Protein AF-R5EDI6-F1 (afdb_monomer)

Solvent-accessible surface area (backbone atoms only — not comparable to full-atom values): 23723 Å² total; per-residue (Å²): 133,88,54,77,81,56,50,30,64,66,58,51,52,53,49,53,52,50,52,50,54,50,47,52,51,50,50,51,52,54,48,52,51,53,51,50,54,51,50,52,58,46,51,54,54,49,52,58,47,49,54,53,47,50,42,53,47,51,23,50,54,27,45,52,54,34,52,54,42,55,49,42,33,70,74,40,65,92,53,22,67,62,38,49,60,60,37,53,64,31,49,53,48,26,50,51,30,44,67,69,51,68,49,90,63,61,44,69,46,41,47,51,29,42,51,30,50,48,54,40,52,50,42,41,65,73,45,36,52,55,26,52,77,70,67,35,60,66,61,32,48,49,43,44,76,38,62,40,44,51,27,49,50,50,31,51,52,36,47,50,53,52,49,52,50,53,53,50,51,48,53,50,53,57,54,54,72,69,43,62,65,62,56,52,52,53,51,53,50,52,52,51,52,51,51,54,50,51,51,52,65,51,54,56,55,52,57,51,54,51,50,53,49,50,54,50,49,52,51,51,38,45,74,72,68,52,62,88,72,81,73,80,79,91,49,73,33,84,60,33,65,58,46,52,51,52,37,51,54,46,51,52,52,51,50,52,52,50,49,52,54,52,52,51,55,50,50,49,54,51,51,54,53,49,50,54,51,51,52,52,50,52,56,50,51,53,51,51,52,54,51,50,53,53,52,50,54,53,49,54,51,49,53,54,52,50,53,52,50,52,51,50,51,52,52,50,51,52,52,49,52,49,51,52,51,54,49,50,55,48,51,54,51,50,53,56,49,44,58,51,48,50,55,48,36,55,48,41,51,51,51,33,53,51,35,49,52,49,30,55,49,35,50,52,50,44,57,51,40,52,51,50,31,53,50,19,51,52,43,27,52,52,19,48,54,45,26,55,53,17,61,70,54,44,88,82,14,53,70,53,24,55,52,17,49,50,45,25,52,49,18,50,51,47,30,55,53,32,54,52,48,44,53,52,36,52,48,51,34,51,54,29,46,56,50,30,55,54,28,54,51,49,36,55,52,36,53,52,52,46,53,55,40,52,55,51,53,64,70,77,104

Secondary structure (DSSP, 8-state):
---GGGS-HHHHHHHHHHHHHHHHHHHHHHHHHHHHHHHHHHHHHHHHHHHHHHHHHHHHHHHHHHHHHHHHHHH-STTHHHHHHHHHHHHHHHHHHHHT---SSSHHHHHHHHHHHHHHHHHIIIIIHHHHHTT-HHHHHHHIIIIIHHHHHHHHHHHHHHHHHHHHHHHHHHHHHT-HHHHHHHHHHHHHHHHHHHHHHHHHHHHHHHHHHHHHHHHHHHHTT---S-------STTHHHHHHHHHHHHHHHHHHHHHHHHHHHHHHHHHHHHHHHHHHHHHHHHHHHHHHHHHHHHHHHHHHHHHHHHHHHHHHHHHHHHHHHHHHHHHHHHHHHHHHHHHHHHHHHHHHHHHHHHHHHHHHHHHHHHHHHHHHHHHHHHHHHHHHHHHTGGGGHHHHHHHHHHHHHHHHHHHHHHHHHHHHHHHHHHHHHHHHHHHHHHHHHHHHHHHHHHHHHHH-

Structure (mmCIF, N/CA/C/O backbone):
data_AF-R5EDI6-F1
#
_entry.id   AF-R5EDI6-F1
#
loop_
_atom_site.group_PDB
_atom_site.id
_atom_site.type_symbol
_atom_site.label_atom_id
_atom_site.label_alt_id
_atom_site.label_comp_id
_atom_site.label_asym_id
_atom_site.label_entity_id
_atom_site.label_seq_id
_atom_site.pdbx_PDB_ins_code
_atom_site.Cartn_x
_atom_site.Cartn_y
_atom_site.Cartn_z
_atom_site.occupancy
_atom_site.B_iso_or_equiv
_atom_site.auth_seq_id
_atom_site.auth_comp_id
_atom_site.auth_asym_id
_atom_site.auth_atom_id
_atom_site.pdbx_PDB_mode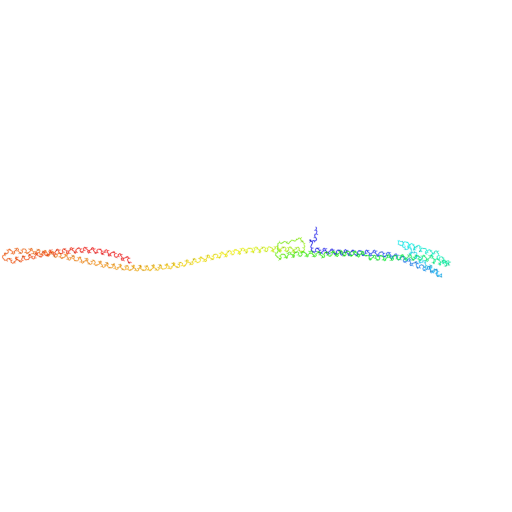l_num
ATOM 1 N N . MET A 1 1 ? 3.337 -1.722 -40.747 1.00 37.06 1 MET A N 1
ATOM 2 C CA . MET A 1 1 ? 4.097 -0.459 -40.615 1.00 37.06 1 MET A CA 1
ATOM 3 C C . MET A 1 1 ? 5.049 -0.613 -39.428 1.00 37.06 1 MET A C 1
ATOM 5 O O . MET A 1 1 ? 4.617 -0.500 -38.289 1.00 37.06 1 MET A O 1
ATOM 9 N N . PHE A 1 2 ? 6.304 -1.009 -39.669 1.00 44.91 2 PHE A N 1
ATOM 10 C CA . PHE A 1 2 ? 7.311 -1.177 -38.612 1.00 44.91 2 PHE A CA 1
ATOM 11 C C . PHE A 1 2 ? 7.696 0.205 -38.071 1.00 44.91 2 PHE A C 1
ATOM 13 O O . PHE A 1 2 ? 8.535 0.894 -38.644 1.00 44.91 2 PHE A O 1
ATOM 20 N N . SER A 1 3 ? 7.040 0.653 -36.999 1.00 60.56 3 SER A N 1
ATOM 21 C CA . SER A 1 3 ? 7.446 1.884 -36.324 1.00 60.56 3 SER A CA 1
ATOM 22 C C . SER A 1 3 ? 8.786 1.633 -35.641 1.00 60.56 3 SER A C 1
ATOM 24 O O . SER A 1 3 ? 8.876 0.765 -34.772 1.00 60.56 3 SER A O 1
ATOM 26 N N . PHE A 1 4 ? 9.813 2.412 -35.997 1.00 67.69 4 PHE A N 1
ATOM 27 C CA . PHE A 1 4 ? 11.143 2.383 -35.370 1.00 67.69 4 PHE A CA 1
ATOM 28 C C . PHE A 1 4 ? 11.055 2.431 -33.835 1.00 67.69 4 PHE A C 1
ATOM 30 O O . PHE A 1 4 ? 11.900 1.894 -33.132 1.00 67.69 4 PHE A O 1
ATOM 37 N N . ASN A 1 5 ? 9.981 3.011 -33.295 1.00 67.31 5 ASN A N 1
ATOM 38 C CA . ASN A 1 5 ? 9.715 3.089 -31.866 1.00 67.31 5 ASN A CA 1
ATOM 39 C C . ASN A 1 5 ? 9.465 1.745 -31.163 1.00 67.31 5 ASN A C 1
ATOM 41 O O . ASN A 1 5 ? 9.743 1.684 -29.969 1.00 67.31 5 ASN A O 1
ATOM 45 N N . ASN A 1 6 ? 9.005 0.704 -31.865 1.00 72.06 6 ASN A N 1
ATOM 46 C CA . ASN A 1 6 ? 8.720 -0.618 -31.285 1.00 72.06 6 ASN A CA 1
ATOM 47 C C . ASN A 1 6 ? 9.902 -1.591 -31.362 1.00 72.06 6 ASN A C 1
ATOM 49 O O . ASN A 1 6 ? 9.795 -2.715 -30.882 1.00 72.06 6 ASN A O 1
ATOM 53 N N . LEU A 1 7 ? 11.018 -1.181 -31.970 1.00 80.00 7 LEU A N 1
ATOM 54 C CA . LEU A 1 7 ? 12.253 -1.951 -31.912 1.00 80.00 7 LEU A CA 1
ATOM 55 C C . LEU A 1 7 ? 12.896 -1.788 -30.536 1.00 80.00 7 LEU A C 1
ATOM 57 O O . LEU A 1 7 ? 12.954 -0.675 -29.991 1.00 80.00 7 LEU A O 1
ATOM 61 N N . THR A 1 8 ? 13.427 -2.896 -30.030 1.00 84.56 8 THR A N 1
ATOM 62 C CA . THR A 1 8 ? 14.267 -2.921 -28.836 1.00 84.56 8 THR A CA 1
ATOM 63 C C . THR A 1 8 ? 15.467 -1.991 -29.030 1.00 84.56 8 THR A C 1
ATOM 65 O O . THR A 1 8 ? 15.937 -1.760 -30.153 1.00 84.56 8 THR A O 1
ATOM 68 N N . PHE A 1 9 ? 15.954 -1.405 -27.944 1.00 85.69 9 PHE A N 1
ATOM 69 C CA . PHE A 1 9 ? 17.130 -0.547 -27.956 1.00 85.69 9 PHE A CA 1
ATOM 70 C C . PHE A 1 9 ? 18.340 -1.285 -28.533 1.00 85.69 9 PHE A C 1
ATOM 72 O O . PHE A 1 9 ? 19.055 -0.739 -29.377 1.00 85.69 9 PHE A O 1
ATOM 79 N N . ARG A 1 10 ? 18.499 -2.567 -28.181 1.00 86.50 10 ARG A N 1
ATOM 80 C CA . ARG A 1 10 ? 19.519 -3.438 -28.764 1.00 86.50 10 ARG A CA 1
ATOM 81 C C . ARG A 1 10 ? 19.391 -3.537 -30.284 1.00 86.50 10 ARG A C 1
ATOM 83 O O . ARG A 1 10 ? 20.390 -3.372 -30.981 1.00 86.50 10 ARG A O 1
ATOM 90 N N . SER A 1 11 ? 18.188 -3.761 -30.817 1.00 87.44 11 SER A N 1
ATOM 91 C CA . SER A 1 11 ? 17.970 -3.825 -32.269 1.00 87.44 11 SER A CA 1
ATOM 92 C C . SER A 1 11 ? 18.242 -2.490 -32.964 1.00 87.44 11 SER A C 1
ATOM 94 O O . SER A 1 11 ? 18.769 -2.492 -34.074 1.00 87.44 11 SER A O 1
ATOM 96 N N . LYS A 1 12 ? 17.943 -1.354 -32.320 1.00 88.94 12 LYS A N 1
ATOM 97 C CA . LYS A 1 12 ? 18.256 -0.019 -32.859 1.00 88.94 12 LYS A CA 1
ATOM 98 C C . LYS A 1 12 ? 19.761 0.218 -32.953 1.00 88.94 12 LYS A C 1
ATOM 100 O O . LYS A 1 12 ? 20.221 0.642 -34.007 1.00 88.94 12 LYS A O 1
ATOM 105 N N . ILE A 1 13 ? 20.511 -0.100 -31.894 1.00 90.00 13 ILE A N 1
ATOM 106 C CA . ILE A 1 13 ? 21.977 0.021 -31.870 1.00 90.00 13 ILE A CA 1
ATOM 107 C C . ILE A 1 13 ? 22.616 -0.893 -32.915 1.00 90.00 13 ILE A C 1
ATOM 109 O O . ILE A 1 13 ? 23.415 -0.439 -33.731 1.00 90.00 13 ILE A O 1
ATOM 113 N N . ILE A 1 14 ? 22.258 -2.180 -32.921 1.00 90.69 14 ILE A N 1
ATOM 114 C CA . ILE A 1 14 ? 22.832 -3.135 -33.878 1.00 90.69 14 ILE A CA 1
ATOM 115 C C . ILE A 1 14 ? 22.504 -2.698 -35.308 1.00 90.69 14 ILE A C 1
ATOM 117 O O . ILE A 1 14 ? 23.390 -2.702 -36.160 1.00 90.69 14 ILE A O 1
ATOM 121 N N . GLY A 1 15 ? 21.268 -2.261 -35.565 1.00 90.31 15 GLY A N 1
ATOM 122 C CA . GLY A 1 15 ? 20.853 -1.736 -36.863 1.00 90.31 15 GLY A CA 1
ATOM 123 C C . GLY A 1 15 ? 21.652 -0.503 -37.293 1.00 90.31 15 GLY A C 1
ATOM 124 O O . GLY A 1 15 ? 22.159 -0.480 -38.411 1.00 90.31 15 GLY A O 1
ATOM 125 N N . SER A 1 16 ? 21.827 0.493 -36.416 1.00 91.12 16 SER A N 1
ATOM 126 C CA . SER A 1 16 ? 22.572 1.716 -36.748 1.00 91.12 16 SER A CA 1
ATOM 127 C C . SER A 1 16 ? 24.050 1.447 -37.015 1.00 91.12 16 SER A C 1
ATOM 129 O O . SER A 1 16 ? 24.587 1.942 -38.004 1.00 91.12 16 SER A O 1
ATOM 131 N N . PHE A 1 17 ? 24.705 0.629 -36.183 1.00 92.81 17 PHE A N 1
ATOM 132 C CA . PHE A 1 17 ? 26.106 0.262 -36.405 1.00 92.81 17 PHE A CA 1
ATOM 133 C C . PHE A 1 17 ? 26.280 -0.591 -37.662 1.00 92.81 17 PHE A C 1
ATOM 135 O O . PHE A 1 17 ? 27.222 -0.363 -38.412 1.00 92.81 17 PHE A O 1
ATOM 142 N N . SER A 1 18 ? 25.356 -1.514 -37.945 1.00 93.31 18 SER A N 1
ATOM 143 C CA . SER A 1 18 ? 25.403 -2.317 -39.177 1.00 93.31 18 SER A CA 1
ATOM 144 C C . SER A 1 18 ? 25.274 -1.444 -40.427 1.00 93.31 18 SER A C 1
ATOM 146 O O . SER A 1 18 ? 25.996 -1.661 -41.396 1.00 93.31 18 SER A O 1
ATOM 148 N N . ILE A 1 19 ? 24.398 -0.431 -40.399 1.00 93.19 19 ILE A N 1
ATOM 149 C CA . ILE A 1 19 ? 24.254 0.537 -41.495 1.00 93.19 19 ILE A CA 1
ATOM 150 C C . ILE A 1 19 ? 25.539 1.350 -41.674 1.00 93.19 19 ILE A C 1
ATOM 152 O O . ILE A 1 19 ? 25.993 1.502 -42.803 1.00 93.19 19 ILE A O 1
ATOM 156 N N . LEU A 1 20 ? 26.145 1.842 -40.587 1.00 93.69 20 LEU A N 1
ATOM 157 C CA . LEU A 1 20 ? 27.402 2.592 -40.666 1.00 93.69 20 LEU A CA 1
ATOM 158 C C . LEU A 1 20 ? 28.536 1.732 -41.228 1.00 93.69 20 LEU A C 1
ATOM 160 O O . LEU A 1 20 ? 29.171 2.144 -42.187 1.00 93.69 20 LEU A O 1
ATOM 164 N N . ILE A 1 21 ? 28.717 0.508 -40.724 1.00 94.19 21 ILE A N 1
ATOM 165 C CA . ILE A 1 21 ? 29.731 -0.430 -41.231 1.00 94.19 21 ILE A CA 1
ATOM 166 C C . ILE A 1 21 ? 29.520 -0.715 -42.724 1.00 94.19 21 ILE A C 1
ATOM 168 O O . ILE A 1 21 ? 30.484 -0.749 -43.489 1.00 94.19 21 ILE A O 1
ATOM 172 N N . LEU A 1 22 ? 28.267 -0.898 -43.154 1.00 94.19 22 LEU A N 1
ATOM 173 C CA . LEU A 1 22 ? 27.941 -1.100 -44.564 1.00 94.19 22 LEU A CA 1
ATOM 174 C C . LEU A 1 22 ? 28.292 0.136 -45.405 1.00 94.19 22 LEU A C 1
ATOM 176 O O . LEU A 1 22 ? 28.874 -0.014 -46.476 1.00 94.19 22 LEU A O 1
ATOM 180 N N . LEU A 1 23 ? 27.981 1.345 -44.925 1.00 93.06 23 LEU A N 1
ATOM 181 C CA . LEU A 1 23 ? 28.341 2.595 -45.600 1.00 93.06 23 LEU A CA 1
ATOM 182 C C . LEU A 1 23 ? 29.860 2.760 -45.706 1.00 93.06 23 LEU A C 1
ATOM 184 O O . LEU A 1 23 ? 30.347 3.065 -46.794 1.00 93.06 23 LEU A O 1
ATOM 188 N N . THR A 1 24 ? 30.610 2.469 -44.639 1.00 93.69 24 THR A N 1
ATOM 189 C CA . THR A 1 24 ? 32.077 2.486 -44.663 1.00 93.69 24 THR A CA 1
ATOM 190 C C . THR A 1 24 ? 32.618 1.478 -45.683 1.00 93.69 24 THR A C 1
ATOM 192 O O . THR A 1 24 ? 33.501 1.803 -46.475 1.00 93.69 24 THR A O 1
ATOM 195 N N . ALA A 1 25 ? 32.072 0.256 -45.722 1.00 93.44 25 ALA A N 1
ATOM 196 C CA . ALA A 1 25 ? 32.482 -0.768 -46.682 1.00 93.44 25 ALA A CA 1
ATOM 197 C C . ALA A 1 25 ? 32.202 -0.342 -48.134 1.00 93.44 25 ALA A C 1
ATOM 199 O O . ALA A 1 25 ? 33.059 -0.515 -49.003 1.00 93.44 25 ALA A O 1
ATOM 200 N N . VAL A 1 26 ? 31.037 0.265 -48.393 1.00 91.06 26 VAL A N 1
ATOM 201 C CA . VAL A 1 26 ? 30.679 0.825 -49.705 1.00 91.06 26 VAL A CA 1
ATOM 202 C C . VAL A 1 26 ? 31.624 1.962 -50.088 1.00 91.06 26 VAL A C 1
ATOM 204 O O . VAL A 1 26 ? 32.112 1.971 -51.216 1.00 91.06 26 VAL A O 1
ATOM 207 N N . LEU A 1 27 ? 31.941 2.872 -49.161 1.00 91.56 27 LEU A N 1
ATOM 208 C CA . LEU A 1 27 ? 32.881 3.971 -49.381 1.00 91.56 27 LEU A CA 1
ATOM 209 C C . LEU A 1 27 ? 34.275 3.454 -49.743 1.00 91.56 27 LEU A C 1
ATOM 211 O O . LEU A 1 27 ? 34.883 3.932 -50.706 1.00 91.56 27 LEU A O 1
ATOM 215 N N . VAL A 1 28 ? 34.781 2.463 -49.004 1.00 91.25 28 VAL A N 1
ATOM 216 C CA . VAL A 1 28 ? 36.084 1.843 -49.279 1.00 91.25 28 VAL A CA 1
ATOM 217 C C . VAL A 1 28 ? 36.065 1.175 -50.652 1.00 91.25 28 VAL A C 1
ATOM 219 O O . VAL A 1 28 ? 36.940 1.456 -51.472 1.00 91.25 28 VAL A O 1
ATOM 222 N N . ALA A 1 29 ? 35.046 0.365 -50.950 1.00 89.94 29 ALA A N 1
ATOM 223 C CA . ALA A 1 29 ? 34.917 -0.313 -52.237 1.00 89.94 29 ALA A CA 1
ATOM 224 C C . ALA A 1 29 ? 34.834 0.678 -53.411 1.00 89.94 29 ALA A C 1
ATOM 226 O O . ALA A 1 29 ? 35.557 0.525 -54.398 1.00 89.94 29 ALA A O 1
ATOM 227 N N . SER A 1 30 ? 34.019 1.734 -53.298 1.00 87.62 30 SER A N 1
ATOM 228 C CA . SER A 1 30 ? 33.886 2.754 -54.344 1.00 87.62 30 SER A CA 1
ATOM 229 C C . SER A 1 30 ? 35.173 3.553 -54.544 1.00 87.62 30 SER A C 1
ATOM 231 O O . SER A 1 30 ? 35.532 3.869 -55.679 1.00 87.62 30 SER A O 1
ATOM 233 N N . SER A 1 31 ? 35.885 3.855 -53.454 1.00 86.75 31 SER A N 1
ATOM 234 C CA . SER A 1 31 ? 37.152 4.593 -53.495 1.00 86.75 31 SER A CA 1
ATOM 235 C C . SER A 1 31 ? 38.241 3.768 -54.171 1.00 86.75 31 SER A C 1
ATOM 237 O O . SER A 1 31 ? 38.894 4.254 -55.096 1.00 86.75 31 SER A O 1
ATOM 239 N N . VAL A 1 32 ? 38.392 2.501 -53.767 1.00 89.19 32 VAL A N 1
ATOM 240 C CA . VAL A 1 32 ? 39.348 1.565 -54.374 1.00 89.19 32 VAL A CA 1
ATOM 241 C C . VAL A 1 32 ? 39.047 1.390 -55.860 1.00 89.19 32 VAL A C 1
ATOM 243 O O . VAL A 1 32 ? 39.961 1.529 -56.668 1.00 89.19 32 VAL A O 1
ATOM 246 N N . TYR A 1 33 ? 37.780 1.176 -56.231 1.00 87.88 33 TYR A N 1
ATOM 247 C CA . TYR A 1 33 ? 37.363 1.021 -57.627 1.00 87.88 33 TYR A CA 1
ATOM 248 C C . TYR A 1 33 ? 37.666 2.260 -58.484 1.00 87.88 33 TYR A C 1
ATOM 250 O O . TYR A 1 33 ? 38.204 2.153 -59.587 1.00 87.88 33 TYR A O 1
ATOM 258 N N . LYS A 1 34 ? 37.351 3.465 -57.990 1.00 84.88 34 LYS A N 1
ATOM 259 C CA . LYS A 1 34 ? 37.629 4.711 -58.722 1.00 84.88 34 LYS A CA 1
ATOM 260 C C . LYS A 1 34 ? 39.127 4.954 -58.889 1.00 84.88 34 LYS A C 1
ATOM 262 O O . LYS A 1 34 ? 39.552 5.354 -59.974 1.00 84.88 34 LYS A O 1
ATOM 267 N N . ILE A 1 35 ? 39.922 4.707 -57.847 1.00 85.44 35 ILE A N 1
ATOM 268 C CA . ILE A 1 35 ? 41.381 4.867 -57.894 1.00 85.44 35 ILE A CA 1
ATOM 269 C C . ILE A 1 35 ? 42.005 3.845 -58.851 1.00 85.44 35 ILE A C 1
ATOM 271 O O . ILE A 1 35 ? 42.834 4.230 -59.676 1.00 85.44 35 ILE A O 1
ATOM 275 N N . SER A 1 36 ? 41.602 2.571 -58.784 1.00 85.50 36 SER A N 1
ATOM 276 C CA . SER A 1 36 ? 42.146 1.519 -59.650 1.00 85.50 36 SER A CA 1
ATOM 277 C C . SER A 1 36 ? 41.808 1.762 -61.120 1.00 85.50 36 SER A C 1
ATOM 279 O O . SER A 1 36 ? 42.718 1.791 -61.942 1.00 85.50 36 SER A O 1
ATOM 281 N N . SER A 1 37 ? 40.541 2.042 -61.437 1.00 83.56 37 SER A N 1
ATOM 282 C CA . SER A 1 37 ? 40.084 2.304 -62.808 1.00 83.56 37 SER A CA 1
ATOM 283 C C . SER A 1 37 ? 40.754 3.539 -63.425 1.00 83.56 37 SER A C 1
ATOM 285 O O . SER A 1 37 ? 41.171 3.510 -64.587 1.00 83.56 37 SER A O 1
ATOM 287 N N . THR A 1 38 ? 40.922 4.614 -62.641 1.00 81.00 38 THR A N 1
ATOM 288 C CA . THR A 1 38 ? 41.630 5.824 -63.097 1.00 81.00 38 THR A CA 1
ATOM 289 C C . THR A 1 38 ? 43.106 5.523 -63.345 1.00 81.00 38 THR A C 1
ATOM 291 O O . THR A 1 38 ? 43.641 5.887 -64.390 1.00 81.00 38 THR A O 1
ATOM 294 N N . ARG A 1 39 ? 43.765 4.818 -62.415 1.00 81.81 39 ARG A N 1
ATOM 295 C CA . ARG A 1 39 ? 45.176 4.437 -62.546 1.00 81.81 39 ARG A CA 1
ATOM 296 C C . ARG A 1 39 ? 45.411 3.562 -63.776 1.00 81.81 39 ARG A C 1
ATOM 298 O O . ARG A 1 39 ? 46.342 3.839 -64.522 1.00 81.81 39 ARG A O 1
ATOM 305 N N . GLU A 1 40 ? 44.586 2.542 -63.991 1.00 83.88 40 GLU A N 1
ATOM 306 C CA . GLU A 1 40 ? 44.699 1.625 -65.131 1.00 83.88 40 GLU A CA 1
ATOM 307 C C . GLU A 1 40 ? 44.551 2.366 -66.465 1.00 83.88 40 GLU A C 1
ATOM 309 O O . GLU A 1 40 ? 45.432 2.282 -67.321 1.00 83.88 40 GLU A O 1
ATOM 314 N N . SER A 1 41 ? 43.502 3.185 -66.595 1.00 79.25 41 SER A N 1
ATOM 315 C CA . SER A 1 41 ? 43.248 3.972 -67.808 1.00 79.25 41 SER A CA 1
ATOM 316 C C . SER A 1 41 ? 44.396 4.936 -68.120 1.00 79.25 41 SER A C 1
ATOM 318 O O . SER A 1 41 ? 44.789 5.083 -69.278 1.00 79.25 41 SER A O 1
ATOM 320 N N . THR A 1 42 ? 44.972 5.588 -67.101 1.00 80.56 42 THR A N 1
ATOM 321 C CA . THR A 1 42 ? 46.087 6.512 -67.330 1.00 80.56 42 THR A CA 1
ATOM 322 C C . THR A 1 42 ? 47.405 5.801 -67.619 1.00 80.56 42 THR A C 1
ATOM 324 O O . THR A 1 42 ? 48.155 6.266 -68.476 1.00 80.56 42 THR A O 1
ATOM 327 N N . VAL A 1 43 ? 47.705 4.684 -66.949 1.00 82.38 43 VAL A N 1
ATOM 328 C CA . VAL A 1 43 ? 48.917 3.899 -67.241 1.00 82.38 43 VAL A CA 1
ATOM 329 C C . VAL A 1 43 ? 48.893 3.416 -68.690 1.00 82.38 43 VAL A C 1
ATOM 331 O O . VAL A 1 43 ? 49.869 3.645 -69.400 1.00 82.38 43 VAL A O 1
ATOM 334 N N . ALA A 1 44 ? 47.764 2.874 -69.157 1.00 82.12 44 ALA A N 1
ATOM 335 C CA . ALA A 1 44 ? 47.606 2.445 -70.546 1.00 82.12 44 ALA A CA 1
ATOM 336 C C . ALA A 1 44 ? 47.821 3.600 -71.544 1.00 82.12 44 ALA A C 1
ATOM 338 O O . ALA A 1 44 ? 48.510 3.441 -72.552 1.00 82.12 44 ALA A O 1
ATOM 339 N N . GLN A 1 45 ? 47.291 4.792 -71.246 1.00 79.81 45 GLN A N 1
ATOM 340 C CA . GLN A 1 45 ? 47.473 5.979 -72.088 1.00 79.81 45 GLN A CA 1
ATOM 341 C C . GLN A 1 45 ? 48.932 6.469 -72.122 1.00 79.81 45 GLN A C 1
ATOM 343 O O . GLN A 1 45 ? 49.417 6.902 -73.171 1.00 79.81 45 GLN A O 1
ATOM 348 N N . ILE A 1 46 ? 49.635 6.414 -70.985 1.00 80.88 46 ILE A N 1
ATOM 349 C CA . ILE A 1 46 ? 51.054 6.780 -70.890 1.00 80.88 46 ILE A CA 1
ATOM 350 C C . ILE A 1 46 ? 51.924 5.774 -71.643 1.00 80.88 46 ILE A C 1
ATOM 352 O O . ILE A 1 46 ? 52.827 6.185 -72.367 1.00 80.88 46 ILE A O 1
ATOM 356 N N . GLU A 1 47 ? 51.647 4.481 -71.509 1.00 83.12 47 GLU A N 1
ATOM 357 C CA . GLU A 1 47 ? 52.396 3.418 -72.177 1.00 83.12 47 GLU A CA 1
ATOM 358 C C . GLU A 1 47 ? 52.277 3.512 -73.704 1.00 83.12 47 GLU A C 1
ATOM 360 O O . GLU A 1 47 ? 53.289 3.589 -74.401 1.00 83.12 47 GLU A O 1
ATOM 365 N N . ASP A 1 48 ? 51.054 3.634 -74.224 1.00 81.75 48 ASP A N 1
ATOM 366 C CA . ASP A 1 48 ? 50.772 3.808 -75.655 1.00 81.75 48 ASP A CA 1
ATOM 367 C C . ASP A 1 48 ? 51.479 5.046 -76.248 1.00 81.75 48 ASP A C 1
ATOM 369 O O . ASP A 1 48 ? 52.043 5.031 -77.345 1.00 81.75 48 ASP A O 1
ATOM 373 N N . MET A 1 49 ? 51.523 6.138 -75.492 1.00 81.69 49 MET A N 1
ATOM 374 C CA . MET A 1 49 ? 52.226 7.354 -75.890 1.00 81.69 49 MET A CA 1
ATOM 375 C C . MET A 1 49 ? 53.751 7.244 -75.769 1.00 81.69 49 MET A C 1
ATOM 377 O O . MET A 1 49 ? 54.444 7.785 -76.627 1.00 81.69 49 MET A O 1
ATOM 381 N N . ASN A 1 50 ? 54.282 6.534 -74.768 1.00 83.88 50 ASN A N 1
ATOM 382 C CA . ASN A 1 50 ? 55.717 6.260 -74.655 1.00 83.88 50 ASN A CA 1
ATOM 383 C C . ASN A 1 50 ? 56.210 5.435 -75.849 1.00 83.88 50 ASN A C 1
ATOM 385 O O . ASN A 1 50 ? 57.269 5.738 -76.393 1.00 83.88 50 ASN A O 1
ATOM 389 N N . VAL A 1 51 ? 55.425 4.453 -76.307 1.00 87.19 51 VAL A N 1
ATOM 390 C CA . VAL A 1 51 ? 55.738 3.670 -77.515 1.00 87.19 51 VAL A CA 1
ATOM 391 C C . VAL A 1 51 ? 55.781 4.564 -78.756 1.00 87.19 51 VAL A C 1
ATOM 393 O O . VAL A 1 51 ? 56.700 4.450 -79.567 1.00 87.19 51 VAL A O 1
ATOM 396 N N . ARG A 1 52 ? 54.820 5.482 -78.919 1.00 86.12 52 ARG A N 1
ATOM 397 C CA . ARG A 1 52 ? 54.840 6.442 -80.037 1.00 86.12 52 ARG A CA 1
ATOM 398 C C . ARG A 1 52 ? 56.037 7.389 -79.975 1.00 86.12 52 ARG A C 1
ATOM 400 O O . ARG A 1 52 ? 56.683 7.599 -81.001 1.00 86.12 52 ARG A O 1
ATOM 407 N N . TYR A 1 53 ? 56.342 7.916 -78.792 1.00 88.19 53 TYR A N 1
ATOM 408 C CA . TYR A 1 53 ? 57.471 8.816 -78.576 1.00 88.19 53 TYR A CA 1
ATOM 409 C C . TYR A 1 53 ? 58.808 8.111 -78.839 1.00 88.19 53 TYR A C 1
ATOM 411 O O . TYR A 1 53 ? 59.707 8.690 -79.442 1.00 88.19 53 TYR A O 1
ATOM 419 N N . ASP A 1 54 ? 58.932 6.843 -78.441 1.00 88.75 54 ASP A N 1
ATOM 420 C CA . ASP A 1 54 ? 60.107 6.019 -78.728 1.00 88.75 54 ASP A CA 1
ATOM 421 C C . ASP A 1 54 ? 60.312 5.830 -80.239 1.00 88.75 54 ASP A C 1
ATOM 423 O O . ASP A 1 54 ? 61.431 5.975 -80.726 1.00 88.75 54 ASP A O 1
ATOM 427 N N . ARG A 1 55 ? 59.241 5.605 -81.014 1.00 89.75 55 ARG A N 1
ATOM 428 C CA . ARG A 1 55 ? 59.332 5.499 -82.484 1.00 89.75 55 ARG A CA 1
ATOM 429 C C . ARG A 1 55 ? 59.803 6.797 -83.132 1.00 89.75 55 ARG A C 1
ATOM 431 O O . ARG A 1 55 ? 60.720 6.771 -83.949 1.00 89.75 55 ARG A O 1
ATOM 438 N N . THR A 1 56 ? 59.215 7.933 -82.760 1.00 89.62 56 THR A N 1
ATOM 439 C CA . THR A 1 56 ? 59.619 9.237 -83.309 1.00 89.62 56 THR A CA 1
ATOM 440 C C . THR A 1 56 ? 61.029 9.626 -82.885 1.00 89.62 56 THR A C 1
ATOM 442 O O . THR A 1 56 ? 61.775 10.171 -83.696 1.00 89.62 56 THR A O 1
ATOM 445 N N . ARG A 1 57 ? 61.432 9.299 -81.653 1.00 89.69 57 ARG A N 1
ATOM 446 C CA . ARG A 1 57 ? 62.806 9.481 -81.173 1.00 89.69 57 ARG A CA 1
ATOM 447 C C . ARG A 1 57 ? 63.804 8.607 -81.934 1.00 89.69 57 ARG A C 1
ATOM 449 O O . ARG A 1 57 ? 64.804 9.130 -82.406 1.00 89.69 57 ARG A O 1
ATOM 456 N N . LYS A 1 58 ? 63.530 7.311 -82.110 1.00 90.81 58 LYS A N 1
ATOM 457 C CA . LYS A 1 58 ? 64.396 6.397 -82.879 1.00 90.81 58 LYS A CA 1
ATOM 458 C C . LYS A 1 58 ? 64.553 6.832 -84.330 1.00 90.81 58 LYS A C 1
ATOM 460 O O . LYS A 1 58 ? 65.652 6.743 -84.877 1.00 90.81 58 LYS A O 1
ATOM 465 N N . ALA A 1 59 ? 63.475 7.307 -84.950 1.00 90.44 59 ALA A N 1
ATOM 466 C CA . ALA A 1 59 ? 63.528 7.850 -86.300 1.00 90.44 59 ALA A CA 1
ATOM 467 C C . ALA A 1 59 ? 64.400 9.113 -86.351 1.00 90.44 59 ALA A C 1
ATOM 469 O O . ALA A 1 59 ? 65.282 9.196 -87.202 1.00 90.44 59 ALA A O 1
ATOM 470 N N . LEU A 1 60 ? 64.237 10.031 -85.393 1.00 91.25 60 LEU A N 1
ATOM 471 C CA . LEU A 1 60 ? 65.074 11.226 -85.275 1.00 91.25 60 LEU A CA 1
ATOM 472 C C . LEU A 1 60 ? 66.558 10.869 -85.127 1.00 91.25 60 LEU A C 1
ATOM 474 O O . LEU A 1 60 ? 67.377 11.343 -85.910 1.00 91.25 60 LEU A O 1
ATOM 478 N N . ASP A 1 61 ? 66.890 9.982 -84.187 1.00 92.00 61 ASP A N 1
ATOM 479 C CA . ASP A 1 61 ? 68.262 9.519 -83.949 1.00 92.00 61 ASP A CA 1
ATOM 480 C C . ASP A 1 61 ? 68.853 8.841 -85.202 1.00 92.00 61 ASP A C 1
ATOM 482 O O . ASP A 1 61 ? 70.023 9.040 -85.534 1.00 92.00 61 ASP A O 1
ATOM 486 N N . SER A 1 62 ? 68.048 8.071 -85.943 1.00 92.75 62 SER A N 1
ATOM 487 C CA . SER A 1 62 ? 68.489 7.401 -87.175 1.00 92.75 62 SER A CA 1
ATOM 488 C C . SER A 1 62 ? 68.814 8.398 -88.288 1.00 92.75 62 SER A C 1
ATOM 490 O O . SER A 1 62 ? 69.861 8.271 -88.922 1.00 92.75 62 SER A O 1
ATOM 492 N N . PHE A 1 63 ? 67.972 9.418 -88.493 1.00 93.06 63 PHE A N 1
ATOM 493 C CA . PHE A 1 63 ? 68.249 10.470 -89.474 1.00 93.06 63 PHE A CA 1
ATOM 494 C C . PHE A 1 63 ? 69.420 11.357 -89.057 1.00 93.06 63 PHE A C 1
ATOM 496 O O . PHE A 1 63 ? 70.209 11.715 -89.922 1.00 93.06 63 PHE A O 1
ATOM 503 N N . TYR A 1 64 ? 69.591 11.672 -87.767 1.00 92.69 64 TYR A N 1
ATOM 504 C CA . TYR A 1 64 ? 70.772 12.402 -87.285 1.00 92.69 64 TYR A CA 1
ATOM 505 C C . TYR A 1 64 ? 72.064 11.643 -87.588 1.00 92.69 64 TYR A C 1
ATOM 507 O O . TYR A 1 64 ? 73.000 12.216 -88.145 1.00 92.69 64 TYR A O 1
ATOM 515 N N . ASN A 1 65 ? 72.106 10.351 -87.252 1.00 93.00 65 ASN A N 1
ATOM 516 C CA . ASN A 1 65 ? 73.279 9.513 -87.488 1.00 93.00 65 ASN A CA 1
ATOM 517 C C . ASN A 1 65 ? 73.570 9.355 -88.984 1.00 93.00 65 ASN A C 1
ATOM 519 O O . ASN A 1 65 ? 74.722 9.488 -89.398 1.00 93.00 65 ASN A O 1
ATOM 523 N N . LEU A 1 66 ? 72.533 9.117 -89.797 1.00 93.12 66 LEU A N 1
ATOM 524 C CA . LEU A 1 66 ? 72.669 9.033 -91.248 1.00 93.12 66 LEU A CA 1
ATOM 525 C C . LEU A 1 66 ? 73.189 10.353 -91.818 1.00 93.12 66 LEU A C 1
ATOM 527 O O . LEU A 1 66 ? 74.194 10.362 -92.517 1.00 93.12 66 LEU A O 1
ATOM 531 N N . HIS A 1 67 ? 72.556 11.470 -91.471 1.00 93.69 67 HIS A N 1
ATOM 532 C CA . HIS A 1 67 ? 72.922 12.785 -91.979 1.00 93.69 67 HIS A CA 1
ATOM 533 C C . HIS A 1 67 ? 74.352 13.180 -91.608 1.00 93.69 67 HIS A C 1
ATOM 535 O O . HIS A 1 67 ? 75.094 13.704 -92.440 1.00 93.69 67 HIS A O 1
ATOM 541 N N . PHE A 1 68 ? 74.775 12.873 -90.381 1.00 92.31 68 PHE A N 1
ATOM 542 C CA . PHE A 1 68 ? 76.146 13.098 -89.941 1.00 92.31 68 PHE A CA 1
ATOM 543 C C . PHE A 1 68 ? 77.160 12.287 -90.757 1.00 92.31 68 PHE A C 1
ATOM 545 O O . PHE A 1 68 ? 78.181 12.837 -91.168 1.00 92.31 68 PHE A O 1
ATOM 552 N N . GLN A 1 69 ? 76.882 11.009 -91.036 1.00 90.50 69 GLN A N 1
ATOM 553 C CA . GLN A 1 69 ? 77.773 10.182 -91.859 1.00 90.50 69 GLN A CA 1
ATOM 554 C C . GLN A 1 69 ? 77.774 10.619 -93.323 1.00 90.50 69 GLN A C 1
ATOM 556 O O . GLN A 1 69 ? 78.838 10.741 -93.919 1.00 90.50 69 GLN A O 1
ATOM 561 N N . VAL A 1 70 ? 76.611 10.960 -93.880 1.00 89.44 70 VAL A N 1
ATOM 562 C CA . VAL A 1 70 ? 76.498 11.503 -95.240 1.00 89.44 70 VAL A CA 1
ATOM 563 C C . VAL A 1 70 ? 77.307 12.789 -95.390 1.00 89.44 70 VAL A C 1
ATOM 565 O O . VAL A 1 70 ? 78.004 12.976 -96.385 1.00 89.44 70 VAL A O 1
ATOM 568 N N . ARG A 1 71 ? 77.299 13.652 -94.370 1.00 89.44 71 ARG A N 1
ATOM 569 C CA . ARG A 1 71 ? 78.137 14.850 -94.358 1.00 89.44 71 ARG A CA 1
ATOM 570 C C . ARG A 1 71 ? 79.626 14.511 -94.441 1.00 89.44 71 ARG A C 1
ATOM 572 O O . ARG A 1 71 ? 80.336 15.184 -95.184 1.00 89.44 71 ARG A O 1
ATOM 579 N N . LYS A 1 72 ? 80.086 13.463 -93.744 1.00 87.62 72 LYS A N 1
ATOM 580 C CA . LYS A 1 72 ? 81.483 13.007 -93.823 1.00 87.62 72 LYS A CA 1
ATOM 581 C C . LYS A 1 72 ? 81.870 12.519 -95.212 1.00 87.62 72 LYS A C 1
ATOM 583 O O . LYS A 1 72 ? 82.957 12.869 -95.652 1.00 87.62 72 LYS A O 1
ATOM 588 N N . ILE A 1 73 ? 80.975 11.813 -95.917 1.00 86.31 73 ILE A N 1
ATOM 589 C CA . ILE A 1 73 ? 81.199 11.377 -97.312 1.00 86.31 73 ILE A CA 1
ATOM 590 C C . ILE A 1 73 ? 81.591 12.573 -98.197 1.00 86.31 73 ILE A C 1
ATOM 592 O O . ILE A 1 73 ? 82.450 12.453 -99.065 1.00 86.31 73 ILE A O 1
ATOM 596 N N . VAL A 1 74 ? 80.974 13.738 -97.968 1.00 85.12 74 VAL A N 1
ATOM 597 C CA . VAL A 1 74 ? 81.213 14.957 -98.758 1.00 85.12 74 VAL A CA 1
ATOM 598 C C . VAL A 1 74 ? 82.417 15.765 -98.252 1.00 85.12 74 VAL A C 1
ATOM 600 O O . VAL A 1 74 ? 83.067 16.445 -99.047 1.00 85.12 74 VAL A O 1
ATOM 603 N N . THR A 1 75 ? 82.716 15.744 -96.947 1.00 84.62 75 THR A N 1
ATOM 604 C CA . THR A 1 75 ? 83.797 16.558 -96.354 1.00 84.62 75 THR A CA 1
ATOM 605 C C . THR A 1 75 ? 85.160 15.872 -96.314 1.00 84.62 75 THR A C 1
ATOM 607 O O . THR A 1 75 ? 86.166 16.573 -96.348 1.00 84.62 75 THR A O 1
ATOM 610 N N . ASP A 1 76 ? 85.202 14.542 -96.233 1.00 84.12 76 ASP A N 1
ATOM 611 C CA . ASP A 1 76 ? 86.425 13.733 -96.237 1.00 84.12 76 ASP A CA 1
ATOM 612 C C . ASP A 1 76 ? 86.398 12.787 -97.446 1.00 84.12 76 ASP A C 1
ATOM 614 O O . ASP A 1 76 ? 85.950 11.640 -97.382 1.00 84.12 76 ASP A O 1
ATOM 618 N N . ALA A 1 77 ? 86.832 13.327 -98.587 1.00 70.19 77 ALA A N 1
ATOM 619 C CA . ALA A 1 77 ? 86.788 12.632 -99.868 1.00 70.19 77 ALA A CA 1
ATOM 620 C C . ALA A 1 77 ? 87.729 11.413 -99.919 1.00 70.19 77 ALA A C 1
ATOM 622 O O . ALA A 1 77 ? 87.432 10.465 -100.648 1.00 70.19 77 ALA A O 1
ATOM 623 N N . GLU A 1 78 ? 88.818 11.406 -99.138 1.00 75.75 78 GLU A N 1
ATOM 624 C CA . GLU A 1 78 ? 89.811 10.319 -99.122 1.00 75.75 78 GLU A CA 1
ATOM 625 C C . GLU A 1 78 ? 89.233 9.024 -98.534 1.00 75.75 78 GLU A C 1
ATOM 627 O O . GLU A 1 78 ? 89.522 7.939 -99.034 1.00 75.75 78 GLU A O 1
ATOM 632 N N . ASN A 1 79 ? 88.347 9.135 -97.539 1.00 83.38 79 ASN A N 1
ATOM 633 C CA . ASN A 1 79 ? 87.696 7.993 -96.883 1.00 83.38 79 ASN A CA 1
ATOM 634 C C . ASN A 1 79 ? 86.231 7.793 -97.307 1.00 83.38 79 ASN A C 1
ATOM 636 O O . ASN A 1 79 ? 85.485 7.041 -96.671 1.00 83.38 79 ASN A O 1
ATOM 640 N N . SER A 1 80 ? 85.805 8.455 -98.386 1.00 79.75 80 SER A N 1
ATOM 641 C CA . SER A 1 80 ? 84.405 8.509 -98.818 1.00 79.75 80 SER A CA 1
ATOM 642 C C . SER A 1 80 ? 83.765 7.131 -99.026 1.00 79.75 80 SER A C 1
ATOM 644 O O . SER A 1 80 ? 82.632 6.939 -98.592 1.00 79.75 80 SER A O 1
ATOM 646 N N . GLU A 1 81 ? 84.473 6.140 -99.584 1.00 83.75 81 GLU A N 1
ATOM 647 C CA . GLU A 1 81 ? 83.904 4.791 -99.765 1.00 83.75 81 GLU A CA 1
ATOM 648 C C . GLU A 1 81 ? 83.739 3.998 -98.461 1.00 83.75 81 GLU A C 1
ATOM 650 O O . GLU A 1 81 ? 82.783 3.233 -98.324 1.00 83.75 81 GLU A O 1
ATOM 655 N N . SER A 1 82 ? 84.598 4.223 -97.460 1.00 85.44 82 SER A N 1
ATOM 656 C CA . SER A 1 82 ? 84.389 3.649 -96.123 1.00 85.44 82 SER A CA 1
ATOM 657 C C . SER A 1 82 ? 83.110 4.210 -95.499 1.00 85.44 82 SER A C 1
ATOM 659 O O . SER A 1 82 ? 82.291 3.465 -94.961 1.00 85.44 82 SER A O 1
ATOM 661 N N . TYR A 1 83 ? 82.891 5.522 -95.629 1.00 86.81 83 TYR A N 1
ATOM 662 C CA . TYR A 1 83 ? 81.683 6.174 -95.127 1.00 86.81 83 TYR A CA 1
ATOM 663 C C . TYR A 1 83 ? 80.426 5.799 -95.916 1.00 86.81 83 TYR A C 1
ATOM 665 O O . TYR A 1 83 ? 79.357 5.697 -95.317 1.00 86.81 83 TYR A O 1
ATOM 673 N N . ILE A 1 84 ? 80.534 5.546 -97.225 1.00 86.25 84 ILE A N 1
ATOM 674 C CA . ILE A 1 84 ? 79.426 5.015 -98.030 1.00 86.25 84 ILE A CA 1
ATOM 675 C C . ILE A 1 84 ? 79.034 3.625 -97.518 1.00 86.25 84 ILE A C 1
ATOM 677 O O . ILE A 1 84 ? 77.857 3.418 -97.224 1.00 86.25 84 ILE A O 1
ATOM 681 N N . SER A 1 85 ? 79.993 2.716 -97.311 1.00 86.88 85 SER A N 1
ATOM 682 C CA . SER A 1 85 ? 79.706 1.376 -96.777 1.00 86.88 85 SER A CA 1
ATOM 683 C C . SER A 1 85 ? 79.082 1.422 -95.374 1.00 86.88 85 SER A C 1
ATOM 685 O O . SER A 1 85 ? 78.084 0.750 -95.114 1.00 86.88 85 SER A O 1
ATOM 687 N N . GLU A 1 86 ? 79.587 2.276 -94.478 1.00 86.06 86 GLU A N 1
ATOM 688 C CA . GLU A 1 86 ? 78.972 2.494 -93.158 1.00 86.06 86 GLU A CA 1
ATOM 689 C C . GLU A 1 86 ? 77.567 3.113 -93.250 1.00 86.06 86 GLU A C 1
ATOM 691 O O . GLU A 1 86 ? 76.711 2.857 -92.394 1.00 86.06 86 GLU A O 1
ATOM 696 N N . SER A 1 87 ? 77.312 3.929 -94.279 1.00 88.12 87 SER A N 1
ATOM 697 C CA . SER A 1 87 ? 76.020 4.580 -94.478 1.00 88.12 87 SER A CA 1
ATOM 698 C C . SER A 1 87 ? 74.925 3.605 -94.903 1.00 88.12 87 SER A C 1
ATOM 700 O O . SER A 1 87 ? 73.787 3.821 -94.507 1.00 88.12 87 SER A O 1
ATOM 702 N N . GLU A 1 88 ? 75.231 2.504 -95.599 1.00 87.19 88 GLU A N 1
ATOM 703 C CA . GLU A 1 88 ? 74.227 1.523 -96.054 1.00 87.19 88 GLU A CA 1
ATOM 704 C C . GLU A 1 88 ? 73.387 0.982 -94.884 1.00 87.19 88 GLU A C 1
ATOM 706 O O . GLU A 1 88 ? 72.155 1.037 -94.902 1.00 87.19 88 GLU A O 1
ATOM 711 N N . ALA A 1 89 ? 74.046 0.585 -93.791 1.00 88.81 89 ALA A N 1
ATOM 712 C CA . ALA A 1 89 ? 73.364 0.117 -92.584 1.00 88.81 89 ALA A CA 1
ATOM 713 C C . ALA A 1 89 ? 72.542 1.221 -91.889 1.00 88.81 89 ALA A C 1
ATOM 715 O O . ALA A 1 89 ? 71.557 0.935 -91.200 1.00 88.81 89 ALA A O 1
ATOM 716 N N . LEU A 1 90 ? 72.942 2.489 -92.029 1.00 91.69 90 LEU A N 1
ATOM 717 C CA . LEU A 1 90 ? 72.212 3.635 -91.483 1.00 91.69 90 LEU A CA 1
ATOM 718 C C . LEU A 1 90 ? 71.032 4.042 -92.363 1.00 91.69 90 LEU A C 1
ATOM 720 O O . LEU A 1 90 ? 70.006 4.447 -91.823 1.00 91.69 90 LEU A O 1
ATOM 724 N N . ILE A 1 91 ? 71.148 3.889 -93.682 1.00 91.38 91 ILE A N 1
ATOM 725 C CA . ILE A 1 91 ? 70.063 4.091 -94.642 1.00 91.38 91 ILE A CA 1
ATOM 726 C C . ILE A 1 91 ? 68.940 3.108 -94.339 1.00 91.38 91 ILE A C 1
ATOM 728 O O . ILE A 1 91 ? 67.799 3.533 -94.172 1.00 91.38 91 ILE A O 1
ATOM 732 N N . ASP A 1 92 ? 69.257 1.823 -94.173 1.00 91.06 92 ASP A N 1
ATOM 733 C CA . ASP A 1 92 ? 68.259 0.805 -93.837 1.00 91.06 92 ASP A CA 1
ATOM 734 C C . ASP A 1 92 ? 67.594 1.075 -92.483 1.00 91.06 92 ASP A C 1
ATOM 736 O O . ASP A 1 92 ? 66.371 0.971 -92.352 1.00 91.06 92 ASP A O 1
ATOM 740 N N . LYS A 1 93 ? 68.374 1.491 -91.475 1.00 91.88 93 LYS A N 1
ATOM 741 C CA . LYS A 1 93 ? 67.833 1.889 -90.165 1.00 91.88 93 LYS A CA 1
ATOM 742 C C . LYS A 1 93 ? 66.921 3.111 -90.266 1.00 91.88 93 LYS A C 1
ATOM 744 O O . LYS A 1 93 ? 65.836 3.087 -89.691 1.00 91.88 93 LYS A O 1
ATOM 749 N N . ALA A 1 94 ? 67.327 4.152 -90.992 1.00 91.00 94 ALA A N 1
ATOM 750 C CA . ALA A 1 94 ? 66.542 5.373 -91.164 1.00 91.00 94 ALA A CA 1
ATOM 751 C C . ALA A 1 94 ? 65.265 5.117 -91.972 1.00 91.00 94 ALA A C 1
ATOM 753 O O . ALA A 1 94 ? 64.196 5.591 -91.591 1.00 91.00 94 ALA A O 1
ATOM 754 N N . LYS A 1 95 ? 65.352 4.304 -93.031 1.00 91.88 95 LYS A N 1
ATOM 755 C CA . LYS A 1 95 ? 64.207 3.874 -93.837 1.00 91.88 95 LYS A CA 1
ATOM 756 C C . LYS A 1 95 ? 63.202 3.101 -92.993 1.00 91.88 95 LYS A C 1
ATOM 758 O O . LYS A 1 95 ? 62.041 3.489 -92.920 1.00 91.88 95 LYS A O 1
ATOM 763 N N . LYS A 1 96 ? 63.664 2.069 -92.281 1.00 92.50 96 LYS A N 1
ATOM 764 C CA . LYS A 1 96 ? 62.812 1.271 -91.395 1.00 92.50 96 LYS A CA 1
ATOM 765 C C . LYS A 1 96 ? 62.172 2.131 -90.307 1.00 92.50 96 LYS A C 1
ATOM 767 O O . LYS A 1 96 ? 60.973 2.032 -90.074 1.00 92.50 96 LYS A O 1
ATOM 772 N N . ALA A 1 97 ? 62.948 3.011 -89.675 1.00 91.62 97 ALA A N 1
ATOM 773 C CA . ALA A 1 97 ? 62.426 3.894 -88.642 1.00 91.62 97 ALA A CA 1
ATOM 774 C C . ALA A 1 97 ? 61.397 4.899 -89.190 1.00 91.62 97 ALA A C 1
ATOM 776 O O . ALA A 1 97 ? 60.447 5.216 -88.481 1.00 91.62 97 ALA A O 1
ATOM 777 N N . ALA A 1 98 ? 61.549 5.373 -90.434 1.00 89.50 98 ALA A N 1
ATOM 778 C CA . ALA A 1 98 ? 60.560 6.211 -91.113 1.00 89.50 98 ALA A CA 1
ATOM 779 C C . ALA A 1 98 ? 59.275 5.438 -91.450 1.00 89.50 98 ALA A C 1
ATOM 781 O O . ALA A 1 98 ? 58.177 5.966 -91.260 1.00 89.50 98 ALA A O 1
ATOM 782 N N . ASP A 1 99 ? 59.398 4.191 -91.907 1.00 88.81 99 ASP A N 1
ATOM 783 C CA . ASP A 1 99 ? 58.261 3.324 -92.230 1.00 88.81 99 ASP A CA 1
ATOM 784 C C . ASP A 1 99 ? 57.448 2.963 -90.974 1.00 88.81 99 ASP A C 1
ATOM 786 O O . ASP A 1 99 ? 56.214 3.026 -91.001 1.00 88.81 99 ASP A O 1
ATOM 790 N N . ASP A 1 100 ? 58.134 2.709 -89.852 1.00 89.94 100 ASP A N 1
ATOM 791 C CA . ASP A 1 100 ? 57.551 2.400 -88.538 1.00 89.94 100 ASP A CA 1
ATOM 792 C C . ASP A 1 100 ? 56.780 3.585 -87.908 1.00 89.94 100 ASP A C 1
ATOM 794 O O . ASP A 1 100 ? 56.024 3.406 -86.939 1.00 89.94 100 ASP A O 1
ATOM 798 N N . LEU A 1 101 ? 56.925 4.808 -88.442 1.00 89.38 101 LEU A N 1
ATOM 799 C CA . LEU A 1 101 ? 56.142 5.961 -87.989 1.00 89.38 101 LEU A CA 1
ATOM 800 C C . LEU A 1 101 ? 54.661 5.766 -88.324 1.00 89.38 101 LEU A C 1
ATOM 802 O O . LEU A 1 101 ? 54.272 5.528 -89.466 1.00 89.38 101 LEU A O 1
ATOM 806 N N . GLN A 1 102 ? 53.794 5.935 -87.332 1.00 84.81 102 GLN A N 1
ATOM 807 C CA . GLN A 1 102 ? 52.350 5.898 -87.548 1.00 84.81 102 GLN A CA 1
ATOM 808 C C . GLN A 1 102 ? 51.828 7.277 -87.950 1.00 84.81 102 GLN A C 1
ATOM 810 O O . GLN A 1 102 ? 52.125 8.266 -87.289 1.00 84.81 102 GLN A O 1
ATOM 815 N N . SER A 1 103 ? 50.987 7.331 -88.984 1.00 82.12 103 SER A N 1
ATOM 816 C CA . SER A 1 103 ? 50.369 8.579 -89.463 1.00 82.12 103 SER A CA 1
ATOM 817 C C . SER A 1 103 ? 48.984 8.851 -88.861 1.00 82.12 103 SER A C 1
ATOM 819 O O . SER A 1 103 ? 48.369 9.859 -89.190 1.00 82.12 103 SER A O 1
ATOM 821 N N . THR A 1 104 ? 48.477 7.979 -87.979 1.00 82.88 104 THR A N 1
ATOM 822 C CA . THR A 1 104 ? 47.135 8.108 -87.376 1.00 82.88 104 THR A CA 1
ATOM 823 C C . THR A 1 104 ? 46.989 9.367 -86.516 1.00 82.88 104 THR A C 1
ATOM 825 O O . THR A 1 104 ? 45.912 9.951 -86.452 1.00 82.88 104 THR A O 1
ATOM 828 N N . ARG A 1 105 ? 48.071 9.808 -85.862 1.00 81.38 105 ARG A N 1
ATOM 829 C CA . ARG A 1 105 ? 48.118 11.034 -85.052 1.00 81.38 105 ARG A CA 1
ATOM 830 C C . ARG A 1 105 ? 49.177 11.963 -85.639 1.00 81.38 105 ARG A C 1
ATOM 832 O O . ARG A 1 105 ? 50.256 11.494 -85.985 1.00 81.38 105 ARG A O 1
ATOM 839 N N . TYR A 1 106 ? 48.864 13.255 -85.748 1.00 88.62 106 TYR A N 1
ATOM 840 C CA . TYR A 1 106 ? 49.686 14.251 -86.462 1.00 88.62 106 TYR A CA 1
ATOM 841 C C . TYR A 1 106 ? 49.931 13.882 -87.942 1.00 88.62 106 TYR A C 1
ATOM 843 O O . TYR A 1 106 ? 51.077 13.804 -88.384 1.00 88.62 106 TYR A O 1
ATOM 851 N N . PRO A 1 107 ? 48.871 13.604 -88.732 1.00 88.88 107 PRO A N 1
ATOM 852 C CA . PRO A 1 107 ? 49.013 13.080 -90.094 1.00 88.88 107 PRO A CA 1
ATOM 853 C C . PRO A 1 107 ? 49.795 14.021 -91.019 1.00 88.88 107 PRO A C 1
ATOM 855 O O . PRO A 1 107 ? 50.519 13.554 -91.896 1.00 88.88 107 PRO A O 1
ATOM 858 N N . LYS A 1 108 ? 49.682 15.338 -90.809 1.00 90.19 108 LYS A N 1
ATOM 859 C CA . LYS A 1 108 ? 50.372 16.357 -91.605 1.00 90.19 108 LYS A CA 1
ATOM 860 C C . LYS A 1 108 ? 51.880 16.322 -91.365 1.00 90.19 108 LYS A C 1
ATOM 862 O O . LYS A 1 108 ? 52.657 16.226 -92.313 1.00 90.19 108 LYS A O 1
ATOM 867 N N . GLU A 1 109 ? 52.292 16.372 -90.105 1.00 90.94 109 GLU A N 1
ATOM 868 C CA . GLU A 1 109 ? 53.692 16.356 -89.690 1.00 90.94 109 GLU A CA 1
ATOM 869 C C . GLU A 1 109 ? 54.332 14.998 -90.011 1.00 90.94 109 GLU A C 1
ATOM 871 O O . GLU A 1 109 ? 55.396 14.949 -90.624 1.00 90.94 109 GLU A O 1
ATOM 876 N N . MET A 1 110 ? 53.648 13.888 -89.702 1.00 90.75 110 MET A N 1
ATOM 877 C CA . MET A 1 110 ? 54.122 12.531 -90.009 1.00 90.75 110 MET A CA 1
ATOM 878 C C . MET A 1 110 ? 54.225 12.268 -91.512 1.00 90.75 110 MET A C 1
ATOM 880 O O . MET A 1 110 ? 55.189 11.651 -91.959 1.00 90.75 110 MET A O 1
ATOM 884 N N . GLY A 1 111 ? 53.258 12.737 -92.305 1.00 91.00 111 GLY A N 1
ATOM 885 C CA . GLY A 1 111 ? 53.310 12.640 -93.765 1.00 91.00 111 GLY A CA 1
ATOM 886 C C . GLY A 1 111 ? 54.474 13.442 -94.347 1.00 91.00 111 GLY A C 1
ATOM 887 O O . GLY A 1 111 ? 55.210 12.937 -95.192 1.00 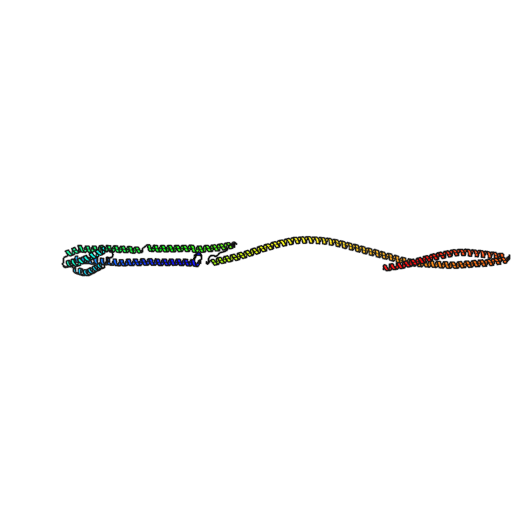91.00 111 GLY A O 1
ATOM 888 N N . THR A 1 112 ? 54.701 14.652 -93.828 1.00 91.69 112 THR A N 1
ATOM 889 C CA . THR A 1 112 ? 55.838 15.499 -94.223 1.00 91.69 112 THR A CA 1
ATOM 890 C C . THR A 1 112 ? 57.168 14.816 -93.902 1.00 91.69 112 THR A C 1
ATOM 892 O O . THR A 1 112 ? 58.039 14.758 -94.767 1.00 91.69 112 THR A O 1
ATOM 895 N N . ILE A 1 113 ? 57.304 14.232 -92.704 1.00 92.38 113 ILE A N 1
ATOM 896 C CA . ILE A 1 113 ? 58.489 13.462 -92.300 1.00 92.38 113 ILE A CA 1
ATOM 897 C C . ILE A 1 113 ? 58.730 12.298 -93.260 1.00 92.38 113 ILE A C 1
ATOM 899 O O . ILE A 1 113 ? 59.831 12.178 -93.782 1.00 92.38 113 ILE A O 1
ATOM 903 N N . LYS A 1 114 ? 57.716 11.462 -93.520 1.00 92.06 114 LYS A N 1
ATOM 904 C CA . LYS A 1 114 ? 57.855 10.285 -94.392 1.00 92.06 114 LYS A CA 1
ATOM 905 C C . LYS A 1 114 ? 58.250 10.656 -95.821 1.00 92.06 114 LYS A C 1
ATOM 907 O O . LYS A 1 114 ? 59.128 10.014 -96.390 1.00 92.06 114 LYS A O 1
ATOM 912 N N . ASN A 1 115 ? 57.641 11.699 -96.382 1.00 92.56 115 ASN A N 1
ATOM 913 C CA . ASN A 1 115 ? 57.952 12.149 -97.739 1.00 92.56 115 ASN A CA 1
ATOM 914 C C . ASN A 1 115 ? 59.387 12.686 -97.835 1.00 92.56 115 ASN A C 1
ATOM 916 O O . ASN A 1 115 ? 60.143 12.239 -98.690 1.00 92.56 115 ASN A O 1
ATOM 920 N N . ASN A 1 116 ? 59.794 13.559 -96.906 1.00 93.88 116 ASN A N 1
ATOM 921 C CA . ASN A 1 116 ? 61.152 14.112 -96.884 1.00 93.88 116 ASN A CA 1
ATOM 922 C C . ASN A 1 116 ? 62.203 13.038 -96.561 1.00 93.88 116 ASN A C 1
ATOM 924 O O . ASN A 1 116 ? 63.299 13.078 -97.103 1.00 93.88 116 ASN A O 1
ATOM 928 N N . ALA A 1 117 ? 61.875 12.061 -95.712 1.00 92.69 117 ALA A N 1
ATOM 929 C CA . ALA A 1 117 ? 62.717 10.901 -95.424 1.00 92.69 117 ALA A CA 1
ATOM 930 C C . ALA A 1 117 ? 62.986 10.074 -96.684 1.00 92.69 117 ALA A C 1
ATOM 932 O O . ALA A 1 117 ? 64.132 9.718 -96.963 1.00 92.69 117 ALA A O 1
ATOM 933 N N . LYS A 1 118 ? 61.932 9.803 -97.460 1.00 93.31 118 LYS A N 1
ATOM 934 C CA . LYS A 1 118 ? 62.041 9.100 -98.734 1.00 93.31 118 LYS A CA 1
ATOM 935 C C . LYS A 1 118 ? 62.875 9.899 -99.735 1.00 93.31 118 LYS A C 1
ATOM 937 O O . LYS A 1 118 ? 63.835 9.360 -100.269 1.00 93.31 118 LYS A O 1
ATOM 942 N N . GLU A 1 119 ? 62.579 11.184 -99.920 1.00 92.75 119 GLU A N 1
ATOM 943 C CA . GLU A 1 119 ? 63.344 12.057 -100.820 1.00 92.75 119 GLU A CA 1
ATOM 944 C C . GLU A 1 119 ? 64.815 12.196 -100.400 1.00 92.75 119 GLU A C 1
ATOM 946 O O . GLU A 1 119 ? 65.699 12.212 -101.256 1.00 92.75 119 GLU A O 1
ATOM 951 N N . TYR A 1 120 ? 65.103 12.255 -99.096 1.00 93.94 120 TYR A N 1
ATOM 952 C CA . TYR A 1 120 ? 66.465 12.292 -98.561 1.00 93.94 120 TYR A CA 1
ATOM 953 C C . TYR A 1 120 ? 67.250 11.025 -98.931 1.00 93.94 120 TYR A C 1
ATOM 955 O O . TYR A 1 120 ? 68.370 11.116 -99.433 1.00 93.94 120 TYR A O 1
ATOM 963 N N . ILE A 1 121 ? 66.650 9.846 -98.735 1.00 92.62 121 ILE A N 1
ATOM 964 C CA . ILE A 1 121 ? 67.270 8.551 -99.057 1.00 92.62 121 ILE A CA 1
ATOM 965 C C . ILE A 1 121 ? 67.395 8.353 -100.575 1.00 92.62 121 ILE A C 1
ATOM 967 O O . ILE A 1 121 ? 68.434 7.893 -101.049 1.00 92.62 121 ILE A O 1
ATOM 971 N N . ASP A 1 122 ? 66.374 8.727 -101.346 1.00 92.81 122 ASP A N 1
ATOM 972 C CA . ASP A 1 122 ? 66.394 8.627 -102.807 1.00 92.81 122 ASP A CA 1
ATOM 973 C C . ASP A 1 122 ? 67.471 9.551 -103.401 1.00 92.81 122 ASP A C 1
ATOM 975 O O . ASP A 1 122 ? 68.210 9.137 -104.294 1.00 92.81 122 ASP A O 1
ATOM 979 N N . THR A 1 123 ? 67.627 10.769 -102.867 1.00 91.88 123 THR A N 1
ATOM 980 C CA . THR A 1 123 ? 68.698 11.698 -103.270 1.00 91.88 123 THR A CA 1
ATOM 981 C C . THR A 1 123 ? 70.075 11.144 -102.902 1.00 91.88 123 THR A C 1
ATOM 983 O O . THR A 1 123 ? 70.996 11.198 -103.718 1.00 91.88 123 THR A O 1
ATOM 986 N N . LEU A 1 124 ? 70.223 10.557 -101.709 1.00 90.88 124 LEU A N 1
ATOM 987 C CA . LEU A 1 124 ? 71.468 9.928 -101.269 1.00 90.88 124 LEU A CA 1
ATOM 988 C C . LEU A 1 124 ? 71.902 8.792 -102.209 1.00 90.88 124 LEU A C 1
ATOM 990 O O . LEU A 1 124 ? 73.018 8.812 -102.727 1.00 90.88 124 LEU A O 1
ATOM 994 N N . ASN A 1 125 ? 71.008 7.838 -102.474 1.00 91.31 125 ASN A N 1
ATOM 995 C CA . ASN A 1 125 ? 71.318 6.643 -103.261 1.00 91.31 125 ASN A CA 1
ATOM 996 C C . ASN A 1 125 ? 71.447 6.918 -104.761 1.00 91.31 125 ASN A C 1
ATOM 998 O O . ASN A 1 125 ? 72.347 6.387 -105.409 1.00 91.31 125 ASN A O 1
ATOM 1002 N N . ASN A 1 126 ? 70.555 7.736 -105.325 1.00 90.38 126 ASN A N 1
ATOM 1003 C CA . ASN A 1 126 ? 70.457 7.890 -106.778 1.00 90.38 126 ASN A CA 1
ATOM 1004 C C . ASN A 1 126 ? 71.261 9.078 -107.313 1.00 90.38 126 ASN A C 1
ATOM 1006 O O . ASN A 1 126 ? 71.570 9.114 -108.505 1.00 90.38 126 ASN A O 1
ATOM 1010 N N . MET A 1 127 ? 71.598 10.056 -106.464 1.00 89.81 127 MET A N 1
ATOM 1011 C CA . MET A 1 127 ? 72.291 11.274 -106.891 1.00 89.81 127 MET A CA 1
ATOM 1012 C C . MET A 1 127 ? 73.624 11.473 -106.169 1.00 89.81 127 MET A C 1
ATOM 1014 O O . MET A 1 127 ? 74.643 11.608 -106.845 1.00 89.81 127 MET A O 1
ATOM 1018 N N . LEU A 1 128 ? 73.649 11.453 -104.829 1.00 88.50 128 LEU A N 1
ATOM 1019 C CA . LEU A 1 128 ? 74.850 11.780 -104.051 1.00 88.50 128 LEU A CA 1
ATOM 1020 C C . LEU A 1 128 ? 75.946 10.711 -104.178 1.00 88.50 128 LEU A C 1
ATOM 1022 O O . LEU A 1 128 ? 77.059 11.039 -104.582 1.00 88.50 128 LEU A O 1
ATOM 1026 N N . ILE A 1 129 ? 75.644 9.440 -103.882 1.00 88.81 129 ILE A N 1
ATOM 1027 C CA . ILE A 1 129 ? 76.622 8.341 -103.972 1.00 88.81 129 ILE A CA 1
ATOM 1028 C C . ILE A 1 129 ? 77.188 8.220 -105.404 1.00 88.81 129 ILE A C 1
ATOM 1030 O O . ILE A 1 129 ? 78.412 8.189 -105.558 1.00 88.81 129 ILE A O 1
ATOM 1034 N N . PRO A 1 130 ? 76.366 8.238 -106.477 1.00 89.56 130 PRO A N 1
ATOM 1035 C CA . PRO A 1 130 ? 76.881 8.252 -107.845 1.00 89.56 130 PRO A CA 1
ATOM 1036 C C . PRO A 1 130 ? 77.712 9.495 -108.187 1.00 89.56 130 PRO A C 1
ATOM 1038 O O . PRO A 1 130 ? 78.667 9.380 -108.952 1.00 89.56 130 PRO A O 1
ATOM 1041 N N . ALA A 1 131 ? 77.381 10.676 -107.649 1.00 86.25 131 ALA A N 1
ATOM 1042 C CA . ALA A 1 131 ? 78.175 11.889 -107.858 1.00 86.25 131 ALA A CA 1
ATOM 1043 C C . ALA A 1 131 ? 79.566 11.780 -107.212 1.00 86.25 131 ALA A C 1
ATOM 1045 O O . ALA A 1 131 ? 80.557 12.088 -107.871 1.00 86.25 131 ALA A O 1
ATOM 1046 N N . ILE A 1 132 ? 79.651 11.259 -105.983 1.00 85.50 132 ILE A N 1
ATOM 1047 C CA . ILE A 1 132 ? 80.921 11.009 -105.282 1.00 85.50 132 ILE A CA 1
ATOM 1048 C C . ILE A 1 132 ? 81.767 9.971 -106.031 1.00 85.50 132 ILE A C 1
ATOM 1050 O O . ILE A 1 132 ? 82.937 10.224 -106.305 1.00 85.50 132 ILE A O 1
ATOM 1054 N N . ARG A 1 133 ? 81.168 8.856 -106.475 1.00 85.94 133 ARG A N 1
ATOM 1055 C CA . ARG A 1 133 ? 81.865 7.816 -107.264 1.00 85.94 133 ARG A CA 1
ATOM 1056 C C . ARG A 1 133 ? 82.377 8.306 -108.621 1.00 85.94 133 ARG A C 1
ATOM 1058 O O . ARG A 1 133 ? 83.362 7.781 -109.129 1.00 85.94 133 ARG A O 1
ATOM 1065 N N . ARG A 1 134 ? 81.727 9.316 -109.212 1.00 86.56 134 ARG A N 1
ATOM 1066 C CA . ARG A 1 134 ? 82.182 10.005 -110.436 1.00 86.56 134 ARG A CA 1
ATOM 1067 C C . ARG A 1 134 ? 83.133 11.180 -110.161 1.00 86.56 134 ARG A C 1
ATOM 1069 O O . ARG A 1 134 ? 83.505 11.874 -111.103 1.00 86.56 134 ARG A O 1
ATOM 1076 N N . ASN A 1 135 ? 83.523 11.396 -108.903 1.00 82.94 135 ASN A N 1
ATOM 1077 C CA . ASN A 1 135 ? 84.369 12.495 -108.429 1.00 82.94 135 ASN A CA 1
ATOM 1078 C C . ASN A 1 135 ? 83.800 13.911 -108.691 1.00 82.94 135 ASN A C 1
ATOM 1080 O O . ASN A 1 135 ? 84.544 14.888 -108.778 1.00 82.94 135 ASN A O 1
ATOM 1084 N N . ASP A 1 136 ? 82.474 14.048 -108.802 1.00 87.81 136 ASP A N 1
ATOM 1085 C CA . ASP A 1 136 ? 81.792 15.340 -108.950 1.00 87.81 136 ASP A CA 1
ATOM 1086 C C . ASP A 1 136 ? 81.464 15.945 -107.575 1.00 87.81 136 ASP A C 1
ATOM 1088 O O . ASP A 1 136 ? 80.333 15.915 -107.077 1.00 87.81 136 ASP A O 1
ATOM 1092 N N . LEU A 1 137 ? 82.501 16.488 -106.933 1.00 81.94 137 LEU A N 1
ATOM 1093 C CA . LEU A 1 137 ? 82.410 17.046 -105.581 1.00 81.94 137 LEU A CA 1
ATOM 1094 C C . LEU A 1 137 ? 81.573 18.334 -105.509 1.00 81.94 137 LEU A C 1
ATOM 1096 O O . LEU A 1 137 ? 81.037 18.657 -104.448 1.00 81.94 137 LEU A O 1
ATOM 1100 N N . ASN A 1 138 ? 81.434 19.074 -106.615 1.00 84.50 138 ASN A N 1
ATOM 1101 C CA . ASN A 1 138 ? 80.617 20.290 -106.649 1.00 84.50 138 ASN A CA 1
ATOM 1102 C C . ASN A 1 138 ? 79.128 19.946 -106.638 1.00 84.50 138 ASN A C 1
ATOM 1104 O O . ASN A 1 138 ? 78.373 20.536 -105.861 1.00 84.50 138 ASN A O 1
ATOM 1108 N N . LEU A 1 139 ? 78.712 18.962 -107.443 1.00 86.31 139 LEU A N 1
ATOM 1109 C CA . LEU A 1 139 ? 77.344 18.460 -107.409 1.00 86.31 139 LEU A CA 1
ATOM 1110 C C . LEU A 1 139 ? 77.022 17.838 -106.047 1.00 86.31 139 LEU A C 1
ATOM 1112 O O . LEU A 1 139 ? 75.980 18.150 -105.473 1.00 86.31 139 LEU A O 1
ATOM 1116 N N . ALA A 1 140 ? 77.929 17.032 -105.485 1.00 85.25 140 ALA A N 1
ATOM 1117 C CA . ALA A 1 140 ? 77.725 16.424 -104.173 1.00 85.25 140 ALA A CA 1
ATOM 1118 C C . ALA A 1 140 ? 77.589 17.468 -103.048 1.00 85.25 140 ALA A C 1
ATOM 1120 O O . ALA A 1 140 ? 76.691 17.367 -102.211 1.00 85.25 140 ALA A O 1
ATOM 1121 N N . ARG A 1 141 ? 78.421 18.520 -103.057 1.00 85.62 141 ARG A N 1
ATOM 1122 C CA . ARG A 1 141 ? 78.332 19.621 -102.085 1.00 85.62 141 ARG A CA 1
ATOM 1123 C C . ARG A 1 141 ? 77.034 20.417 -102.224 1.00 85.62 141 ARG A C 1
ATOM 1125 O O . ARG A 1 141 ? 76.432 20.747 -101.206 1.00 85.62 141 ARG A O 1
ATOM 1132 N N . ASN A 1 142 ? 76.591 20.695 -103.450 1.00 88.38 142 ASN A N 1
ATOM 1133 C CA . ASN A 1 142 ? 75.332 21.403 -103.701 1.00 88.38 142 ASN A CA 1
ATOM 1134 C C . ASN A 1 142 ? 74.105 20.578 -103.291 1.00 88.38 142 ASN A C 1
ATOM 1136 O O . ASN A 1 142 ? 73.165 21.133 -102.730 1.00 88.38 142 ASN A O 1
ATOM 1140 N N . LEU A 1 143 ? 74.110 19.263 -103.531 1.00 89.06 143 LEU A N 1
ATOM 1141 C CA . LEU A 1 143 ? 73.042 18.371 -103.069 1.00 89.06 143 LEU A CA 1
ATOM 1142 C C . LEU A 1 143 ? 73.001 18.295 -101.540 1.00 89.06 143 LEU A C 1
ATOM 1144 O O . LEU A 1 143 ? 71.920 18.377 -100.960 1.00 89.06 143 LEU A O 1
ATOM 1148 N N . MET A 1 144 ? 74.170 18.206 -100.896 1.00 88.19 144 MET A N 1
ATOM 1149 C CA . MET A 1 144 ? 74.276 18.164 -99.439 1.00 88.19 144 MET A CA 1
ATOM 1150 C C . MET A 1 144 ? 73.774 19.461 -98.788 1.00 88.19 144 MET A C 1
ATOM 1152 O O . MET A 1 144 ? 72.830 19.412 -98.009 1.00 88.19 144 MET A O 1
ATOM 1156 N N . LEU A 1 145 ? 74.346 20.616 -99.154 1.00 85.75 145 LEU A N 1
ATOM 1157 C CA . LEU A 1 145 ? 73.992 21.928 -98.582 1.00 85.75 145 LEU A CA 1
ATOM 1158 C C . LEU A 1 145 ? 72.631 22.469 -99.059 1.00 85.75 145 LEU A C 1
ATOM 1160 O O . LEU A 1 145 ? 72.143 23.467 -98.531 1.00 85.75 145 LEU A O 1
ATOM 1164 N N . GLY A 1 146 ? 72.047 21.854 -100.089 1.00 90.06 146 GLY A N 1
ATOM 1165 C CA . GLY A 1 146 ? 70.758 22.222 -100.665 1.00 90.06 146 GLY A CA 1
ATOM 1166 C C . GLY A 1 146 ? 69.642 21.288 -100.209 1.00 90.06 146 GLY A C 1
ATOM 1167 O O . GLY A 1 146 ? 69.150 21.379 -99.084 1.00 90.06 146 GLY A O 1
ATOM 1168 N N . SER A 1 147 ? 69.214 20.397 -101.107 1.00 88.38 147 SER A N 1
ATOM 1169 C CA . SER A 1 147 ? 68.025 19.560 -100.906 1.00 88.38 147 SER A CA 1
ATOM 1170 C C . SER A 1 147 ? 68.159 18.589 -99.733 1.00 88.38 147 SER A C 1
ATOM 1172 O O . SER A 1 147 ? 67.187 18.377 -99.011 1.00 88.38 147 SER A O 1
ATOM 1174 N N . MET A 1 148 ? 69.343 18.017 -99.493 1.00 91.44 148 MET A N 1
ATOM 1175 C CA . MET A 1 148 ? 69.528 17.050 -98.408 1.00 91.44 148 MET A CA 1
ATOM 1176 C C . MET A 1 148 ? 69.492 17.718 -97.028 1.00 91.44 148 MET A C 1
ATOM 1178 O O . MET A 1 148 ? 68.759 17.242 -96.160 1.00 91.44 148 MET A O 1
ATOM 1182 N N . ASP A 1 149 ? 70.205 18.829 -96.819 1.00 92.00 149 ASP A N 1
ATOM 1183 C CA . ASP A 1 149 ? 70.113 19.630 -95.589 1.00 92.00 149 ASP A CA 1
ATOM 1184 C C . ASP A 1 149 ? 68.677 20.116 -95.351 1.00 92.00 149 ASP A C 1
ATOM 1186 O O . ASP A 1 149 ? 68.156 20.000 -94.240 1.00 92.00 149 ASP A O 1
ATOM 1190 N N . GLN A 1 150 ? 67.993 20.599 -96.391 1.00 92.62 150 GLN A N 1
ATOM 1191 C CA . GLN A 1 150 ? 66.624 21.097 -96.265 1.00 92.62 150 GLN A CA 1
ATOM 1192 C C . GLN A 1 150 ? 65.627 19.985 -95.896 1.00 92.62 150 GLN A C 1
ATOM 1194 O O . GLN A 1 150 ? 64.796 20.172 -94.998 1.00 92.62 150 GLN A O 1
ATOM 1199 N N . ASN A 1 151 ? 65.741 18.808 -96.519 1.00 92.44 151 ASN A N 1
ATOM 1200 C CA . ASN A 1 151 ? 64.924 17.641 -96.184 1.00 92.44 151 ASN A CA 1
ATOM 1201 C C . ASN A 1 151 ? 65.216 17.160 -94.758 1.00 92.44 151 ASN A C 1
ATOM 1203 O O . ASN A 1 151 ? 64.288 16.898 -93.991 1.00 92.44 151 ASN A O 1
ATOM 1207 N N . PHE A 1 152 ? 66.488 17.120 -94.354 1.00 93.62 152 PHE A N 1
ATOM 1208 C CA . PHE A 1 152 ? 66.886 16.750 -92.997 1.00 93.62 152 PHE A CA 1
ATOM 1209 C C . PHE A 1 152 ? 66.351 17.722 -91.935 1.00 93.62 152 PHE A C 1
ATOM 1211 O O . PHE A 1 152 ? 65.772 17.292 -90.935 1.00 93.62 152 PHE A O 1
ATOM 1218 N N . LEU A 1 153 ? 66.476 19.033 -92.158 1.00 93.31 153 LEU A N 1
ATOM 1219 C CA . LEU A 1 153 ? 65.926 20.051 -91.259 1.00 93.31 153 LEU A CA 1
ATOM 1220 C C . LEU A 1 153 ? 64.400 19.950 -91.163 1.00 93.31 153 LEU A C 1
ATOM 1222 O O . LEU A 1 153 ? 63.842 20.084 -90.071 1.00 93.31 153 LEU A O 1
ATOM 1226 N N . THR A 1 154 ? 63.725 19.657 -92.277 1.00 93.31 154 THR A N 1
ATOM 1227 C CA . THR A 1 154 ? 62.271 19.460 -92.312 1.00 93.31 154 THR A CA 1
ATOM 1228 C C . THR A 1 154 ? 61.853 18.223 -91.515 1.00 93.31 154 THR A C 1
ATOM 1230 O O . THR A 1 154 ? 60.894 18.297 -90.740 1.00 93.31 154 THR A O 1
ATOM 1233 N N . ILE A 1 155 ? 62.593 17.115 -91.632 1.00 92.75 155 ILE A N 1
ATOM 1234 C CA . ILE A 1 155 ? 62.400 15.907 -90.815 1.00 92.75 155 ILE A CA 1
ATOM 1235 C C . ILE A 1 155 ? 62.569 16.246 -89.328 1.00 92.75 155 ILE A C 1
ATOM 1237 O O . ILE A 1 155 ? 61.654 16.008 -88.539 1.00 92.75 155 ILE A O 1
ATOM 1241 N N . CYS A 1 156 ? 63.691 16.864 -88.949 1.00 92.69 156 CYS A N 1
ATOM 1242 C CA . CYS A 1 156 ? 64.004 17.199 -87.559 1.00 92.69 156 CYS A CA 1
ATOM 1243 C C . CYS A 1 156 ? 62.984 18.160 -86.935 1.00 92.69 156 CYS A C 1
ATOM 1245 O O . CYS A 1 156 ? 62.519 17.927 -85.819 1.00 92.69 156 CYS A O 1
ATOM 1247 N N . SER A 1 157 ? 62.599 19.218 -87.652 1.00 93.50 157 SER A N 1
ATOM 1248 C CA . SER A 1 157 ? 61.637 20.213 -87.168 1.00 93.50 157 SER A CA 1
ATOM 1249 C C . SER A 1 157 ? 60.256 19.594 -86.927 1.00 93.50 157 SER A C 1
ATOM 1251 O O . SER A 1 157 ? 59.689 19.746 -85.843 1.00 93.50 157 SER A O 1
ATOM 1253 N N . ASN A 1 158 ? 59.740 18.812 -87.883 1.00 92.69 158 ASN A N 1
ATOM 1254 C CA . ASN A 1 158 ? 58.448 18.142 -87.720 1.00 92.69 158 ASN A CA 1
ATOM 1255 C C . ASN A 1 158 ? 58.498 17.067 -86.623 1.00 92.69 158 ASN A C 1
ATOM 1257 O O . ASN A 1 158 ? 57.557 16.955 -85.836 1.00 92.69 158 ASN A O 1
ATOM 1261 N N . MET A 1 159 ? 59.600 16.319 -86.499 1.00 90.44 159 MET A N 1
ATOM 1262 C CA . MET A 1 159 ? 59.782 15.363 -85.401 1.00 90.44 159 MET A CA 1
ATOM 1263 C C . MET A 1 159 ? 59.823 16.059 -84.037 1.00 90.44 159 MET A C 1
ATOM 1265 O O . MET A 1 159 ? 59.213 15.567 -83.088 1.00 90.44 159 MET A O 1
ATOM 1269 N N . ALA A 1 160 ? 60.471 17.223 -83.929 1.00 90.31 160 ALA A N 1
ATOM 1270 C CA . ALA A 1 160 ? 60.487 18.022 -82.706 1.00 90.31 160 ALA A CA 1
ATOM 1271 C C . ALA A 1 160 ? 59.082 18.525 -82.329 1.00 90.31 160 ALA A C 1
ATOM 1273 O O . ALA A 1 160 ? 58.695 18.433 -81.163 1.00 90.31 160 ALA A O 1
ATOM 1274 N N . VAL A 1 161 ? 58.288 18.984 -83.305 1.00 91.88 161 VAL A N 1
ATOM 1275 C CA . VAL A 1 161 ? 56.887 19.399 -83.096 1.00 91.88 161 VAL A CA 1
ATOM 1276 C C . VAL A 1 161 ? 56.034 18.230 -82.604 1.00 91.88 161 VAL A C 1
ATOM 1278 O O . VAL A 1 161 ? 55.314 18.356 -81.611 1.00 91.88 161 VAL A O 1
ATOM 1281 N N . VAL A 1 162 ? 56.137 17.072 -83.257 1.00 91.00 162 VAL A N 1
ATOM 1282 C CA . VAL A 1 162 ? 55.382 15.873 -82.877 1.00 91.00 162 VAL A CA 1
ATOM 1283 C C . VAL A 1 162 ? 55.797 15.377 -81.490 1.00 91.00 162 VAL A C 1
ATOM 1285 O O . VAL A 1 162 ? 54.933 15.085 -80.665 1.00 91.00 162 VAL A O 1
ATOM 1288 N N . ASN A 1 163 ? 57.094 15.347 -81.182 1.00 90.06 163 ASN A N 1
ATOM 1289 C CA . ASN A 1 163 ? 57.599 14.989 -79.855 1.00 90.06 163 ASN A CA 1
ATOM 1290 C C . ASN A 1 163 ? 57.121 15.969 -78.774 1.00 90.06 163 ASN A C 1
ATOM 1292 O O . ASN A 1 163 ? 56.675 15.536 -77.711 1.00 90.06 163 ASN A O 1
ATOM 1296 N N . GLY A 1 164 ? 57.151 17.276 -79.047 1.00 88.25 164 GLY A N 1
ATOM 1297 C CA . GLY A 1 164 ? 56.656 18.303 -78.129 1.00 88.25 164 GLY A CA 1
ATOM 1298 C C . GLY A 1 164 ? 55.156 18.173 -77.854 1.00 88.25 164 GLY A C 1
ATOM 1299 O O . GLY A 1 164 ? 54.725 18.256 -76.700 1.00 88.25 164 GLY A O 1
ATOM 1300 N N . ASN A 1 165 ? 54.354 17.898 -78.887 1.00 89.44 165 ASN A N 1
ATOM 1301 C CA . ASN A 1 165 ? 52.923 17.654 -78.726 1.00 89.44 165 ASN A CA 1
ATOM 1302 C C . ASN A 1 165 ? 52.642 16.368 -77.934 1.00 89.44 165 ASN A C 1
ATOM 1304 O 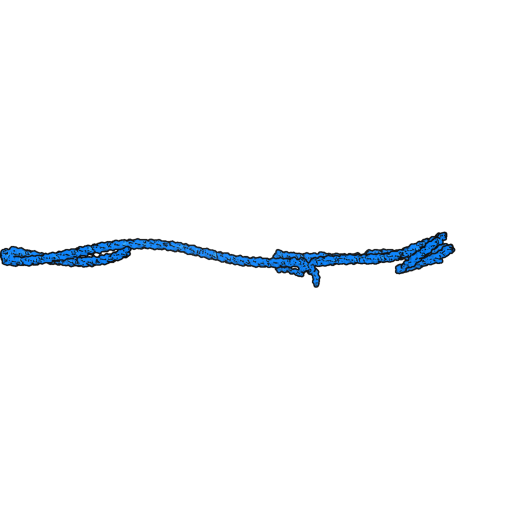O . ASN A 1 165 ? 51.841 16.411 -77.002 1.00 89.44 165 ASN A O 1
ATOM 1308 N N . GLN A 1 166 ? 53.353 15.271 -78.210 1.00 88.69 166 GLN A N 1
ATOM 1309 C CA . GLN A 1 166 ? 53.249 14.032 -77.428 1.00 88.69 166 GLN A CA 1
ATOM 1310 C C . GLN A 1 166 ? 53.618 14.246 -75.950 1.00 88.69 166 GLN A C 1
ATOM 1312 O O . GLN A 1 166 ? 52.895 13.808 -75.059 1.00 88.69 166 GLN A O 1
ATOM 1317 N N . MET A 1 167 ? 54.691 14.986 -75.652 1.00 85.06 167 MET A N 1
ATOM 1318 C CA . MET A 1 167 ? 55.055 15.319 -74.267 1.00 85.06 167 MET A CA 1
ATOM 1319 C C . MET A 1 167 ? 54.000 16.196 -73.576 1.00 85.06 167 MET A C 1
ATOM 1321 O O . MET A 1 167 ? 53.736 16.028 -72.382 1.00 85.06 167 MET A O 1
ATOM 1325 N N . ARG A 1 168 ? 53.370 17.125 -74.304 1.00 86.25 168 ARG A N 1
ATOM 1326 C CA . ARG A 1 168 ? 52.278 17.950 -73.770 1.00 86.25 168 ARG A CA 1
ATOM 1327 C C . ARG A 1 168 ? 51.040 17.112 -73.465 1.00 86.25 168 ARG A C 1
ATOM 1329 O O . ARG A 1 168 ? 50.476 17.263 -72.384 1.00 86.25 168 ARG A O 1
ATOM 1336 N N . GLU A 1 169 ? 50.668 16.208 -74.368 1.00 85.25 169 GLU A N 1
ATOM 1337 C CA . GLU A 1 169 ? 49.592 15.237 -74.147 1.00 85.25 169 GLU A CA 1
ATOM 1338 C C . GLU A 1 169 ? 49.882 14.366 -72.920 1.00 85.25 169 GLU A C 1
ATOM 1340 O O . GLU A 1 169 ? 49.001 14.175 -72.077 1.00 85.25 169 GLU A O 1
ATOM 1345 N N . SER A 1 170 ? 51.141 13.959 -72.737 1.00 82.50 170 SER A N 1
ATOM 1346 C CA . SER A 1 170 ? 51.576 13.212 -71.555 1.00 82.50 170 SER A CA 1
ATOM 1347 C C . SER A 1 170 ? 51.372 13.976 -70.267 1.00 82.50 170 SER A C 1
ATOM 1349 O O . SER A 1 170 ? 50.758 13.485 -69.318 1.00 82.50 170 SER A O 1
ATOM 1351 N N . LYS A 1 171 ? 51.806 15.235 -70.253 1.00 81.81 171 LYS A N 1
ATOM 1352 C CA . LYS A 1 171 ? 51.624 16.110 -69.101 1.00 81.81 171 LYS A CA 1
ATOM 1353 C C . LYS A 1 171 ? 50.143 16.333 -68.789 1.00 81.81 171 LYS A C 1
ATOM 1355 O O . LYS A 1 171 ? 49.774 16.364 -67.617 1.00 81.81 171 LYS A O 1
ATOM 1360 N N . THR A 1 172 ? 49.283 16.451 -69.805 1.00 81.75 172 THR A N 1
ATOM 1361 C CA . THR A 1 172 ? 47.830 16.565 -69.597 1.00 81.75 172 THR A CA 1
ATOM 1362 C C . THR A 1 172 ? 47.202 15.274 -69.075 1.00 81.75 172 THR A C 1
ATOM 1364 O O . THR A 1 172 ? 46.381 15.346 -68.162 1.00 81.75 172 THR A O 1
ATOM 1367 N N . ALA A 1 173 ? 47.631 14.105 -69.560 1.00 79.06 173 ALA A N 1
ATOM 1368 C CA . ALA A 1 173 ? 47.176 12.810 -69.057 1.00 79.06 173 ALA A CA 1
ATOM 1369 C C . ALA A 1 173 ? 47.587 12.611 -67.587 1.00 79.06 173 ALA A C 1
ATOM 1371 O O . ALA A 1 173 ? 46.751 12.274 -66.752 1.00 79.06 173 ALA A O 1
ATOM 1372 N N . ILE A 1 174 ? 48.828 12.943 -67.221 1.00 78.25 174 ILE A N 1
ATOM 1373 C CA . ILE A 1 174 ? 49.299 12.903 -65.826 1.00 78.25 174 ILE A CA 1
ATOM 1374 C C . ILE A 1 174 ? 48.516 13.888 -64.946 1.00 78.25 174 ILE A C 1
ATOM 1376 O O . ILE A 1 174 ? 48.125 13.553 -63.830 1.00 78.25 174 ILE A O 1
ATOM 1380 N N . ASN A 1 175 ? 48.232 15.096 -65.438 1.00 77.00 175 ASN A N 1
ATOM 1381 C CA . ASN A 1 175 ? 47.413 16.057 -64.697 1.00 77.00 175 ASN A CA 1
ATOM 1382 C C . ASN A 1 175 ? 45.960 15.589 -64.534 1.00 77.00 175 ASN A C 1
ATOM 1384 O O . ASN A 1 175 ? 45.333 15.928 -63.533 1.00 77.00 175 ASN A O 1
ATOM 1388 N N . SER A 1 176 ? 45.438 14.770 -65.450 1.00 70.62 176 SER A N 1
ATOM 1389 C CA . SER A 1 176 ? 44.120 14.149 -65.292 1.00 70.62 176 SER A CA 1
ATOM 1390 C C . SER A 1 176 ? 44.075 13.094 -64.173 1.00 70.62 176 SER A C 1
ATOM 1392 O O . SER A 1 176 ? 43.013 12.878 -63.601 1.00 70.62 176 SER A O 1
ATOM 1394 N N . ILE A 1 177 ? 45.218 12.531 -63.745 1.00 69.69 177 ILE A N 1
ATOM 1395 C CA . ILE A 1 177 ? 45.306 11.694 -62.527 1.00 69.69 177 ILE A CA 1
ATOM 1396 C C . ILE A 1 177 ? 45.006 12.526 -61.276 1.00 69.69 177 ILE A C 1
ATOM 1398 O O . ILE A 1 177 ? 44.382 12.040 -60.338 1.00 69.69 177 ILE A O 1
ATOM 1402 N N . LYS A 1 178 ? 45.378 13.813 -61.277 1.00 66.94 178 LYS A N 1
ATOM 1403 C CA . LYS A 1 178 ? 45.011 14.770 -60.219 1.00 66.94 178 LYS A CA 1
ATOM 1404 C C . LYS A 1 178 ? 43.545 15.228 -60.317 1.00 66.94 178 LYS A C 1
ATOM 1406 O O . LYS A 1 178 ? 43.193 16.263 -59.753 1.00 66.94 178 LYS A O 1
ATOM 1411 N N . SER A 1 179 ? 42.695 14.513 -61.061 1.00 67.94 179 SER A N 1
ATOM 1412 C CA . SER A 1 179 ? 41.287 14.866 -61.245 1.00 67.94 179 SER A CA 1
ATOM 1413 C C . SER A 1 179 ? 40.578 15.066 -59.905 1.00 67.94 179 SER A C 1
ATOM 1415 O O . SER A 1 179 ? 40.623 14.224 -59.007 1.00 67.94 179 SER A O 1
ATOM 1417 N N . HIS A 1 180 ? 39.856 16.183 -59.807 1.00 73.75 180 HIS A N 1
ATOM 1418 C CA . HIS A 1 180 ? 39.059 16.535 -58.636 1.00 73.75 180 HIS A CA 1
ATOM 1419 C C . HIS A 1 180 ? 37.870 15.578 -58.437 1.00 73.75 180 HIS A C 1
ATOM 1421 O O . HIS A 1 180 ? 37.349 15.477 -57.331 1.00 73.75 180 HIS A O 1
ATOM 1427 N N . GLY A 1 181 ? 37.454 14.837 -59.474 1.00 78.00 181 GLY A N 1
ATOM 1428 C CA . GLY A 1 181 ? 36.274 13.967 -59.418 1.00 78.00 181 GLY A CA 1
ATOM 1429 C C . GLY A 1 181 ? 36.380 12.840 -58.385 1.00 78.00 181 GLY A C 1
ATOM 1430 O O . GLY A 1 181 ? 35.402 12.544 -57.694 1.00 78.00 181 GLY A O 1
ATOM 1431 N N . THR A 1 182 ? 37.567 12.247 -58.223 1.00 78.44 182 THR A N 1
ATOM 1432 C CA . THR A 1 182 ? 37.803 11.202 -57.212 1.00 78.44 182 THR A CA 1
ATOM 1433 C C . THR A 1 182 ? 37.686 11.778 -55.802 1.00 78.44 182 THR A C 1
ATOM 1435 O O . THR A 1 182 ? 36.986 11.209 -54.968 1.00 78.44 182 THR A O 1
ATOM 1438 N N . TYR A 1 183 ? 38.276 12.952 -55.555 1.00 82.88 183 TYR A N 1
ATOM 1439 C CA . TYR A 1 183 ? 38.177 13.634 -54.262 1.00 82.88 183 TYR A CA 1
ATOM 1440 C C . TYR A 1 183 ? 36.747 14.080 -53.938 1.00 82.88 183 TYR A C 1
ATOM 1442 O O . TYR A 1 183 ? 36.303 13.894 -52.810 1.00 82.88 183 TYR A O 1
ATOM 1450 N N . ILE A 1 184 ? 35.998 14.596 -54.919 1.00 85.81 184 ILE A N 1
ATOM 1451 C CA . ILE A 1 184 ? 34.589 14.989 -54.742 1.00 85.81 184 ILE A CA 1
ATOM 1452 C C . ILE A 1 184 ? 33.723 13.777 -54.367 1.00 85.81 184 ILE A C 1
ATOM 1454 O O . ILE A 1 184 ? 32.880 13.868 -53.473 1.00 85.81 184 ILE A O 1
ATOM 1458 N N . THR A 1 185 ? 33.942 12.627 -55.012 1.00 84.00 185 THR A N 1
ATOM 1459 C CA . THR A 1 185 ? 33.191 11.397 -54.710 1.00 84.00 185 THR A CA 1
ATOM 1460 C C . THR A 1 185 ? 33.496 10.907 -53.293 1.00 84.00 185 THR A C 1
ATOM 1462 O O . THR A 1 185 ? 32.573 10.660 -52.526 1.00 84.00 185 THR A O 1
ATOM 1465 N N . ILE A 1 186 ? 34.776 10.845 -52.909 1.00 88.25 186 ILE A N 1
ATOM 1466 C CA . ILE A 1 186 ? 35.178 10.448 -51.550 1.00 88.25 186 ILE A CA 1
ATOM 1467 C C . ILE A 1 186 ? 34.566 11.400 -50.517 1.00 88.25 186 ILE A C 1
ATOM 1469 O O . ILE A 1 186 ? 33.906 10.951 -49.586 1.00 88.25 186 ILE A O 1
ATOM 1473 N N . PHE A 1 187 ? 34.715 12.714 -50.712 1.00 90.12 187 PHE A N 1
ATOM 1474 C CA . PHE A 1 187 ? 34.234 13.714 -49.761 1.00 90.12 187 PHE A CA 1
ATOM 1475 C C . PHE A 1 187 ? 32.709 13.694 -49.602 1.00 90.12 187 PHE A C 1
ATOM 1477 O O . PHE A 1 187 ? 32.211 13.771 -48.482 1.00 90.12 187 PHE A O 1
ATOM 1484 N N . SER A 1 188 ? 31.957 13.551 -50.699 1.00 89.38 188 SER A N 1
ATOM 1485 C CA . SER A 1 188 ? 30.490 13.459 -50.644 1.00 89.38 188 SER A CA 1
ATOM 1486 C C . SER A 1 188 ? 30.006 12.184 -49.948 1.00 89.38 188 SER A C 1
ATOM 1488 O O . SER A 1 188 ? 29.094 12.263 -49.123 1.00 89.38 188 SER A O 1
ATOM 1490 N N . CYS A 1 189 ? 30.641 11.032 -50.193 1.00 90.38 189 CYS A N 1
ATOM 1491 C CA . CYS A 1 189 ? 30.333 9.792 -49.478 1.00 90.38 189 CYS A CA 1
ATOM 1492 C C . CYS A 1 189 ? 30.658 9.902 -47.979 1.00 90.38 189 CYS A C 1
ATOM 1494 O O . CYS A 1 189 ? 29.817 9.546 -47.156 1.00 90.38 189 CYS A O 1
ATOM 1496 N N . THR A 1 190 ? 31.821 10.454 -47.614 1.00 92.19 190 THR A N 1
ATOM 1497 C CA . THR A 1 190 ? 32.194 10.671 -46.206 1.00 92.19 190 THR A CA 1
ATOM 1498 C C . THR A 1 190 ? 31.242 11.643 -45.513 1.00 92.19 190 THR A C 1
ATOM 1500 O O . THR A 1 190 ? 30.818 11.394 -44.387 1.00 92.19 190 THR A O 1
ATOM 1503 N N . ALA A 1 191 ? 30.866 12.740 -46.176 1.00 93.69 191 ALA A N 1
ATOM 1504 C CA . ALA A 1 191 ? 29.917 13.705 -45.628 1.00 93.69 191 ALA A CA 1
ATOM 1505 C C . ALA A 1 191 ? 28.539 13.070 -45.381 1.00 93.69 191 ALA A C 1
ATOM 1507 O O . ALA A 1 191 ? 27.918 13.327 -44.350 1.00 93.69 191 ALA A O 1
ATOM 1508 N N . PHE A 1 192 ? 28.077 12.209 -46.293 1.00 92.88 192 PHE A N 1
ATOM 1509 C CA . PHE A 1 192 ? 26.826 11.472 -46.128 1.00 92.88 192 PHE A CA 1
ATOM 1510 C C . PHE A 1 192 ? 26.887 10.474 -44.963 1.00 92.88 192 PHE A C 1
ATOM 1512 O O . PHE A 1 192 ? 25.986 10.455 -44.126 1.00 92.88 192 PHE A O 1
ATOM 1519 N N . GLU A 1 193 ? 27.961 9.687 -44.865 1.00 93.75 193 GLU A N 1
ATOM 1520 C CA . GLU A 1 193 ? 28.182 8.751 -43.756 1.00 93.75 193 GLU A CA 1
ATOM 1521 C C . GLU A 1 193 ? 28.204 9.476 -42.402 1.00 93.75 193 GLU A C 1
ATOM 1523 O O . GLU A 1 193 ? 27.522 9.062 -41.462 1.00 93.75 193 GLU A O 1
ATOM 1528 N N . LEU A 1 194 ? 28.908 10.611 -42.321 1.00 94.12 194 LEU A N 1
ATOM 1529 C CA . LEU A 1 194 ? 28.974 11.431 -41.114 1.00 94.12 194 LEU A CA 1
ATOM 1530 C C . LEU A 1 194 ? 27.601 11.997 -40.730 1.00 94.12 194 LEU A C 1
ATOM 1532 O O . LEU A 1 194 ? 27.235 11.992 -39.556 1.00 94.12 194 LEU A O 1
ATOM 1536 N N . LEU A 1 195 ? 26.815 12.449 -41.709 1.00 94.44 195 LEU A N 1
ATOM 1537 C CA . LEU A 1 195 ? 25.460 12.947 -41.477 1.00 94.44 195 LEU A CA 1
ATOM 1538 C C . LEU A 1 195 ? 24.563 11.848 -40.889 1.00 94.44 195 LEU A C 1
ATOM 1540 O O . LEU A 1 195 ? 23.870 12.085 -39.898 1.00 94.44 195 LEU A O 1
ATOM 1544 N N . VAL A 1 196 ? 24.611 10.634 -41.445 1.00 93.44 196 VAL A N 1
ATOM 1545 C CA . VAL A 1 196 ? 23.868 9.477 -40.919 1.00 93.44 196 VAL A CA 1
ATOM 1546 C C . VAL A 1 196 ? 24.330 9.126 -39.499 1.00 93.44 196 VAL A C 1
ATOM 1548 O O . VAL A 1 196 ? 23.494 8.886 -38.622 1.00 93.44 196 VAL A O 1
ATOM 1551 N N . ALA A 1 197 ? 25.640 9.162 -39.238 1.00 93.31 197 ALA A N 1
ATOM 1552 C CA . ALA A 1 197 ? 26.196 8.923 -37.908 1.00 93.31 197 ALA A CA 1
ATOM 1553 C C . ALA A 1 197 ? 25.701 9.952 -36.876 1.00 93.31 197 ALA A C 1
ATOM 1555 O O . ALA A 1 197 ? 25.303 9.566 -35.774 1.00 93.31 197 ALA A O 1
ATOM 1556 N N . ILE A 1 198 ? 25.656 11.242 -37.230 1.00 93.88 198 ILE A N 1
ATOM 1557 C CA . ILE A 1 198 ? 25.145 12.317 -36.360 1.00 93.88 198 ILE A CA 1
ATOM 1558 C C . ILE A 1 198 ? 23.664 12.094 -36.034 1.00 93.88 198 ILE A C 1
ATOM 1560 O O . ILE A 1 198 ? 23.270 12.201 -34.870 1.00 93.88 198 ILE A O 1
ATOM 1564 N N . ILE A 1 199 ? 22.847 11.725 -37.029 1.00 91.56 199 ILE A N 1
ATOM 1565 C CA . ILE A 1 199 ? 21.424 11.426 -36.818 1.00 91.56 199 ILE A CA 1
ATOM 1566 C C . ILE A 1 199 ? 21.262 10.287 -35.806 1.00 91.56 199 ILE A C 1
ATOM 1568 O O . ILE A 1 199 ? 20.526 10.441 -34.829 1.00 91.56 199 ILE A O 1
ATOM 1572 N N . PHE A 1 200 ? 21.961 9.162 -35.985 1.00 91.00 200 PHE A N 1
ATOM 1573 C CA . PHE A 1 200 ? 21.866 8.047 -35.038 1.00 91.00 200 PHE A CA 1
ATOM 1574 C C . PHE A 1 200 ? 22.387 8.408 -33.643 1.00 91.00 200 PHE A C 1
ATOM 1576 O O . PHE A 1 200 ? 21.757 8.032 -32.651 1.00 91.00 200 PHE A O 1
ATOM 1583 N N . THR A 1 201 ? 23.470 9.187 -33.567 1.00 90.81 201 THR A N 1
ATOM 1584 C CA . THR A 1 201 ? 24.070 9.654 -32.307 1.00 90.81 201 THR A CA 1
ATOM 1585 C C . THR A 1 201 ? 23.106 10.518 -31.497 1.00 90.81 201 THR A C 1
ATOM 1587 O O . THR A 1 201 ? 23.082 10.415 -30.276 1.00 90.81 201 THR A O 1
ATOM 1590 N N . TYR A 1 202 ? 22.280 11.338 -32.150 1.00 89.44 202 TYR A N 1
ATOM 1591 C CA . TYR A 1 202 ? 21.323 12.199 -31.455 1.00 89.44 202 TYR A CA 1
ATOM 1592 C C . TYR A 1 202 ? 19.994 11.486 -31.147 1.00 89.44 202 TYR A C 1
ATOM 1594 O O . TYR A 1 202 ? 19.495 11.537 -30.023 1.00 89.44 202 TYR A O 1
ATOM 1602 N N . PHE A 1 203 ? 19.413 10.777 -32.120 1.00 87.44 203 PHE A N 1
ATOM 1603 C CA . PHE A 1 203 ? 18.050 10.245 -31.994 1.00 87.44 203 PHE A CA 1
ATOM 1604 C C . PHE A 1 203 ? 17.936 9.002 -31.101 1.00 87.44 203 PHE A C 1
ATOM 1606 O O . PHE A 1 203 ? 16.923 8.843 -30.413 1.00 87.44 203 PHE A O 1
ATOM 1613 N N . ILE A 1 204 ? 18.922 8.096 -31.123 1.00 88.31 204 ILE A N 1
ATOM 1614 C CA . ILE A 1 204 ? 18.843 6.838 -30.360 1.00 88.31 204 ILE A CA 1
ATOM 1615 C C . ILE A 1 204 ? 18.915 7.102 -28.843 1.00 88.31 204 ILE A C 1
ATOM 1617 O O . ILE A 1 204 ? 18.011 6.637 -28.136 1.00 88.31 204 ILE A O 1
ATOM 1621 N N . PRO A 1 205 ? 19.896 7.871 -28.321 1.00 88.88 205 PRO A N 1
ATOM 1622 C CA . PRO A 1 205 ? 19.974 8.172 -26.892 1.00 88.88 205 PRO A CA 1
ATOM 1623 C C . PRO A 1 205 ? 18.804 9.018 -26.391 1.00 88.88 205 PRO A C 1
ATOM 1625 O O . PRO A 1 205 ? 18.272 8.727 -25.323 1.00 88.88 205 PRO A O 1
ATOM 1628 N N . GLU A 1 206 ? 18.343 10.009 -27.162 1.00 88.44 206 GLU A N 1
ATOM 1629 C CA . GLU A 1 206 ? 17.237 10.884 -26.748 1.00 88.44 206 GLU A CA 1
ATOM 1630 C C . GLU A 1 206 ? 15.925 10.100 -26.565 1.00 88.44 206 GLU A C 1
ATOM 1632 O O . GLU A 1 206 ? 15.180 10.321 -25.607 1.00 88.44 206 GLU A O 1
ATOM 1637 N N . ASN A 1 207 ? 15.658 9.113 -27.431 1.00 85.06 207 ASN A N 1
ATOM 1638 C CA . ASN A 1 207 ? 14.481 8.246 -27.307 1.00 85.06 207 ASN A CA 1
ATOM 1639 C C . ASN A 1 207 ? 14.523 7.414 -26.015 1.00 85.06 207 ASN A C 1
ATOM 1641 O O . ASN A 1 207 ? 13.506 7.301 -25.327 1.00 85.06 207 ASN A O 1
ATOM 1645 N N . LEU A 1 208 ? 15.697 6.876 -25.667 1.00 87.75 208 LEU A N 1
ATOM 1646 C CA . LEU A 1 208 ? 15.896 6.124 -24.429 1.00 87.75 208 LEU A CA 1
ATOM 1647 C C . LEU A 1 208 ? 15.784 7.039 -23.202 1.00 87.75 208 LEU A C 1
ATOM 1649 O O . LEU A 1 208 ? 15.031 6.744 -22.275 1.00 87.75 208 LEU A O 1
ATOM 1653 N N . ALA A 1 209 ? 16.475 8.180 -23.217 1.00 90.56 209 ALA A N 1
ATOM 1654 C CA . ALA A 1 209 ? 16.480 9.142 -22.122 1.00 90.56 209 ALA A CA 1
ATOM 1655 C C . ALA A 1 209 ? 15.073 9.670 -21.825 1.00 90.56 209 ALA A C 1
ATOM 1657 O O . ALA A 1 209 ? 14.698 9.799 -20.659 1.00 90.56 209 ALA A O 1
ATOM 1658 N N . LYS A 1 210 ? 14.266 9.944 -22.859 1.00 89.06 210 LYS A N 1
ATOM 1659 C CA . LYS A 1 210 ? 12.864 10.342 -22.698 1.00 89.06 210 LYS A CA 1
ATOM 1660 C C . LYS A 1 210 ? 12.046 9.261 -21.988 1.00 89.06 210 LYS A C 1
ATOM 1662 O O . LYS A 1 210 ? 11.319 9.583 -21.052 1.00 89.06 210 LYS A O 1
ATOM 1667 N N . ARG A 1 211 ? 12.200 7.990 -22.374 1.00 87.38 211 ARG A N 1
ATOM 1668 C CA . ARG A 1 211 ? 11.473 6.865 -21.758 1.00 87.38 211 ARG A CA 1
ATOM 1669 C C . ARG A 1 211 ? 11.865 6.638 -20.305 1.00 87.38 211 ARG A C 1
ATOM 1671 O O . ARG A 1 211 ? 10.988 6.514 -19.456 1.00 87.38 211 ARG A O 1
ATOM 1678 N N . VAL A 1 212 ? 13.159 6.687 -19.996 1.00 91.69 212 VAL A N 1
ATOM 1679 C CA . VAL A 1 212 ? 13.637 6.630 -18.606 1.00 91.69 212 VAL A CA 1
ATOM 1680 C C . VAL A 1 212 ? 13.044 7.781 -17.789 1.00 91.69 212 VAL A C 1
ATOM 1682 O O . VAL A 1 212 ? 12.610 7.567 -16.659 1.00 91.69 212 VAL A O 1
ATOM 1685 N N . ARG A 1 213 ? 12.948 8.990 -18.357 1.00 93.19 213 ARG A N 1
ATOM 1686 C CA . ARG A 1 213 ? 12.340 10.155 -17.690 1.00 93.19 213 ARG A CA 1
ATOM 1687 C C . ARG A 1 213 ? 10.846 9.978 -17.433 1.00 93.19 213 ARG A C 1
ATOM 1689 O O . ARG A 1 213 ? 10.376 10.381 -16.376 1.00 93.19 213 ARG A O 1
ATOM 1696 N N . GLU A 1 214 ? 10.115 9.384 -18.373 1.00 90.62 214 GLU A N 1
ATOM 1697 C CA . GLU A 1 214 ? 8.685 9.084 -18.232 1.00 90.62 214 GLU A CA 1
ATOM 1698 C C . GLU A 1 214 ? 8.434 8.070 -17.107 1.00 90.62 214 GLU A C 1
ATOM 1700 O O . GLU A 1 214 ? 7.658 8.370 -16.200 1.00 90.62 214 GLU A O 1
ATOM 1705 N N . ILE A 1 215 ? 9.145 6.933 -17.106 1.00 92.31 215 ILE A N 1
ATOM 1706 C CA . ILE A 1 215 ? 9.043 5.910 -16.046 1.00 92.31 215 ILE A CA 1
ATOM 1707 C C . ILE A 1 215 ? 9.450 6.505 -14.692 1.00 92.31 215 ILE A C 1
ATOM 1709 O O . ILE A 1 215 ? 8.740 6.358 -13.701 1.00 92.31 215 ILE A O 1
ATOM 1713 N N . THR A 1 216 ? 10.551 7.259 -14.649 1.00 94.12 216 THR A N 1
ATOM 1714 C CA . THR A 1 216 ? 10.998 7.950 -13.427 1.00 94.12 216 THR A CA 1
ATOM 1715 C C . THR A 1 216 ? 9.960 8.966 -12.942 1.00 94.12 216 THR A C 1
ATOM 1717 O O . THR A 1 216 ? 9.730 9.105 -11.743 1.00 94.12 216 THR A O 1
ATOM 1720 N N . GLY A 1 217 ? 9.310 9.688 -13.858 1.00 93.44 217 GLY A N 1
ATOM 1721 C CA . GLY A 1 217 ? 8.240 10.630 -13.541 1.00 93.44 217 GLY A CA 1
ATOM 1722 C C . GLY A 1 217 ? 7.009 9.938 -12.959 1.00 93.44 217 GLY A C 1
ATOM 1723 O O . GLY A 1 217 ? 6.442 10.423 -11.983 1.00 93.44 217 GLY A O 1
ATOM 1724 N N . GLN A 1 218 ? 6.623 8.786 -13.511 1.00 93.81 218 GLN A N 1
ATOM 1725 C CA . GLN A 1 218 ? 5.551 7.948 -12.967 1.00 93.81 218 GLN A CA 1
ATOM 1726 C C . GLN A 1 218 ? 5.911 7.420 -11.574 1.00 93.81 218 GLN A C 1
ATOM 1728 O O . GLN A 1 218 ? 5.118 7.571 -10.647 1.00 93.81 218 GLN A O 1
ATOM 1733 N N . ALA A 1 219 ? 7.130 6.911 -11.387 1.00 94.31 219 ALA A N 1
ATOM 1734 C CA . ALA A 1 219 ? 7.614 6.461 -10.083 1.00 94.31 219 ALA A CA 1
ATOM 1735 C C . ALA A 1 219 ? 7.608 7.595 -9.044 1.00 94.31 219 ALA A C 1
ATOM 1737 O O . ALA A 1 219 ? 7.166 7.395 -7.916 1.00 94.31 219 ALA A O 1
ATOM 1738 N N . LYS A 1 220 ? 8.009 8.817 -9.428 1.00 95.00 220 LYS A N 1
ATOM 1739 C CA . LYS A 1 220 ? 7.916 10.001 -8.556 1.00 95.00 220 LYS A CA 1
ATOM 1740 C C . LYS A 1 220 ? 6.479 10.337 -8.160 1.00 95.00 220 LYS A C 1
ATOM 1742 O O . LYS A 1 220 ? 6.258 10.716 -7.015 1.00 95.00 220 LYS A O 1
ATOM 1747 N N . LYS A 1 221 ? 5.505 10.195 -9.066 1.00 93.81 221 LYS A N 1
ATOM 1748 C CA . LYS A 1 221 ? 4.090 10.409 -8.724 1.00 93.81 221 LYS A CA 1
ATOM 1749 C C . LYS A 1 221 ? 3.599 9.385 -7.696 1.00 93.81 221 LYS A C 1
ATOM 1751 O O . LYS A 1 221 ? 2.995 9.788 -6.705 1.00 93.81 221 LYS A O 1
ATOM 1756 N N . ILE A 1 222 ? 3.947 8.107 -7.876 1.00 94.19 222 ILE A N 1
ATOM 1757 C CA . ILE A 1 222 ? 3.651 7.047 -6.895 1.00 94.19 222 ILE A CA 1
ATOM 1758 C C . ILE A 1 222 ? 4.307 7.368 -5.546 1.00 94.19 222 ILE A C 1
ATOM 1760 O O . ILE A 1 222 ? 3.639 7.321 -4.519 1.00 94.19 222 ILE A O 1
ATOM 1764 N N . ALA A 1 223 ? 5.580 7.775 -5.546 1.00 93.25 223 ALA A N 1
ATOM 1765 C CA . ALA A 1 223 ? 6.302 8.163 -4.334 1.00 93.25 223 ALA A CA 1
ATOM 1766 C C . ALA A 1 223 ? 5.692 9.391 -3.631 1.00 93.25 223 ALA A C 1
ATOM 1768 O O . ALA A 1 223 ? 5.761 9.494 -2.412 1.00 93.25 223 ALA A O 1
ATOM 1769 N N . SER A 1 224 ? 5.064 10.307 -4.379 1.00 94.56 224 SER A N 1
ATOM 1770 C CA . SER A 1 224 ? 4.298 11.430 -3.814 1.00 94.56 224 SER A CA 1
ATOM 1771 C C . SER A 1 224 ? 2.904 11.045 -3.297 1.00 94.56 224 SER A C 1
ATOM 1773 O O . SER A 1 224 ? 2.168 11.910 -2.833 1.00 94.56 224 SER A O 1
ATOM 1775 N N . GLY A 1 225 ? 2.525 9.766 -3.389 1.00 91.75 225 GLY A N 1
ATOM 1776 C CA . GLY A 1 225 ? 1.237 9.241 -2.933 1.00 91.75 225 GLY A CA 1
ATOM 1777 C C . GLY A 1 225 ? 0.106 9.318 -3.963 1.00 91.75 225 GLY A C 1
ATOM 1778 O O . GLY A 1 225 ? -0.997 8.852 -3.685 1.00 91.75 225 GLY A O 1
ATOM 1779 N N . ASP A 1 226 ? 0.343 9.853 -5.167 1.00 93.69 226 ASP A N 1
ATOM 1780 C CA . ASP A 1 226 ? -0.662 9.829 -6.232 1.00 93.69 226 ASP A CA 1
ATOM 1781 C C . ASP A 1 226 ? -0.608 8.491 -6.976 1.00 93.69 226 ASP A C 1
ATOM 1783 O O . ASP A 1 226 ? 0.311 8.227 -7.746 1.00 93.69 226 ASP A O 1
ATOM 1787 N N . MET A 1 227 ? -1.612 7.643 -6.756 1.00 92.94 227 MET A N 1
ATOM 1788 C CA . MET A 1 227 ? -1.755 6.334 -7.411 1.00 92.94 227 MET A CA 1
ATOM 1789 C C . MET A 1 227 ? -3.001 6.267 -8.304 1.00 92.94 227 MET A C 1
ATOM 1791 O O . MET A 1 227 ? -3.455 5.180 -8.665 1.00 92.94 227 MET A O 1
ATOM 1795 N N . ARG A 1 228 ? -3.605 7.417 -8.637 1.00 90.38 228 ARG A N 1
ATOM 1796 C CA . ARG A 1 228 ? -4.886 7.478 -9.369 1.00 90.38 228 ARG A CA 1
ATOM 1797 C C . ARG A 1 228 ? -4.747 7.208 -10.864 1.00 90.38 228 ARG A C 1
ATOM 1799 O O . ARG A 1 228 ? -5.743 6.921 -11.516 1.00 90.38 228 ARG A O 1
ATOM 1806 N N . PHE A 1 229 ? -3.537 7.317 -11.398 1.00 90.69 229 PHE A N 1
ATOM 1807 C CA . PHE A 1 229 ? -3.244 7.048 -12.801 1.00 90.69 229 PHE A CA 1
ATOM 1808 C C . PHE A 1 229 ? -2.855 5.584 -13.016 1.00 90.69 229 PHE A C 1
ATOM 1810 O O . PHE A 1 229 ? -2.459 4.899 -12.079 1.00 90.69 229 PHE A O 1
ATOM 1817 N N . GLU A 1 230 ? -2.933 5.128 -14.261 1.00 91.00 230 GLU A N 1
ATOM 1818 C CA . GLU A 1 230 ? -2.447 3.815 -14.685 1.00 91.00 230 GLU A CA 1
ATOM 1819 C C . GLU A 1 230 ? -1.171 3.974 -15.510 1.00 91.00 230 GLU A C 1
ATOM 1821 O O . GLU A 1 230 ? -1.047 4.896 -16.328 1.00 91.00 230 GLU A O 1
ATOM 1826 N N . ILE A 1 231 ? -0.214 3.075 -15.303 1.00 89.94 231 ILE A N 1
ATOM 1827 C CA . ILE A 1 231 ? 0.991 3.002 -16.121 1.00 89.94 231 ILE A CA 1
ATOM 1828 C C . ILE A 1 231 ? 0.672 2.112 -17.320 1.00 89.94 231 ILE A C 1
ATOM 1830 O O . ILE A 1 231 ? 0.619 0.890 -17.229 1.00 89.94 231 ILE A O 1
ATOM 1834 N N . SER A 1 232 ? 0.419 2.748 -18.464 1.00 80.25 232 SER A N 1
ATOM 1835 C CA . SER A 1 232 ? 0.136 2.046 -19.715 1.00 80.25 232 SER A CA 1
ATOM 1836 C C . SER A 1 232 ? 1.421 1.783 -20.497 1.00 80.25 232 SER A C 1
ATOM 1838 O O . SER A 1 232 ? 2.143 2.705 -20.888 1.00 80.25 232 SER A O 1
ATOM 1840 N N . ASN A 1 233 ? 1.698 0.503 -20.740 1.00 79.81 233 ASN A N 1
ATOM 1841 C CA . ASN A 1 233 ? 2.886 0.057 -21.450 1.00 79.81 233 ASN A CA 1
ATOM 1842 C C . ASN A 1 233 ? 2.562 -0.301 -22.907 1.00 79.81 233 ASN A C 1
ATOM 1844 O O . ASN A 1 233 ? 2.145 -1.412 -23.224 1.00 79.81 233 ASN A O 1
ATOM 1848 N N . TYR A 1 234 ? 2.730 0.660 -23.817 1.00 74.50 234 TYR A N 1
ATOM 1849 C CA . TYR A 1 234 ? 2.443 0.455 -25.246 1.00 74.50 234 TYR A CA 1
ATOM 1850 C C . TYR A 1 234 ? 3.641 -0.075 -26.050 1.00 74.50 234 TYR A C 1
ATOM 1852 O O . TYR A 1 234 ? 3.485 -0.411 -27.226 1.00 74.50 234 TYR A O 1
ATOM 1860 N N . ARG A 1 235 ? 4.846 -0.112 -25.465 1.00 76.81 235 ARG A N 1
ATOM 1861 C CA . ARG A 1 235 ? 6.078 -0.548 -26.143 1.00 76.81 235 ARG A CA 1
ATOM 1862 C C . ARG A 1 235 ? 6.554 -1.878 -25.583 1.00 76.81 235 ARG A C 1
ATOM 1864 O O . ARG A 1 235 ? 6.422 -2.134 -24.400 1.00 76.81 235 ARG A O 1
ATOM 1871 N N . LYS A 1 236 ? 7.148 -2.698 -26.448 1.00 79.38 236 LYS A N 1
ATOM 1872 C CA . LYS A 1 236 ? 7.767 -3.983 -26.093 1.00 79.38 236 LYS A CA 1
ATOM 1873 C C . LYS A 1 236 ? 9.290 -3.887 -26.217 1.00 79.38 236 LYS A C 1
ATOM 1875 O O . LYS A 1 236 ? 9.896 -4.600 -27.011 1.00 79.38 236 LYS A O 1
ATOM 1880 N N . ASP A 1 237 ? 9.879 -2.921 -25.518 1.00 85.56 237 ASP A N 1
ATOM 1881 C CA . ASP A 1 237 ? 11.332 -2.732 -25.441 1.00 85.56 237 ASP A CA 1
ATOM 1882 C C . ASP A 1 237 ? 11.887 -3.221 -24.090 1.00 85.56 237 ASP A C 1
ATOM 1884 O O . ASP A 1 237 ? 11.161 -3.761 -23.261 1.00 85.56 237 ASP A O 1
ATOM 1888 N N . GLU A 1 238 ? 13.189 -3.077 -23.866 1.00 86.25 238 GLU A N 1
ATOM 1889 C CA . GLU A 1 238 ? 13.874 -3.546 -22.657 1.00 86.25 238 GLU A CA 1
ATOM 1890 C C . GLU A 1 238 ? 13.411 -2.836 -21.375 1.00 86.25 238 GLU A C 1
ATOM 1892 O O . GLU A 1 238 ? 13.654 -3.340 -20.281 1.00 86.25 238 GLU A O 1
ATOM 1897 N N . LEU A 1 239 ? 12.735 -1.687 -21.491 1.00 89.50 239 LEU A N 1
ATOM 1898 C CA . LEU A 1 239 ? 12.150 -0.975 -20.355 1.00 89.50 239 LEU A CA 1
ATOM 1899 C C . LEU A 1 239 ? 10.691 -1.374 -20.102 1.00 89.50 239 LEU A C 1
ATOM 1901 O O . LEU A 1 239 ? 10.128 -0.990 -19.077 1.00 89.50 239 LEU A O 1
ATOM 1905 N N . SER A 1 240 ? 10.085 -2.169 -20.988 1.00 88.94 240 SER A N 1
ATOM 1906 C CA . SER A 1 240 ? 8.721 -2.673 -20.826 1.00 88.94 240 SER A CA 1
ATOM 1907 C C . SER A 1 240 ? 8.543 -3.451 -19.509 1.00 88.94 240 SER A C 1
ATOM 1909 O O . SER A 1 240 ? 7.666 -3.049 -18.744 1.00 88.94 240 SER A O 1
ATOM 1911 N N . PRO A 1 241 ? 9.409 -4.421 -19.138 1.00 90.44 241 PRO A N 1
ATOM 1912 C CA . PRO A 1 241 ? 9.292 -5.116 -17.851 1.00 90.44 241 PRO A CA 1
ATOM 1913 C C . PRO A 1 241 ? 9.414 -4.190 -16.633 1.00 90.44 241 PRO A C 1
ATOM 1915 O O . PRO A 1 241 ? 8.806 -4.442 -15.596 1.00 90.44 241 PRO A O 1
ATOM 1918 N N . LEU A 1 242 ? 10.186 -3.101 -16.749 1.00 91.12 242 LEU A N 1
ATOM 1919 C CA . LEU A 1 242 ? 10.323 -2.113 -15.678 1.00 91.12 242 LEU A CA 1
ATOM 1920 C C . LEU A 1 242 ? 9.020 -1.326 -15.480 1.00 91.12 242 LEU A C 1
ATOM 1922 O O . LEU A 1 242 ? 8.615 -1.094 -14.344 1.00 91.12 242 LEU A O 1
ATOM 1926 N N . ALA A 1 243 ? 8.361 -0.930 -16.572 1.00 91.94 243 ALA A N 1
ATOM 1927 C CA . ALA A 1 243 ? 7.061 -0.269 -16.510 1.00 91.94 243 ALA A CA 1
ATOM 1928 C C . ALA A 1 243 ? 5.970 -1.203 -15.954 1.00 91.94 243 ALA A C 1
ATOM 1930 O O . ALA A 1 243 ? 5.158 -0.760 -15.145 1.00 91.94 243 ALA A O 1
ATOM 1931 N N . ASP A 1 244 ? 5.989 -2.485 -16.332 1.00 92.62 244 ASP A N 1
ATOM 1932 C CA . ASP A 1 244 ? 5.033 -3.485 -15.837 1.00 92.62 244 ASP A CA 1
ATOM 1933 C C . ASP A 1 244 ? 5.201 -3.728 -14.328 1.00 92.62 244 ASP A C 1
ATOM 1935 O O . ASP A 1 244 ? 4.224 -3.694 -13.583 1.00 92.62 244 ASP A O 1
ATOM 1939 N N . CYS A 1 245 ? 6.444 -3.875 -13.857 1.00 93.81 245 CYS A N 1
ATOM 1940 C CA . CYS A 1 245 ? 6.753 -3.994 -12.429 1.00 93.81 245 CYS A CA 1
ATOM 1941 C C . CYS A 1 245 ? 6.317 -2.742 -11.645 1.00 93.81 245 CYS A C 1
ATOM 1943 O O . CYS A 1 245 ? 5.744 -2.841 -10.560 1.00 93.81 245 CYS A O 1
ATOM 1945 N N . LEU A 1 246 ? 6.520 -1.546 -12.208 1.00 94.44 246 LEU A N 1
ATOM 1946 C CA . LEU A 1 246 ? 6.074 -0.303 -11.575 1.00 94.44 246 LEU A CA 1
ATOM 1947 C C . LEU A 1 246 ? 4.539 -0.220 -11.468 1.00 94.44 246 LEU A C 1
ATOM 1949 O O . LEU A 1 246 ? 4.022 0.285 -10.471 1.00 94.44 246 LEU A O 1
ATOM 1953 N N . GLU A 1 247 ? 3.807 -0.730 -12.461 1.00 94.50 247 GLU A N 1
ATOM 1954 C CA . GLU A 1 247 ? 2.343 -0.830 -12.417 1.00 94.50 247 GLU A CA 1
ATOM 1955 C C . GLU A 1 247 ? 1.860 -1.839 -11.368 1.00 94.50 247 GLU A C 1
ATOM 1957 O O . GLU A 1 247 ? 0.868 -1.589 -10.682 1.00 94.50 247 GLU A O 1
ATOM 1962 N N . GLU A 1 248 ? 2.561 -2.961 -11.210 1.00 95.06 248 GLU A N 1
ATOM 1963 C CA . GLU A 1 248 ? 2.277 -3.950 -10.168 1.00 95.06 248 GLU A CA 1
ATOM 1964 C C . GLU A 1 248 ? 2.476 -3.356 -8.766 1.00 95.06 248 GLU A C 1
ATOM 1966 O O . GLU A 1 248 ? 1.563 -3.417 -7.940 1.00 95.06 248 GLU A O 1
ATOM 1971 N N . ILE A 1 249 ? 3.597 -2.657 -8.536 1.00 94.25 249 ILE A N 1
ATOM 1972 C CA . ILE A 1 249 ? 3.857 -1.922 -7.286 1.00 94.25 249 ILE A CA 1
ATOM 1973 C C . ILE A 1 249 ? 2.743 -0.907 -7.011 1.00 94.25 249 ILE A C 1
ATOM 1975 O O . ILE A 1 249 ? 2.222 -0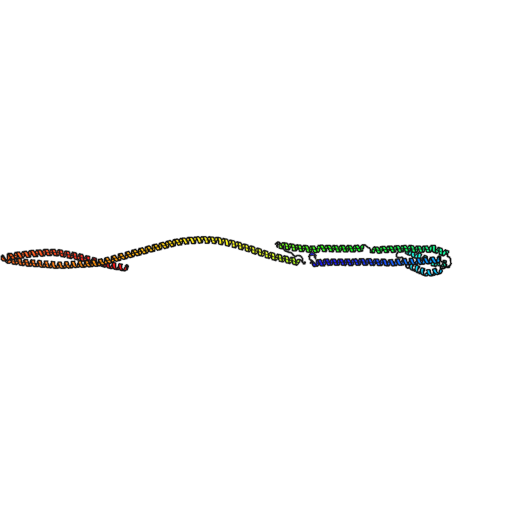.841 -5.897 1.00 94.25 249 ILE A O 1
ATOM 1979 N N . ARG A 1 250 ? 2.332 -0.132 -8.023 1.00 95.38 250 ARG A N 1
ATOM 1980 C CA . ARG A 1 250 ? 1.243 0.844 -7.884 1.00 95.38 250 ARG A CA 1
ATOM 1981 C C . ARG A 1 250 ? -0.068 0.181 -7.452 1.00 95.38 250 ARG A C 1
ATOM 1983 O O . ARG A 1 250 ? -0.783 0.737 -6.617 1.00 95.38 250 ARG A O 1
ATOM 1990 N N . LYS A 1 251 ? -0.411 -0.972 -8.036 1.00 95.38 251 LYS A N 1
ATOM 1991 C CA . LYS A 1 251 ? -1.644 -1.709 -7.722 1.00 95.38 251 LYS A CA 1
ATOM 1992 C C . LYS A 1 251 ? -1.640 -2.239 -6.292 1.00 95.38 251 LYS A C 1
ATOM 1994 O O . LYS A 1 251 ? -2.626 -2.015 -5.589 1.00 95.38 251 LYS A O 1
ATOM 1999 N N . GLU A 1 252 ? -0.555 -2.882 -5.861 1.00 95.38 252 GLU A N 1
ATOM 2000 C CA . GLU A 1 252 ? -0.448 -3.391 -4.488 1.00 95.38 252 GLU A CA 1
ATOM 2001 C C . GLU A 1 252 ? -0.458 -2.243 -3.473 1.00 95.38 252 GLU A C 1
ATOM 2003 O O . GLU A 1 252 ? -1.256 -2.267 -2.541 1.00 95.38 252 GLU A O 1
ATOM 2008 N N . TRP A 1 253 ? 0.277 -1.152 -3.710 1.00 94.75 253 TRP A N 1
ATOM 2009 C CA . TRP A 1 253 ? 0.221 0.012 -2.817 1.00 94.75 253 TRP A CA 1
ATOM 2010 C C . TRP A 1 253 ? -1.172 0.641 -2.743 1.00 94.75 253 TRP A C 1
ATOM 2012 O O . TRP A 1 253 ? -1.637 0.988 -1.659 1.00 94.75 253 TRP A O 1
ATOM 2022 N N . LYS A 1 254 ? -1.884 0.766 -3.871 1.00 94.38 254 LYS A N 1
ATOM 2023 C CA . LYS A 1 254 ? -3.260 1.288 -3.877 1.00 94.38 254 LYS A CA 1
ATOM 2024 C C . LYS A 1 254 ? -4.196 0.406 -3.043 1.00 94.38 254 LYS A C 1
ATOM 2026 O O . LYS A 1 254 ? -5.064 0.928 -2.344 1.00 94.38 254 LYS A O 1
ATOM 2031 N N . LYS A 1 255 ? -4.036 -0.914 -3.133 1.00 95.12 255 LYS A N 1
ATOM 2032 C CA . LYS A 1 255 ? -4.800 -1.899 -2.360 1.00 95.12 255 LYS A CA 1
ATOM 2033 C C . LYS A 1 255 ? -4.477 -1.808 -0.868 1.00 95.12 255 LYS A C 1
ATOM 2035 O O . LYS A 1 255 ? -5.409 -1.722 -0.072 1.00 95.12 255 LYS A O 1
ATOM 2040 N N . ASP A 1 256 ? -3.200 -1.741 -0.504 1.00 94.94 256 ASP A N 1
ATOM 2041 C CA . ASP A 1 256 ? -2.753 -1.638 0.889 1.00 94.94 256 ASP A CA 1
ATOM 2042 C C . ASP A 1 256 ? -3.225 -0.334 1.542 1.00 94.94 256 ASP A C 1
ATOM 2044 O O . ASP A 1 256 ? -3.800 -0.349 2.631 1.00 94.94 256 ASP A O 1
ATOM 2048 N N . ILE A 1 257 ? -3.089 0.801 0.849 1.00 93.56 257 ILE A N 1
ATOM 2049 C CA . ILE A 1 257 ? -3.622 2.087 1.319 1.00 93.56 257 ILE A CA 1
ATOM 2050 C C . ILE A 1 257 ? -5.149 2.034 1.443 1.00 93.56 257 ILE A C 1
ATOM 2052 O O . ILE A 1 257 ? -5.701 2.529 2.424 1.00 93.56 257 ILE A O 1
ATOM 2056 N N . GLY A 1 258 ? -5.844 1.398 0.495 1.00 94.62 258 GLY A N 1
ATOM 2057 C CA . GLY A 1 258 ? -7.286 1.170 0.591 1.00 94.62 258 GLY A CA 1
ATOM 2058 C C . GLY A 1 258 ? -7.676 0.365 1.837 1.00 94.62 258 GLY A C 1
ATOM 2059 O O . GLY A 1 258 ? -8.640 0.712 2.520 1.00 94.62 258 GLY A O 1
ATOM 2060 N N . ALA A 1 259 ? -6.902 -0.666 2.182 1.00 95.69 259 ALA A N 1
ATOM 2061 C CA . ALA A 1 259 ? -7.098 -1.437 3.405 1.00 95.69 259 ALA A CA 1
ATOM 2062 C C . ALA A 1 259 ? -6.859 -0.587 4.664 1.00 95.69 259 ALA A C 1
ATOM 2064 O O . ALA A 1 259 ? -7.678 -0.624 5.581 1.00 95.69 259 ALA A O 1
ATOM 2065 N N . ILE A 1 260 ? -5.805 0.236 4.689 1.00 95.62 260 ILE A N 1
ATOM 2066 C CA . ILE A 1 260 ? -5.516 1.155 5.804 1.00 95.62 260 ILE A CA 1
ATOM 2067 C C . ILE A 1 260 ? -6.660 2.155 6.006 1.00 95.62 260 ILE A C 1
ATOM 2069 O O . ILE A 1 260 ? -7.094 2.362 7.138 1.00 95.62 260 ILE A O 1
ATOM 2073 N N . VAL A 1 261 ? -7.196 2.735 4.928 1.00 95.19 261 VAL A N 1
ATOM 2074 C CA . VAL A 1 261 ? -8.356 3.642 5.000 1.00 95.19 261 VAL A CA 1
ATOM 2075 C C . VAL A 1 261 ? -9.571 2.928 5.596 1.00 95.19 261 VAL A C 1
ATOM 2077 O O . VAL A 1 261 ? -10.240 3.474 6.472 1.00 95.19 261 VAL A O 1
ATOM 2080 N N . ASN A 1 262 ? -9.838 1.686 5.188 1.00 95.81 262 ASN A N 1
ATOM 2081 C CA . ASN A 1 262 ? -10.943 0.898 5.740 1.00 95.81 262 ASN A CA 1
ATOM 2082 C C . ASN A 1 262 ? -10.758 0.586 7.234 1.00 95.81 262 ASN A C 1
ATOM 2084 O O . ASN A 1 262 ? -11.719 0.680 8.003 1.00 95.81 262 ASN A O 1
ATOM 2088 N N . VAL A 1 263 ? -9.536 0.249 7.656 1.00 95.88 263 VAL A N 1
ATOM 2089 C CA . VAL A 1 263 ? -9.199 0.033 9.072 1.00 95.88 263 VAL A CA 1
ATOM 2090 C C . VAL A 1 263 ? -9.367 1.326 9.866 1.00 95.88 263 VAL A C 1
ATOM 2092 O O . VAL A 1 263 ? -9.989 1.304 10.922 1.00 95.88 263 VAL A O 1
ATOM 2095 N N . SER A 1 264 ? -8.893 2.458 9.344 1.00 96.06 264 SER A N 1
ATOM 2096 C CA . SER A 1 264 ? -9.028 3.766 9.993 1.00 96.06 264 SER A CA 1
ATOM 2097 C C . SER A 1 264 ? -10.496 4.174 10.161 1.00 96.06 264 SER A C 1
ATOM 2099 O O . SER A 1 264 ? -10.897 4.567 11.254 1.00 96.06 264 SER A O 1
ATOM 2101 N N . ASN A 1 265 ? -11.329 3.974 9.135 1.00 95.19 265 ASN A N 1
ATOM 2102 C CA . ASN A 1 265 ? -12.774 4.207 9.223 1.00 95.19 265 ASN A CA 1
ATOM 2103 C C . ASN A 1 265 ? -13.455 3.288 10.249 1.00 95.19 265 ASN A C 1
ATOM 2105 O O . ASN A 1 265 ? -14.357 3.713 10.968 1.00 95.19 265 ASN A O 1
ATOM 2109 N N . SER A 1 266 ? -13.037 2.022 10.323 1.00 94.62 266 SER A N 1
ATOM 2110 C CA . SER A 1 266 ? -13.575 1.063 11.297 1.00 94.62 266 SER A CA 1
ATOM 2111 C C . SER A 1 266 ? -13.167 1.425 12.724 1.00 94.62 266 SER A C 1
ATOM 2113 O O . SER A 1 266 ? -13.994 1.367 13.629 1.00 94.62 266 SER A O 1
ATOM 2115 N N . LEU A 1 267 ? -11.920 1.861 12.916 1.00 95.19 267 LEU A N 1
ATOM 2116 C CA . LEU A 1 267 ? -11.425 2.362 14.193 1.00 95.19 267 LEU A CA 1
ATOM 2117 C C . LEU A 1 267 ? -12.193 3.612 14.638 1.00 95.19 267 LEU A C 1
ATOM 2119 O O . LEU A 1 267 ? -12.566 3.694 15.802 1.00 95.19 267 LEU A O 1
ATOM 2123 N N . GLY A 1 268 ? -12.496 4.532 13.715 1.00 95.00 268 GLY A N 1
ATOM 2124 C CA . GLY A 1 268 ? -13.351 5.691 13.989 1.00 95.00 268 GLY A CA 1
ATOM 2125 C C . GLY A 1 268 ? -14.710 5.284 14.565 1.00 95.00 268 GLY A C 1
ATOM 2126 O O . GLY A 1 268 ? -15.082 5.743 15.637 1.00 95.00 268 GLY A O 1
ATOM 2127 N N . LYS A 1 269 ? -15.392 4.316 13.937 1.00 94.50 269 LYS A N 1
ATOM 2128 C CA . LYS A 1 269 ? -16.675 3.792 14.445 1.00 94.50 269 LYS A CA 1
ATOM 2129 C C . LYS A 1 269 ? -16.570 3.149 15.830 1.00 94.50 269 LYS A C 1
ATOM 2131 O O . LYS A 1 269 ? -17.503 3.247 16.620 1.00 94.50 269 LYS A O 1
ATOM 2136 N N . ILE A 1 270 ? -15.462 2.462 16.119 1.00 95.38 270 ILE A N 1
ATOM 2137 C CA . ILE A 1 270 ? -15.219 1.870 17.444 1.00 95.38 270 ILE A CA 1
ATOM 2138 C C . ILE A 1 270 ? -15.042 2.972 18.492 1.00 95.38 270 ILE A C 1
ATOM 2140 O O . ILE A 1 270 ? -15.580 2.849 19.588 1.00 95.38 270 ILE A O 1
ATOM 2144 N N . ILE A 1 271 ? -14.318 4.043 18.159 1.00 96.06 271 ILE A N 1
ATOM 2145 C CA . ILE A 1 271 ? -14.126 5.196 19.047 1.00 96.06 271 ILE A CA 1
ATOM 2146 C C . ILE A 1 271 ? -15.463 5.893 19.325 1.00 96.06 271 ILE A C 1
ATOM 2148 O O . ILE A 1 271 ? -15.753 6.177 20.485 1.00 96.06 271 ILE A O 1
ATOM 2152 N N . ASP A 1 272 ? -16.300 6.096 18.305 1.00 94.62 272 ASP A N 1
ATOM 2153 C CA . ASP A 1 272 ? -17.639 6.674 18.480 1.00 94.62 272 ASP A CA 1
ATOM 2154 C C . ASP A 1 272 ? -18.499 5.810 19.420 1.00 94.62 272 ASP A C 1
ATOM 2156 O O . ASP A 1 272 ? -19.097 6.316 20.370 1.00 94.62 272 ASP A O 1
ATOM 2160 N N . GLY A 1 273 ? -18.500 4.486 19.213 1.00 95.25 273 GLY A N 1
ATOM 2161 C CA . GLY A 1 273 ? -19.210 3.547 20.087 1.00 95.25 273 GLY A CA 1
ATOM 2162 C C . GLY A 1 273 ? -18.666 3.525 21.520 1.00 95.25 273 GLY A C 1
ATOM 2163 O O . GLY A 1 273 ? -19.437 3.421 22.473 1.00 95.25 273 GLY A O 1
ATOM 2164 N N . LEU A 1 274 ? -17.349 3.669 21.692 1.00 95.25 274 LEU A N 1
ATOM 2165 C CA . LEU A 1 274 ? -16.725 3.773 23.010 1.00 95.25 274 LEU A CA 1
ATOM 2166 C C . LEU A 1 274 ? -17.152 5.058 23.728 1.00 95.25 274 LEU A C 1
ATOM 2168 O O . LEU A 1 274 ? -17.464 4.998 24.915 1.00 95.25 274 LEU A O 1
ATOM 2172 N N . SER A 1 275 ? -17.219 6.187 23.016 1.00 94.75 275 SER A N 1
ATOM 2173 C CA . SER A 1 275 ? -17.703 7.457 23.568 1.00 94.75 275 SER A CA 1
ATOM 2174 C C . SER A 1 275 ? -19.146 7.333 24.060 1.00 94.75 275 SER A C 1
ATOM 2176 O O . SER A 1 275 ? -19.442 7.718 25.187 1.00 94.75 275 SER A O 1
ATOM 2178 N N . GLU A 1 276 ? -20.029 6.717 23.267 1.00 95.88 276 GLU A N 1
ATOM 2179 C CA . GLU A 1 276 ? -21.425 6.488 23.664 1.00 95.88 276 GLU A CA 1
ATOM 2180 C C . GLU A 1 276 ? -21.530 5.581 24.905 1.00 95.88 276 GLU A C 1
ATOM 2182 O O . GLU A 1 276 ? -22.323 5.833 25.818 1.00 95.88 276 GLU A O 1
ATOM 2187 N N . SER A 1 277 ? -20.722 4.516 24.973 1.00 95.69 277 SER A N 1
ATOM 2188 C CA . SER A 1 277 ? -20.653 3.660 26.161 1.00 95.69 277 SER A CA 1
ATOM 2189 C C . SER A 1 277 ? -20.137 4.409 27.389 1.00 95.69 277 SER A C 1
ATOM 2191 O O . SER A 1 277 ? -20.681 4.216 28.476 1.00 95.69 277 SER A O 1
ATOM 2193 N N . SER A 1 278 ? -19.124 5.265 27.241 1.00 96.12 278 SER A N 1
ATOM 2194 C CA . SER A 1 278 ? -18.613 6.099 28.331 1.00 96.12 278 SER A CA 1
ATOM 2195 C C . SER A 1 278 ? -19.672 7.067 28.861 1.00 96.12 278 SER A C 1
ATOM 2197 O O . SER A 1 278 ? -19.831 7.160 30.078 1.00 96.12 278 SER A O 1
ATOM 2199 N N . ASP A 1 279 ? -20.455 7.703 27.987 1.00 95.12 279 ASP A N 1
ATOM 2200 C CA . ASP A 1 279 ? -21.561 8.576 28.403 1.00 95.12 279 ASP A CA 1
ATOM 2201 C C . ASP A 1 279 ? -22.634 7.796 29.178 1.00 95.12 279 ASP A C 1
ATOM 2203 O O . ASP A 1 279 ? -23.072 8.219 30.251 1.00 95.12 279 ASP A O 1
ATOM 2207 N N . LYS A 1 280 ? -23.007 6.600 28.700 1.00 95.50 280 LYS A N 1
ATOM 2208 C CA . LYS A 1 280 ? -23.937 5.703 29.413 1.00 95.50 280 LYS A CA 1
ATOM 2209 C C . LYS A 1 280 ? -23.415 5.284 30.786 1.00 95.50 280 LYS A C 1
ATOM 2211 O O . LYS A 1 280 ? -24.200 5.206 31.733 1.00 95.50 280 LYS A O 1
ATOM 2216 N N . ILE A 1 281 ? -22.114 5.015 30.907 1.00 96.31 281 ILE A N 1
ATOM 2217 C CA . ILE A 1 281 ? -21.477 4.721 32.197 1.00 96.31 281 ILE A CA 1
ATOM 2218 C C . ILE A 1 281 ? -21.593 5.931 33.127 1.00 96.31 281 ILE A C 1
ATOM 2220 O O . ILE A 1 281 ? -21.950 5.744 34.287 1.00 96.31 281 ILE A O 1
ATOM 2224 N N . GLY A 1 282 ? -21.361 7.149 32.626 1.00 95.56 282 GLY A N 1
ATOM 2225 C CA . GLY A 1 282 ? -21.523 8.386 33.395 1.00 95.56 282 GLY A CA 1
ATOM 2226 C C . GLY A 1 282 ? -22.934 8.540 33.969 1.00 95.56 282 GLY A C 1
ATOM 2227 O O . GLY A 1 282 ? -23.092 8.674 35.180 1.00 95.56 282 GLY A O 1
ATOM 2228 N N . VAL A 1 283 ? -23.959 8.409 33.121 1.00 96.06 283 VAL A N 1
ATOM 2229 C CA . VAL A 1 283 ? -25.372 8.481 33.543 1.00 96.06 283 VAL A CA 1
ATOM 2230 C C . VAL A 1 283 ? -25.721 7.380 34.550 1.00 96.06 283 VAL A C 1
ATOM 2232 O O . VAL A 1 283 ? -26.385 7.629 35.553 1.00 96.06 283 VAL A O 1
ATOM 2235 N N . THR A 1 284 ? -25.253 6.150 34.320 1.00 96.56 284 THR A N 1
ATOM 2236 C CA . THR A 1 284 ? -25.523 5.020 35.227 1.00 96.56 284 THR A CA 1
ATOM 2237 C C . THR A 1 284 ? -24.834 5.203 36.582 1.00 96.56 284 THR A C 1
ATOM 2239 O O . THR A 1 284 ? -25.379 4.817 37.616 1.00 96.56 284 THR A O 1
ATOM 2242 N N . ALA A 1 285 ? -23.630 5.780 36.600 1.00 96.19 285 ALA A N 1
ATOM 2243 C CA . ALA A 1 285 ? -22.916 6.085 37.833 1.00 96.19 285 ALA A CA 1
ATOM 2244 C C . ALA A 1 285 ? -23.659 7.142 38.664 1.00 96.19 285 ALA A C 1
ATOM 2246 O O . ALA A 1 285 ? -23.781 6.974 39.876 1.00 96.19 285 ALA A O 1
ATOM 2247 N N . GLU A 1 286 ? -24.206 8.174 38.016 1.00 96.12 286 GLU A N 1
ATOM 2248 C CA . GLU A 1 286 ? -25.033 9.196 38.665 1.00 96.12 286 GLU A CA 1
ATOM 2249 C C . GLU A 1 286 ? -26.328 8.601 39.251 1.00 96.12 286 GLU A C 1
ATOM 2251 O O . GLU A 1 286 ? -26.654 8.851 40.413 1.00 96.12 286 GLU A O 1
ATOM 2256 N N . ASP A 1 287 ? -27.025 7.733 38.508 1.00 96.19 287 ASP A N 1
ATOM 2257 C CA . ASP A 1 287 ? -28.216 7.033 39.016 1.00 96.19 287 ASP A CA 1
ATOM 2258 C C . ASP A 1 287 ? -27.888 6.142 40.226 1.00 96.19 287 ASP A C 1
ATOM 2260 O O . ASP A 1 287 ? -28.563 6.192 41.256 1.00 96.19 287 ASP A O 1
ATOM 2264 N N . ASN A 1 288 ? -26.795 5.374 40.154 1.00 95.06 288 ASN A N 1
ATOM 2265 C CA . ASN A 1 288 ? -26.338 4.550 41.273 1.00 95.06 288 ASN A CA 1
ATOM 2266 C C . ASN A 1 288 ? -25.981 5.389 42.505 1.00 95.06 288 ASN A C 1
ATOM 2268 O O . ASN A 1 288 ? -26.286 4.976 43.625 1.00 95.06 288 ASN A O 1
ATOM 2272 N N . GLN A 1 289 ? -25.364 6.559 42.319 1.00 97.06 289 GLN A N 1
ATOM 2273 C CA . GLN A 1 289 ? -25.079 7.484 43.413 1.00 97.06 289 GLN A CA 1
ATOM 2274 C C . GLN A 1 289 ? -26.375 7.967 44.076 1.00 97.06 289 GLN A C 1
ATOM 2276 O O . GLN A 1 289 ? -26.488 7.912 45.301 1.00 97.06 289 GLN A O 1
ATOM 2281 N N . ASN A 1 290 ? -27.375 8.369 43.288 1.00 95.44 290 ASN A N 1
ATOM 2282 C CA . ASN A 1 290 ? -28.675 8.795 43.811 1.00 95.44 290 ASN A CA 1
ATOM 2283 C C . ASN A 1 290 ? -29.378 7.668 44.578 1.00 95.44 290 ASN A C 1
ATOM 2285 O O . ASN A 1 290 ? -29.860 7.876 45.692 1.00 95.44 290 ASN A O 1
ATOM 2289 N N . ARG A 1 291 ? -29.366 6.447 44.035 1.00 95.06 291 ARG A N 1
ATOM 2290 C CA . ARG A 1 291 ? -29.930 5.266 44.704 1.00 95.06 291 ARG A CA 1
ATOM 2291 C C . ARG A 1 291 ? -29.210 4.945 46.010 1.00 95.06 291 ARG A C 1
ATOM 2293 O O . ARG A 1 291 ? -29.870 4.609 46.990 1.00 95.06 291 ARG A O 1
ATOM 2300 N N . ALA A 1 292 ? -27.884 5.072 46.051 1.00 95.81 292 ALA A N 1
ATOM 2301 C CA . ALA A 1 292 ? -27.112 4.882 47.275 1.00 95.81 292 ALA A CA 1
ATOM 2302 C C . ALA A 1 292 ? -27.498 5.905 48.357 1.00 95.81 292 ALA A C 1
ATOM 2304 O O . ALA A 1 292 ? -27.655 5.525 49.515 1.00 95.81 292 ALA A O 1
ATOM 2305 N N . ILE A 1 293 ? -27.729 7.170 47.982 1.00 95.62 293 ILE A N 1
ATOM 2306 C CA . ILE A 1 293 ? -28.228 8.209 48.901 1.00 95.62 293 ILE A CA 1
ATOM 2307 C C . ILE A 1 293 ? -29.615 7.836 49.441 1.00 95.62 293 ILE A C 1
ATOM 2309 O O . ILE A 1 293 ? -29.851 7.940 50.643 1.00 95.62 293 ILE A O 1
ATOM 2313 N N . THR A 1 294 ? -30.526 7.352 48.591 1.00 95.44 294 THR A N 1
ATOM 2314 C CA . THR A 1 294 ? -31.857 6.903 49.036 1.00 95.44 294 THR A CA 1
ATOM 2315 C C . THR A 1 294 ? -31.775 5.723 50.005 1.00 95.44 294 THR A C 1
ATOM 2317 O O . THR A 1 294 ? -32.475 5.709 51.014 1.00 95.44 294 THR A O 1
ATOM 2320 N N . VAL A 1 295 ? -30.908 4.742 49.734 1.00 95.75 295 VAL A N 1
ATOM 2321 C CA . VAL A 1 295 ? -30.699 3.593 50.631 1.00 95.75 295 VAL A CA 1
ATOM 2322 C C . VAL A 1 295 ? -30.106 4.035 51.968 1.00 95.75 295 VAL A C 1
ATOM 2324 O O . VAL A 1 295 ? -30.527 3.528 53.007 1.00 95.75 295 VAL A O 1
ATOM 2327 N N . ALA A 1 296 ? -29.167 4.984 51.963 1.00 94.50 296 ALA A N 1
ATOM 2328 C CA . ALA A 1 296 ? -28.617 5.550 53.192 1.00 94.50 296 ALA A CA 1
ATOM 2329 C C . ALA A 1 296 ? -29.716 6.226 54.028 1.00 94.50 296 ALA A C 1
ATOM 2331 O O . ALA A 1 296 ? -29.865 5.900 55.201 1.00 94.50 296 ALA A O 1
ATOM 2332 N N . ALA A 1 297 ? -30.556 7.058 53.405 1.00 93.50 297 ALA A N 1
ATOM 2333 C CA . ALA A 1 297 ? -31.679 7.705 54.086 1.00 93.50 297 ALA A CA 1
ATOM 2334 C C . ALA A 1 297 ? -32.683 6.691 54.670 1.00 93.50 297 ALA A C 1
ATOM 2336 O O . ALA A 1 297 ? -33.096 6.820 55.819 1.00 93.50 297 ALA A O 1
ATOM 2337 N N . ALA A 1 298 ? -33.032 5.644 53.914 1.00 94.31 298 ALA A N 1
ATOM 2338 C CA . ALA A 1 298 ? -33.897 4.571 54.410 1.00 94.31 298 ALA A CA 1
ATOM 2339 C C . ALA A 1 298 ? -33.251 3.787 55.568 1.00 94.31 298 ALA A C 1
ATOM 2341 O O . ALA A 1 298 ? -33.940 3.328 56.477 1.00 94.31 298 ALA A O 1
ATOM 2342 N N . SER A 1 299 ? -31.923 3.639 55.554 1.00 95.00 299 SER A N 1
ATOM 2343 C CA . SER A 1 299 ? -31.184 2.995 56.644 1.00 95.00 299 SER A CA 1
ATOM 2344 C C . SER A 1 299 ? -31.223 3.840 57.919 1.00 95.00 299 SER A C 1
ATOM 2346 O O . SER A 1 299 ? -31.442 3.283 58.992 1.00 95.00 299 SER A O 1
ATOM 2348 N N . ASP A 1 300 ? -31.089 5.165 57.810 1.00 93.25 300 ASP A N 1
ATOM 2349 C CA . ASP A 1 300 ? -31.225 6.087 58.948 1.00 93.25 300 ASP A CA 1
ATOM 2350 C C . ASP A 1 300 ? -32.639 6.031 59.557 1.00 93.25 300 ASP A C 1
ATOM 2352 O O . ASP A 1 300 ? -32.796 5.955 60.778 1.00 93.25 300 ASP A O 1
ATOM 2356 N N . GLU A 1 301 ? -33.681 5.982 58.719 1.00 93.81 301 GLU A N 1
ATOM 2357 C CA . GLU A 1 301 ? -35.071 5.827 59.173 1.00 93.81 301 GLU A CA 1
ATOM 2358 C C . GLU A 1 301 ? -35.297 4.476 59.877 1.00 93.81 301 GLU A C 1
ATOM 2360 O O . GLU A 1 301 ? -35.960 4.402 60.918 1.00 93.81 301 GLU A O 1
ATOM 2365 N N . MET A 1 302 ? -34.685 3.403 59.367 1.00 93.31 302 MET A N 1
ATOM 2366 C CA . MET A 1 302 ? -34.746 2.079 59.985 1.00 93.31 302 MET A CA 1
ATOM 2367 C C . MET A 1 302 ? -34.041 2.045 61.348 1.00 93.31 302 MET A C 1
ATOM 2369 O O . MET A 1 302 ? -34.544 1.404 62.274 1.00 93.31 302 MET A O 1
ATOM 2373 N N . VAL A 1 303 ? -32.916 2.752 61.507 1.00 95.19 303 VAL A N 1
ATOM 2374 C CA . VAL A 1 303 ? -32.239 2.907 62.806 1.00 95.19 303 VAL A CA 1
ATOM 2375 C C . VAL A 1 303 ? -33.153 3.622 63.802 1.00 95.19 303 VAL A C 1
ATOM 2377 O O . VAL A 1 303 ? -33.337 3.119 64.910 1.00 95.19 303 VAL A O 1
ATOM 2380 N N . SER A 1 304 ? -33.786 4.730 63.400 1.00 93.75 304 SER A N 1
ATOM 2381 C CA . SER A 1 304 ? -34.748 5.447 64.252 1.00 93.75 304 SER A CA 1
ATOM 2382 C C . SER A 1 304 ? -35.914 4.548 64.669 1.00 93.75 304 SER A C 1
ATOM 2384 O O . SER A 1 304 ? -36.223 4.433 65.850 1.00 93.75 304 SER A O 1
ATOM 2386 N N . THR A 1 305 ? -36.512 3.839 63.711 1.00 94.56 305 THR A N 1
ATOM 2387 C CA . THR A 1 305 ? -37.646 2.940 63.974 1.00 94.56 305 THR A CA 1
ATOM 2388 C C . THR A 1 305 ? -37.251 1.797 64.911 1.00 94.56 305 THR A C 1
ATOM 2390 O O . THR A 1 305 ? -38.016 1.408 65.790 1.00 94.56 305 THR A O 1
ATOM 2393 N N . THR A 1 306 ? -36.040 1.258 64.758 1.00 95.06 306 THR A N 1
ATOM 2394 C CA . THR A 1 306 ? -35.523 0.204 65.643 1.00 95.06 306 THR A CA 1
ATOM 2395 C C . THR A 1 306 ? -35.344 0.721 67.070 1.00 95.06 306 THR A C 1
ATOM 2397 O O . THR A 1 306 ? -35.658 0.001 68.018 1.00 95.06 306 THR A O 1
ATOM 2400 N N . GLN A 1 307 ? -34.900 1.971 67.236 1.00 93.88 307 GLN A N 1
ATOM 2401 C CA . GLN A 1 307 ? -34.785 2.613 68.545 1.00 93.88 307 GLN A CA 1
ATOM 2402 C C . GLN A 1 307 ? -36.159 2.798 69.209 1.00 93.88 307 GLN A C 1
ATOM 2404 O O . GLN A 1 307 ? -36.309 2.496 70.395 1.00 93.88 307 GLN A O 1
ATOM 2409 N N . ASP A 1 308 ? -37.169 3.217 68.445 1.00 93.06 308 ASP A N 1
ATOM 2410 C CA . ASP A 1 308 ? -38.545 3.350 68.937 1.00 93.06 308 ASP A CA 1
ATOM 2411 C C . ASP A 1 308 ? -39.131 1.990 69.344 1.00 93.06 308 ASP A C 1
ATOM 2413 O O . ASP A 1 308 ? -39.765 1.865 70.393 1.00 93.06 308 ASP A O 1
ATOM 2417 N N . ILE A 1 309 ? -38.879 0.939 68.555 1.00 94.94 309 ILE A N 1
ATOM 2418 C CA . ILE A 1 309 ? -39.281 -0.433 68.893 1.00 94.94 309 ILE A CA 1
ATOM 2419 C C . ILE A 1 309 ? -38.609 -0.887 70.192 1.00 94.94 309 ILE A C 1
ATOM 2421 O O . ILE A 1 309 ? -39.289 -1.433 71.060 1.00 94.94 309 ILE A O 1
ATOM 2425 N N . ALA A 1 310 ? -37.304 -0.654 70.353 1.00 94.81 310 ALA A N 1
ATOM 2426 C CA . ALA A 1 310 ? -36.585 -1.013 71.574 1.00 94.81 310 ALA A CA 1
ATOM 2427 C C . ALA A 1 310 ? -37.176 -0.304 72.804 1.00 94.81 310 ALA A C 1
ATOM 2429 O O . ALA A 1 310 ? -37.477 -0.962 73.799 1.00 94.81 310 ALA A O 1
ATOM 2430 N N . SER A 1 311 ? -37.439 1.003 72.702 1.00 94.31 311 SER A N 1
ATOM 2431 C CA . SER A 1 311 ? -38.069 1.779 73.777 1.00 94.31 311 SER A CA 1
ATOM 2432 C C . SER A 1 311 ? -39.477 1.274 74.114 1.00 94.31 311 SER A C 1
ATOM 2434 O O . SER A 1 311 ? -39.817 1.115 75.287 1.00 94.31 311 SER A O 1
ATOM 2436 N N . ASN A 1 312 ? -40.284 0.937 73.104 1.00 94.75 312 ASN A N 1
ATOM 2437 C CA . ASN A 1 312 ? -41.612 0.358 73.309 1.00 94.75 312 ASN A CA 1
ATOM 2438 C C . ASN A 1 312 ? -41.548 -1.015 73.995 1.00 94.75 312 ASN A C 1
ATOM 2440 O O . ASN A 1 312 ? -42.368 -1.303 74.867 1.00 94.75 312 ASN A O 1
ATOM 2444 N N . CYS A 1 313 ? -40.572 -1.855 73.637 1.00 94.75 313 CYS A N 1
ATOM 2445 C CA . CYS A 1 313 ? -40.339 -3.141 74.293 1.00 94.75 313 CYS A CA 1
ATOM 2446 C C . CYS A 1 313 ? -39.926 -2.970 75.763 1.00 94.75 313 CYS A C 1
ATOM 2448 O O . CYS A 1 313 ? -40.447 -3.686 76.619 1.00 94.75 313 CYS A O 1
ATOM 2450 N N . GLU A 1 314 ? -39.047 -2.012 76.077 1.00 94.19 314 GLU A N 1
ATOM 2451 C CA . GLU A 1 314 ? -38.680 -1.675 77.462 1.00 94.19 314 GLU A CA 1
ATOM 2452 C C . GLU A 1 314 ? -39.903 -1.213 78.266 1.00 94.19 314 GLU A C 1
ATOM 2454 O O . GLU A 1 314 ? -40.154 -1.714 79.364 1.00 94.19 314 GLU A O 1
ATOM 2459 N N . HIS A 1 315 ? -40.719 -0.324 77.692 1.00 94.69 315 HIS A N 1
ATOM 2460 C CA . HIS A 1 315 ? -41.957 0.146 78.315 1.00 94.69 315 HIS A CA 1
ATOM 2461 C C . HIS A 1 315 ? -42.957 -0.990 78.569 1.00 94.69 315 HIS A C 1
ATOM 2463 O O . HIS A 1 315 ? -43.546 -1.074 79.652 1.00 94.69 315 HIS A O 1
ATOM 2469 N N . ALA A 1 316 ? -43.142 -1.877 77.586 1.00 94.50 316 ALA A N 1
ATOM 2470 C CA . ALA A 1 316 ? -44.015 -3.038 77.709 1.00 94.50 316 ALA A CA 1
ATOM 2471 C C . ALA A 1 316 ? -43.517 -4.008 78.790 1.00 94.50 316 ALA A C 1
ATOM 2473 O O . ALA A 1 316 ? -44.324 -4.485 79.588 1.00 94.50 316 ALA A O 1
ATOM 2474 N N . SER A 1 317 ? -42.203 -4.249 78.866 1.00 95.56 317 SER A N 1
ATOM 2475 C CA . SER A 1 317 ? -41.591 -5.070 79.918 1.00 95.56 317 SER A CA 1
ATOM 2476 C C . SER A 1 317 ? -41.831 -4.469 81.302 1.00 95.56 317 SER A C 1
ATOM 2478 O O . SER A 1 317 ? -42.309 -5.165 82.195 1.00 95.56 317 SER A O 1
ATOM 2480 N N . ALA A 1 318 ? -41.594 -3.164 81.468 1.00 93.62 318 ALA A N 1
ATOM 2481 C CA . ALA A 1 318 ? -41.828 -2.470 82.734 1.00 93.62 318 ALA A CA 1
ATOM 2482 C C . ALA A 1 318 ? -43.304 -2.532 83.166 1.00 93.62 318 ALA A C 1
ATOM 2484 O O . ALA A 1 318 ? -43.612 -2.782 84.330 1.00 93.62 318 ALA A O 1
ATOM 2485 N N . THR A 1 319 ? -44.235 -2.371 82.220 1.00 94.88 319 THR A N 1
ATOM 2486 C CA . THR A 1 319 ? -45.678 -2.477 82.500 1.00 94.88 319 THR A CA 1
ATOM 2487 C C . THR A 1 319 ? -46.086 -3.911 82.850 1.00 94.88 319 THR A C 1
ATOM 2489 O O . THR A 1 319 ? -46.919 -4.118 83.733 1.00 94.88 319 THR A O 1
ATOM 2492 N N . ALA A 1 320 ? -45.496 -4.919 82.202 1.00 94.50 320 ALA A N 1
ATOM 2493 C CA . ALA A 1 320 ? -45.735 -6.322 82.529 1.00 94.50 320 ALA A CA 1
ATOM 2494 C C . ALA A 1 320 ? -45.205 -6.687 83.928 1.00 94.50 320 ALA A C 1
ATOM 2496 O O . ALA A 1 320 ? -45.892 -7.380 84.685 1.00 94.50 320 ALA A O 1
ATOM 2497 N N . GLU A 1 321 ? -44.025 -6.187 84.306 1.00 93.50 321 GLU A N 1
ATOM 2498 C CA . GLU A 1 321 ? -43.473 -6.332 85.659 1.00 93.50 321 GLU A CA 1
ATOM 2499 C C . GLU A 1 321 ? -44.367 -5.662 86.707 1.00 93.50 321 GLU A C 1
ATOM 2501 O O . GLU A 1 321 ? -44.683 -6.266 87.735 1.00 93.50 321 GLU A O 1
ATOM 2506 N N . GLU A 1 322 ? -44.844 -4.444 86.434 1.00 93.94 322 GLU A N 1
ATOM 2507 C CA . GLU A 1 322 ? -45.776 -3.749 87.320 1.00 93.94 322 GLU A CA 1
ATOM 2508 C C . GLU A 1 322 ? -47.098 -4.512 87.469 1.00 93.94 322 GLU A C 1
ATOM 2510 O O . GLU A 1 322 ? -47.554 -4.730 88.592 1.00 93.94 322 GLU A O 1
ATOM 2515 N N . SER A 1 323 ? -47.677 -4.996 86.367 1.00 94.31 323 SER A N 1
ATOM 2516 C CA . SER A 1 323 ? -48.898 -5.807 86.389 1.00 94.31 323 SER A CA 1
ATOM 2517 C C . SER A 1 323 ? -48.712 -7.101 87.189 1.00 94.31 323 SER A C 1
ATOM 2519 O O . SER A 1 323 ? -49.571 -7.460 88.001 1.00 94.31 323 SER A O 1
ATOM 2521 N N . THR A 1 324 ? -47.562 -7.763 87.039 1.00 93.81 324 THR A N 1
ATOM 2522 C CA . THR A 1 324 ? -47.202 -8.962 87.812 1.00 93.81 324 THR A CA 1
ATOM 2523 C C . THR A 1 324 ? -47.105 -8.646 89.303 1.00 93.81 324 THR A C 1
ATOM 2525 O O . THR A 1 324 ? -47.666 -9.369 90.132 1.00 93.81 324 THR A O 1
ATOM 2528 N N . ARG A 1 325 ? -46.453 -7.533 89.662 1.00 92.88 325 ARG A N 1
ATOM 2529 C CA . ARG A 1 325 ? -46.347 -7.062 91.048 1.00 92.88 325 ARG A CA 1
ATOM 2530 C C . ARG A 1 325 ? -47.724 -6.779 91.647 1.00 92.88 325 ARG A C 1
ATOM 2532 O O . ARG A 1 325 ? -48.045 -7.327 92.698 1.00 92.88 325 ARG A O 1
ATOM 2539 N N . THR A 1 326 ? -48.563 -5.995 90.969 1.00 92.62 326 THR A N 1
ATOM 2540 C CA . THR A 1 326 ? -49.920 -5.671 91.437 1.00 92.62 326 THR A CA 1
ATOM 2541 C C . THR A 1 326 ? -50.797 -6.916 91.562 1.00 92.62 326 THR A C 1
ATOM 2543 O O . THR A 1 326 ? -51.543 -7.043 92.532 1.00 92.62 326 THR A O 1
ATOM 2546 N N . THR A 1 327 ? -50.683 -7.865 90.631 1.00 92.06 327 THR A N 1
ATOM 2547 C CA . THR A 1 327 ? -51.417 -9.138 90.691 1.00 92.06 327 THR A CA 1
ATOM 2548 C C . THR A 1 327 ? -50.971 -9.977 91.890 1.00 92.06 327 THR A C 1
ATOM 2550 O O . THR A 1 327 ? -51.814 -10.502 92.612 1.00 92.06 327 THR A O 1
ATOM 2553 N N . THR A 1 328 ? -49.664 -10.039 92.165 1.00 89.38 328 THR A N 1
ATOM 2554 C CA . THR A 1 328 ? -49.103 -10.762 93.322 1.00 89.38 328 THR A CA 1
ATOM 2555 C C . THR A 1 328 ? -49.544 -10.136 94.650 1.00 89.38 328 THR A C 1
ATOM 2557 O O . THR A 1 328 ? -49.972 -10.839 95.567 1.00 89.38 328 THR A O 1
ATOM 2560 N N . GLU A 1 329 ? -49.507 -8.803 94.755 1.00 90.81 329 GLU A N 1
ATOM 2561 C CA . GLU A 1 329 ? -50.039 -8.074 95.915 1.00 90.81 329 GLU A CA 1
ATOM 2562 C C . GLU A 1 329 ? -51.548 -8.314 96.094 1.00 90.81 329 GLU A C 1
ATOM 2564 O O . GLU A 1 329 ? -52.028 -8.486 97.219 1.00 90.81 329 GLU A O 1
ATOM 2569 N N . GLY A 1 330 ? -52.300 -8.356 94.989 1.00 89.81 330 GLY A N 1
ATOM 2570 C CA . GLY A 1 330 ? -53.722 -8.690 94.969 1.00 89.81 330 GLY A CA 1
ATOM 2571 C C . GLY A 1 330 ? -53.997 -10.099 95.493 1.00 89.81 330 GLY A C 1
ATOM 2572 O O . GLY A 1 330 ? -54.801 -10.255 96.412 1.00 89.81 330 GLY A O 1
ATOM 2573 N N . ALA A 1 331 ? -53.282 -11.104 94.982 1.00 88.69 331 ALA A N 1
ATOM 2574 C CA . ALA A 1 331 ? -53.383 -12.493 95.427 1.00 88.69 331 ALA A CA 1
ATOM 2575 C C . ALA A 1 331 ? -53.105 -12.630 96.934 1.00 88.69 331 ALA A C 1
ATOM 2577 O O . ALA A 1 331 ? -53.889 -13.244 97.657 1.00 88.69 331 ALA A O 1
ATOM 2578 N N . SER A 1 332 ? -52.056 -11.969 97.440 1.00 87.69 332 SER A N 1
ATOM 2579 C CA . SER A 1 332 ? -51.731 -11.960 98.874 1.00 87.69 332 SER A CA 1
ATOM 2580 C C . SER A 1 332 ? -52.856 -11.367 99.735 1.00 87.69 332 SER A C 1
ATOM 2582 O O . SER A 1 332 ? -53.197 -11.914 100.789 1.00 87.69 332 SER A O 1
ATOM 2584 N N . LYS A 1 333 ? -53.489 -10.274 99.284 1.00 89.56 333 LYS A N 1
ATOM 2585 C CA . LYS A 1 333 ? -54.646 -9.685 99.979 1.00 89.56 333 LYS A CA 1
ATOM 2586 C C . LYS A 1 333 ? -55.848 -10.625 99.990 1.00 89.56 333 LYS A C 1
ATOM 2588 O O . LYS A 1 333 ? -56.500 -10.728 101.028 1.00 89.56 333 LYS A O 1
ATOM 2593 N N . VAL A 1 334 ? -56.134 -11.305 98.879 1.00 89.69 334 VAL A N 1
ATOM 2594 C CA . VAL A 1 334 ? -57.237 -12.276 98.812 1.00 89.69 334 VAL A CA 1
ATOM 2595 C C . VAL A 1 334 ? -56.977 -13.452 99.753 1.00 89.69 334 VAL A C 1
ATOM 2597 O O . VAL A 1 334 ? -57.860 -13.781 100.540 1.00 89.69 334 VAL A O 1
ATOM 2600 N N . GLN A 1 335 ? -55.756 -13.995 99.789 1.00 87.62 335 GLN A N 1
ATOM 2601 C CA . GLN A 1 335 ? -55.389 -15.047 100.745 1.00 87.62 335 GLN A CA 1
ATOM 2602 C C . GLN A 1 335 ? -55.623 -14.605 102.201 1.00 87.62 335 GLN A C 1
ATOM 2604 O O . GLN A 1 335 ? -56.178 -15.349 103.006 1.00 87.62 335 GLN A O 1
ATOM 2609 N N . SER A 1 336 ? -55.271 -13.358 102.542 1.00 88.19 336 SER A N 1
ATOM 2610 C CA . SER A 1 336 ? -55.538 -12.807 103.877 1.00 88.19 336 SER A CA 1
ATOM 2611 C C . SER A 1 336 ? -57.035 -12.703 104.199 1.00 88.19 336 SER A C 1
ATOM 2613 O O . SER A 1 336 ? -57.421 -12.863 105.359 1.00 88.19 336 SER A O 1
ATOM 2615 N N . ILE A 1 337 ? -57.883 -12.426 103.204 1.00 88.94 337 ILE A N 1
ATOM 2616 C CA . ILE A 1 337 ? -59.343 -12.393 103.371 1.00 88.94 337 ILE A CA 1
ATOM 2617 C C . ILE A 1 337 ? -59.884 -13.805 103.613 1.00 88.94 337 ILE A C 1
ATOM 2619 O O . ILE A 1 337 ? -60.678 -13.974 104.536 1.00 88.94 337 ILE A O 1
ATOM 2623 N N . ILE A 1 338 ? -59.415 -14.806 102.862 1.00 88.50 338 ILE A N 1
ATOM 2624 C CA . ILE A 1 338 ? -59.817 -16.214 103.024 1.00 88.50 338 ILE A CA 1
ATOM 2625 C C . ILE A 1 338 ? -59.559 -16.683 104.461 1.00 88.50 338 ILE A C 1
ATOM 2627 O O . ILE A 1 338 ? -60.493 -17.110 105.138 1.00 88.50 338 ILE A O 1
ATOM 2631 N N . SER A 1 339 ? -58.353 -16.463 104.997 1.00 87.38 339 SER A N 1
ATOM 2632 C CA . SER A 1 339 ? -58.039 -16.836 106.387 1.00 87.38 339 SER A CA 1
ATOM 2633 C C . SER A 1 339 ? -58.920 -16.125 107.427 1.00 87.38 339 SER A C 1
ATOM 2635 O O . SER A 1 339 ? -59.213 -16.675 108.488 1.00 87.38 339 SER A O 1
ATOM 2637 N N . LYS A 1 340 ? -59.364 -14.888 107.154 1.00 88.88 340 LYS A N 1
ATOM 2638 C CA . LYS A 1 340 ? -60.303 -14.173 108.038 1.00 88.88 340 LYS A CA 1
ATOM 2639 C C . LYS A 1 340 ? -61.716 -14.751 107.968 1.00 88.88 340 LYS A C 1
ATOM 2641 O O . LYS A 1 340 ? -62.400 -14.745 108.990 1.00 88.88 340 LYS A O 1
ATOM 2646 N N . ILE A 1 341 ? -62.150 -15.226 106.800 1.00 89.56 341 ILE A N 1
ATOM 2647 C CA . ILE A 1 341 ? -63.449 -15.889 106.627 1.00 89.56 341 ILE A CA 1
ATOM 2648 C C . ILE A 1 341 ? -63.466 -17.203 107.409 1.00 89.56 341 ILE A C 1
ATOM 2650 O O . ILE A 1 341 ? -64.383 -17.408 108.197 1.00 89.56 341 ILE A O 1
ATOM 2654 N N . GLU A 1 342 ? -62.433 -18.038 107.287 1.00 86.94 342 GLU A N 1
ATOM 2655 C CA . GLU A 1 342 ? -62.321 -19.294 108.048 1.00 86.94 342 GLU A CA 1
ATOM 2656 C C . GLU A 1 342 ? -62.403 -19.057 109.563 1.00 86.94 342 GLU A C 1
ATOM 2658 O O . GLU A 1 342 ? -63.202 -19.682 110.263 1.00 86.94 342 GLU A O 1
ATOM 2663 N N . ALA A 1 343 ? -61.658 -18.068 110.070 1.00 87.88 343 ALA A N 1
ATOM 2664 C CA . ALA A 1 343 ? -61.718 -17.694 111.481 1.00 87.88 343 ALA A CA 1
ATOM 2665 C C . ALA A 1 343 ? -63.126 -17.229 111.915 1.00 87.88 343 ALA A C 1
ATOM 2667 O O . ALA A 1 343 ? -63.553 -17.480 113.046 1.00 87.88 343 ALA A O 1
ATOM 2668 N N . GLN A 1 344 ? -63.864 -16.556 111.027 1.00 89.50 344 GLN A N 1
ATOM 2669 C CA . GLN A 1 344 ? -65.227 -16.095 111.289 1.00 89.50 344 GLN A CA 1
ATOM 2670 C C . GLN A 1 344 ? -66.249 -17.243 111.256 1.00 89.50 344 GLN A C 1
ATOM 2672 O O . GLN A 1 344 ? -67.211 -17.217 112.029 1.00 89.50 344 GLN A O 1
ATOM 2677 N N . VAL A 1 345 ? -66.037 -18.264 110.424 1.00 88.81 345 VAL A N 1
ATOM 2678 C CA . VAL A 1 345 ? -66.845 -19.496 110.396 1.00 88.81 345 VAL A CA 1
ATOM 2679 C C . VAL A 1 345 ? -66.729 -20.222 111.732 1.00 88.81 345 VAL A C 1
ATOM 2681 O O . VAL A 1 345 ? -67.744 -20.518 112.369 1.00 88.81 345 VAL A O 1
ATOM 2684 N N . ASP A 1 346 ? -65.500 -20.437 112.204 1.00 88.25 346 ASP A N 1
ATOM 2685 C CA . ASP A 1 346 ? -65.241 -21.106 113.481 1.00 88.25 346 ASP A CA 1
ATOM 2686 C C . ASP A 1 346 ? -65.856 -20.348 114.658 1.00 88.25 346 ASP A C 1
ATOM 2688 O O . ASP A 1 346 ? -66.489 -20.950 115.533 1.00 88.25 346 ASP A O 1
ATOM 2692 N N . LYS A 1 347 ? -65.743 -19.015 114.651 1.00 89.25 347 LYS A N 1
ATOM 2693 C CA . LYS A 1 347 ? -66.383 -18.162 115.654 1.00 89.25 347 LYS A CA 1
ATOM 2694 C C . LYS A 1 347 ? -67.909 -18.279 115.619 1.00 89.25 347 LYS A C 1
ATOM 2696 O O . LYS A 1 347 ? -68.520 -18.473 116.664 1.00 89.25 347 LYS A O 1
ATOM 2701 N N . SER A 1 348 ? -68.519 -18.240 114.434 1.00 89.75 348 SER A N 1
ATOM 2702 C CA . SER A 1 348 ? -69.979 -18.346 114.279 1.00 89.75 348 SER A CA 1
ATOM 2703 C C . SER A 1 348 ? -70.507 -19.704 114.764 1.00 89.75 348 SER A C 1
ATOM 2705 O O . SER A 1 348 ? -71.536 -19.771 115.435 1.00 89.75 348 SER A O 1
ATOM 2707 N N . ARG A 1 349 ? -69.770 -20.795 114.505 1.00 88.25 349 ARG A N 1
ATOM 2708 C CA . ARG A 1 349 ? -70.081 -22.136 115.037 1.00 88.25 349 ARG A CA 1
ATOM 2709 C C . ARG A 1 349 ? -69.964 -22.199 116.563 1.00 88.25 349 ARG A C 1
ATOM 2711 O O . ARG A 1 349 ? -70.741 -22.906 117.209 1.00 88.25 349 ARG A O 1
ATOM 2718 N N . ALA A 1 350 ? -68.988 -21.504 117.147 1.00 88.44 350 ALA A N 1
ATOM 2719 C CA . ALA A 1 350 ? -68.835 -21.418 118.597 1.00 88.44 350 ALA A CA 1
ATOM 2720 C C . ALA A 1 350 ? -69.987 -20.631 119.248 1.00 88.44 350 ALA A C 1
ATOM 2722 O O . ALA A 1 350 ? -70.542 -21.093 120.247 1.00 88.44 350 ALA A O 1
ATOM 2723 N N . ASP A 1 351 ? -70.384 -19.505 118.650 1.00 88.94 351 ASP A N 1
ATOM 2724 C CA . ASP A 1 351 ? -71.500 -18.677 119.116 1.00 88.94 351 ASP A CA 1
ATOM 2725 C C . ASP A 1 351 ? -72.833 -19.449 119.048 1.00 88.94 351 ASP A C 1
ATOM 2727 O O . ASP A 1 351 ? -73.577 -19.467 120.029 1.00 88.94 351 ASP A O 1
ATOM 2731 N N . ALA A 1 352 ? -73.087 -20.203 117.969 1.00 8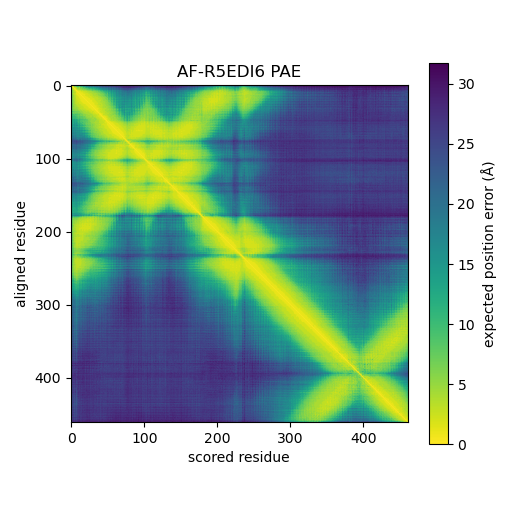9.56 352 ALA A N 1
ATOM 2732 C CA . ALA A 1 352 ? -74.262 -21.076 117.852 1.00 89.56 352 ALA A CA 1
ATOM 2733 C C . ALA A 1 352 ? -74.347 -22.114 118.989 1.00 89.56 352 ALA A C 1
ATOM 2735 O O . ALA A 1 352 ? -75.392 -22.285 119.614 1.00 89.56 352 ALA A O 1
ATOM 2736 N N . LYS A 1 353 ? -73.225 -22.762 119.341 1.00 88.62 353 LYS A N 1
ATOM 2737 C CA . LYS A 1 353 ? -73.179 -23.703 120.478 1.00 88.62 353 LYS A CA 1
ATOM 2738 C C . LYS A 1 353 ? -73.486 -23.026 121.815 1.00 88.62 353 LYS A C 1
ATOM 2740 O O . LYS A 1 353 ? -74.061 -23.661 122.702 1.00 88.62 353 LYS A O 1
ATOM 2745 N N . LEU A 1 354 ? -73.071 -21.771 121.991 1.00 88.44 354 LEU A N 1
ATOM 2746 C CA . LEU A 1 354 ? -73.339 -21.011 123.210 1.00 88.44 354 LEU A CA 1
ATOM 2747 C C . LEU A 1 354 ? -74.832 -20.677 123.334 1.00 88.44 354 LEU A C 1
ATOM 2749 O O . LEU A 1 354 ? -75.393 -20.832 124.419 1.00 88.44 354 LEU A O 1
ATOM 2753 N N . VAL A 1 355 ? -75.469 -20.280 122.229 1.00 89.19 355 VAL A N 1
ATOM 2754 C CA . VAL A 1 355 ? -76.912 -20.003 122.169 1.00 89.19 355 VAL A CA 1
ATOM 2755 C C . VAL A 1 355 ? -77.730 -21.275 122.403 1.00 89.19 355 VAL A C 1
ATOM 2757 O O . VAL A 1 355 ? -78.606 -21.273 123.267 1.00 89.19 355 VAL A O 1
ATOM 2760 N N . GLN A 1 356 ? -77.369 -22.397 121.772 1.00 87.62 356 GLN A N 1
ATOM 2761 C CA . GLN A 1 356 ? -78.001 -23.696 122.032 1.00 87.62 356 GLN A CA 1
ATOM 2762 C C . GLN A 1 356 ? -77.922 -24.082 123.519 1.00 87.62 356 GLN A C 1
ATOM 2764 O O . GLN A 1 356 ? -78.899 -24.525 124.123 1.00 87.62 356 GLN A O 1
ATOM 2769 N N . LYS A 1 357 ? -76.761 -23.867 124.154 1.00 87.69 357 LYS A N 1
ATOM 2770 C CA . LYS A 1 357 ? -76.583 -24.126 125.590 1.00 87.69 357 LYS A CA 1
ATOM 2771 C C . LYS A 1 357 ? -77.471 -23.224 126.455 1.00 87.69 357 LYS A C 1
ATOM 2773 O O . LYS A 1 357 ? -77.959 -23.681 127.490 1.00 87.69 357 LYS A O 1
ATOM 2778 N N . LEU A 1 358 ? -77.669 -21.965 126.059 1.00 87.19 358 LEU A N 1
ATOM 2779 C CA . LEU A 1 358 ? -78.580 -21.040 126.734 1.00 87.19 358 LEU A CA 1
ATOM 2780 C C . LEU A 1 358 ? -80.036 -21.514 126.612 1.00 87.19 358 LEU A C 1
ATOM 2782 O O . LEU A 1 358 ? -80.741 -21.543 127.622 1.00 87.19 358 LEU A O 1
ATOM 2786 N N . ALA A 1 359 ? -80.459 -21.957 125.423 1.00 86.75 359 ALA A N 1
ATOM 2787 C CA . ALA A 1 359 ? -81.787 -22.528 125.193 1.00 86.75 359 ALA A CA 1
ATOM 2788 C C . ALA A 1 359 ? -82.034 -23.765 126.080 1.00 86.75 359 ALA A C 1
ATOM 2790 O O . ALA A 1 359 ? -83.040 -23.834 126.792 1.00 86.75 359 ALA A O 1
ATOM 2791 N N . ASP A 1 360 ? -81.069 -24.689 126.150 1.00 86.81 360 ASP A N 1
ATOM 2792 C CA . ASP A 1 360 ? -81.142 -25.878 127.013 1.00 86.81 360 ASP A CA 1
ATOM 2793 C C . ASP A 1 360 ? -81.241 -25.517 128.507 1.00 86.81 360 ASP A C 1
ATOM 2795 O O . ASP A 1 360 ? -81.936 -26.181 129.285 1.00 86.81 360 ASP A O 1
ATOM 2799 N N . GLN A 1 361 ? -80.525 -24.476 128.946 1.00 85.56 361 GLN A N 1
ATOM 2800 C CA . GLN A 1 361 ? -80.595 -23.983 130.324 1.00 85.56 361 GLN A CA 1
ATOM 2801 C C . GLN A 1 361 ? -81.955 -23.347 130.626 1.00 85.56 361 GLN A C 1
ATOM 2803 O O . GLN A 1 361 ? -82.529 -23.634 131.678 1.00 85.56 361 GLN A O 1
ATOM 2808 N N . ALA A 1 362 ? -82.501 -22.548 129.706 1.00 87.19 362 ALA A N 1
ATOM 2809 C CA . ALA A 1 362 ? -83.829 -21.956 129.838 1.00 87.19 362 ALA A CA 1
ATOM 2810 C C . ALA A 1 362 ? -84.933 -23.030 129.884 1.00 87.19 362 ALA A C 1
ATOM 2812 O O . ALA A 1 362 ? -85.869 -22.923 130.680 1.00 87.19 362 ALA A O 1
ATOM 2813 N N . GLN A 1 363 ? -84.800 -24.115 129.111 1.00 85.00 363 GLN A N 1
ATOM 2814 C CA . GLN A 1 363 ? -85.682 -25.289 129.179 1.00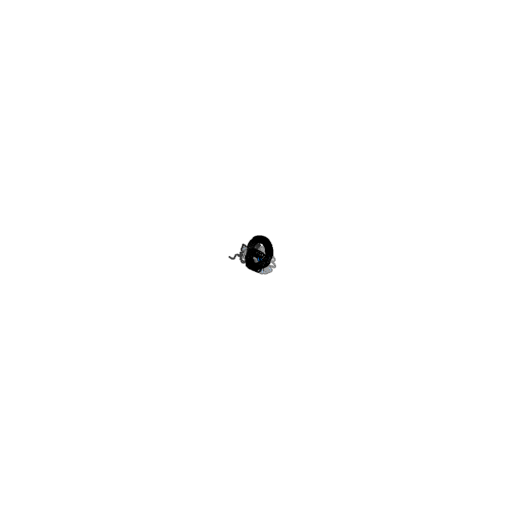 85.00 363 GLN A CA 1
ATOM 2815 C C . GLN A 1 363 ? -85.670 -25.917 130.583 1.00 85.00 363 GLN A C 1
ATOM 2817 O O . GLN A 1 363 ? -86.724 -26.127 131.185 1.00 85.00 363 GLN A O 1
ATOM 2822 N N . LYS A 1 364 ? -84.472 -26.166 131.134 1.00 85.44 364 LYS A N 1
ATOM 2823 C CA . LYS A 1 364 ? -84.296 -26.750 132.476 1.00 85.44 364 LYS A CA 1
ATOM 2824 C C . LYS A 1 364 ? -84.876 -25.865 133.575 1.00 85.44 364 LYS A C 1
ATOM 2826 O O . LYS A 1 364 ? -85.533 -26.381 134.477 1.00 85.44 364 LYS A O 1
ATOM 2831 N N . ILE A 1 365 ? -84.656 -24.550 133.498 1.00 86.31 365 ILE A N 1
ATOM 2832 C CA . ILE A 1 365 ? -85.253 -23.592 134.438 1.00 86.31 365 ILE A CA 1
ATOM 2833 C C . ILE A 1 365 ? -86.780 -23.664 134.346 1.00 86.31 365 ILE A C 1
ATOM 2835 O O . ILE A 1 365 ? -87.435 -23.732 135.381 1.00 86.31 365 ILE A O 1
ATOM 2839 N N . GLY A 1 366 ? -87.344 -23.741 133.137 1.00 86.75 366 GLY A N 1
ATOM 2840 C CA . GLY A 1 366 ? -88.787 -23.896 132.933 1.00 86.75 366 GLY A CA 1
ATOM 2841 C C . GLY A 1 366 ? -89.365 -25.118 133.651 1.00 86.75 366 GLY A C 1
ATOM 2842 O O . GLY A 1 366 ? -90.346 -24.988 134.377 1.00 86.75 366 GLY A O 1
ATOM 2843 N N . SER A 1 367 ? -88.717 -26.283 133.537 1.00 84.56 367 SER A N 1
ATOM 2844 C CA . SER A 1 367 ? -89.147 -27.503 134.243 1.00 84.56 367 SER A CA 1
ATOM 2845 C C . SER A 1 367 ? -89.085 -27.368 135.770 1.00 84.56 367 SER A C 1
ATOM 2847 O O . SER A 1 367 ? -89.967 -27.859 136.477 1.00 84.56 367 SER A O 1
ATOM 2849 N N . ILE A 1 368 ? -88.064 -26.683 136.296 1.00 85.75 368 ILE A N 1
ATOM 2850 C CA . ILE A 1 368 ? -87.932 -26.424 137.739 1.00 85.75 368 ILE A CA 1
ATOM 2851 C C . ILE A 1 368 ? -89.056 -25.503 138.218 1.00 85.75 368 ILE A C 1
ATOM 2853 O O . ILE A 1 368 ? -89.695 -25.789 139.226 1.00 85.75 368 ILE A O 1
ATOM 2857 N N . VAL A 1 369 ? -89.323 -24.421 137.487 1.00 87.12 369 VAL A N 1
ATOM 2858 C CA . VAL A 1 369 ? -90.377 -23.451 137.811 1.00 87.12 369 VAL A CA 1
ATOM 2859 C C . VAL A 1 369 ? -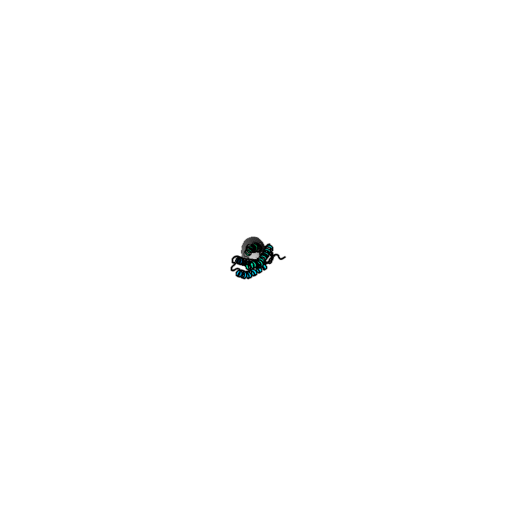91.753 -24.121 137.782 1.00 87.12 369 VAL A C 1
ATOM 2861 O O . VAL A 1 369 ? -92.530 -23.930 138.712 1.00 87.12 369 VAL A O 1
ATOM 2864 N N . GLN A 1 370 ? -92.019 -24.993 136.805 1.00 84.81 370 GLN A N 1
ATOM 2865 C CA . GLN A 1 370 ? -93.242 -25.801 136.777 1.00 84.81 370 GLN A CA 1
ATOM 2866 C C . GLN A 1 370 ? -93.373 -26.693 138.024 1.00 84.81 370 GLN A C 1
ATOM 2868 O O . GLN A 1 370 ? -94.430 -26.734 138.647 1.00 84.81 370 GLN A O 1
ATOM 2873 N N . THR A 1 371 ? -92.284 -27.347 138.440 1.00 85.44 371 THR A N 1
ATOM 2874 C CA . THR A 1 371 ? -92.272 -28.171 139.662 1.00 85.44 371 THR A CA 1
ATOM 2875 C C . THR A 1 371 ? -92.557 -27.328 140.914 1.00 85.44 371 THR A C 1
ATOM 2877 O O . THR A 1 371 ? -93.269 -27.769 141.813 1.00 85.44 371 THR A O 1
ATOM 2880 N N . ILE A 1 372 ? -92.030 -26.098 140.988 1.00 85.00 372 ILE A N 1
ATOM 2881 C CA . ILE A 1 372 ? -92.294 -25.173 142.103 1.00 85.00 372 ILE A CA 1
ATOM 2882 C C . ILE A 1 372 ? -93.774 -24.770 142.139 1.00 85.00 372 ILE A C 1
ATOM 2884 O O . ILE A 1 372 ? -94.346 -24.716 143.228 1.00 85.00 372 ILE A O 1
ATOM 2888 N N . ASP A 1 373 ? -94.405 -24.530 140.986 1.00 85.25 373 ASP A N 1
ATOM 2889 C CA . ASP A 1 373 ? -95.832 -24.187 140.920 1.00 85.25 373 ASP A CA 1
ATOM 2890 C C . ASP A 1 373 ? -96.707 -25.372 141.352 1.00 85.25 373 ASP A C 1
ATOM 2892 O O . ASP A 1 373 ? -97.640 -25.206 142.138 1.00 85.25 373 ASP A O 1
ATOM 2896 N N . GLU A 1 374 ? -96.347 -26.593 140.943 1.00 84.50 374 GLU A N 1
ATOM 2897 C CA . GLU A 1 374 ? -96.993 -27.826 141.406 1.00 84.50 374 GLU A CA 1
ATOM 2898 C C . GLU A 1 374 ? -96.875 -27.994 142.931 1.00 84.50 374 GLU A C 1
ATOM 2900 O O . GLU A 1 374 ? -97.875 -28.273 143.601 1.00 84.50 374 GLU A O 1
ATOM 2905 N N . ILE A 1 375 ? -95.688 -27.757 143.507 1.00 83.56 375 ILE A N 1
ATOM 2906 C CA . ILE A 1 375 ? -95.471 -27.782 144.964 1.00 83.56 375 ILE A CA 1
ATOM 2907 C C . ILE A 1 375 ? -96.297 -26.691 145.652 1.00 83.56 375 ILE A C 1
ATOM 2909 O O . ILE A 1 375 ? -96.934 -26.960 146.672 1.00 83.56 375 ILE A O 1
ATOM 2913 N N . ALA A 1 376 ? -96.320 -25.467 145.119 1.00 84.25 376 ALA A N 1
ATOM 2914 C CA . ALA A 1 376 ? -97.099 -24.362 145.672 1.00 84.25 376 ALA A CA 1
ATOM 2915 C C . ALA A 1 376 ? -98.605 -24.669 145.646 1.00 84.25 376 ALA A C 1
ATOM 2917 O O . ALA A 1 376 ? -99.294 -24.463 146.645 1.00 84.25 376 ALA A O 1
ATOM 2918 N N . SER A 1 377 ? -99.106 -25.247 144.553 1.00 82.19 377 SER A N 1
ATOM 2919 C CA . SER A 1 377 ? -100.496 -25.689 144.411 1.00 82.19 377 SER A CA 1
ATOM 2920 C C . SER A 1 377 ? -100.857 -26.798 145.408 1.00 82.19 377 SER A C 1
ATOM 2922 O O . SER A 1 377 ? -101.866 -26.701 146.115 1.00 82.19 377 SER A O 1
ATOM 2924 N N . GLN A 1 378 ? -99.994 -27.810 145.562 1.00 84.00 378 GLN A N 1
ATOM 2925 C CA . GLN A 1 378 ? -100.163 -28.856 146.577 1.00 84.00 378 GLN A CA 1
ATOM 2926 C C . GLN A 1 378 ? -100.127 -28.289 148.000 1.00 84.00 378 GLN A C 1
ATOM 2928 O O . GLN A 1 378 ? -100.944 -28.669 148.839 1.00 84.00 378 GLN A O 1
ATOM 2933 N N . THR A 1 379 ? -99.223 -27.346 148.270 1.00 85.38 379 THR A N 1
ATOM 2934 C CA . THR A 1 379 ? -99.098 -26.683 149.575 1.00 85.38 379 THR A CA 1
ATOM 2935 C C . THR A 1 379 ? -100.347 -25.862 149.892 1.00 85.38 379 THR A C 1
ATOM 2937 O O . THR A 1 379 ? -100.845 -25.916 151.013 1.00 85.38 379 THR A O 1
ATOM 2940 N N . ASN A 1 380 ? -100.914 -25.166 148.903 1.00 84.25 380 ASN A N 1
ATOM 2941 C CA . ASN A 1 380 ? -102.172 -24.431 149.033 1.00 84.25 380 ASN A CA 1
ATOM 2942 C C . ASN A 1 380 ? -103.352 -25.364 149.373 1.00 84.25 380 ASN A C 1
ATOM 2944 O O . ASN A 1 380 ? -104.187 -25.032 150.214 1.00 84.25 380 ASN A O 1
ATOM 2948 N N . LEU A 1 381 ? -103.395 -26.556 148.767 1.00 84.38 381 LEU A N 1
ATOM 2949 C CA . LEU A 1 381 ? -104.389 -27.599 149.050 1.00 84.38 381 LEU A CA 1
ATOM 2950 C C . LEU A 1 381 ? -104.225 -28.216 150.448 1.00 84.38 381 LEU A C 1
ATOM 2952 O O . LEU A 1 381 ? -105.207 -28.381 151.172 1.00 84.38 381 LEU A O 1
ATOM 2956 N N . LEU A 1 382 ? -102.990 -28.525 150.849 1.00 81.06 382 LEU A N 1
ATOM 2957 C CA . LEU A 1 382 ? -102.669 -29.021 152.191 1.00 81.06 382 LEU A CA 1
ATOM 2958 C C . LEU A 1 382 ? -103.039 -27.994 153.265 1.00 81.06 382 LEU A C 1
ATOM 2960 O O . LEU A 1 382 ? -103.662 -28.346 154.266 1.00 81.06 382 LEU A O 1
ATOM 2964 N N . ALA A 1 383 ? -102.704 -26.724 153.030 1.00 81.31 383 ALA A N 1
ATOM 2965 C CA . ALA A 1 383 ? -103.037 -25.616 153.915 1.00 81.31 383 ALA A CA 1
ATOM 2966 C C . ALA A 1 383 ? -104.552 -25.400 154.019 1.00 81.31 383 ALA A C 1
ATOM 2968 O O . ALA A 1 383 ? -105.064 -25.192 155.115 1.00 81.31 383 ALA A O 1
ATOM 2969 N N . LEU A 1 384 ? -105.291 -25.530 152.911 1.00 80.31 384 LEU A N 1
ATOM 2970 C CA . LEU A 1 384 ? -106.753 -25.485 152.918 1.00 80.31 384 LEU A CA 1
ATOM 2971 C C . LEU A 1 384 ? -107.356 -26.607 153.775 1.00 80.31 384 LEU A C 1
ATOM 2973 O O . LEU A 1 384 ? -108.227 -26.340 154.600 1.00 80.31 384 LEU A O 1
ATOM 2977 N N . ASN A 1 385 ? -106.874 -27.842 153.621 1.00 78.75 385 ASN A N 1
ATOM 2978 C CA . ASN A 1 385 ? -107.334 -28.969 154.437 1.00 78.75 385 ASN A CA 1
ATOM 2979 C C . ASN A 1 385 ? -107.023 -28.755 155.928 1.00 78.75 385 ASN A C 1
ATOM 2981 O O . ASN A 1 385 ? -107.868 -29.033 156.778 1.00 78.75 385 ASN A O 1
ATOM 2985 N N . ALA A 1 386 ? -105.847 -28.209 156.251 1.00 78.94 386 ALA A N 1
ATOM 2986 C CA . ALA A 1 386 ? -105.473 -27.873 157.623 1.00 78.94 386 ALA A CA 1
ATOM 2987 C C . ALA A 1 386 ? -106.338 -26.743 158.213 1.00 78.94 386 ALA A C 1
ATOM 2989 O O . ALA A 1 386 ? -106.746 -26.836 159.370 1.00 78.94 386 ALA A O 1
ATOM 2990 N N . ALA A 1 387 ? -106.666 -25.710 157.428 1.00 77.75 387 ALA A N 1
ATOM 2991 C CA . ALA A 1 387 ? -107.541 -24.613 157.846 1.00 77.75 387 ALA A CA 1
ATOM 2992 C C . ALA A 1 387 ? -108.973 -25.101 158.126 1.00 77.75 387 ALA A C 1
ATOM 2994 O O . ALA A 1 387 ? -109.575 -24.717 159.131 1.00 77.75 387 ALA A O 1
ATOM 2995 N N . ILE A 1 388 ? -109.495 -26.004 157.283 1.00 75.44 388 ILE A N 1
ATOM 2996 C CA . ILE A 1 388 ? -110.804 -26.645 157.478 1.00 75.44 388 ILE A CA 1
ATOM 2997 C C . ILE A 1 388 ? -110.829 -27.436 158.793 1.00 75.44 388 ILE A C 1
ATOM 2999 O O . ILE A 1 388 ? -111.752 -27.267 159.593 1.00 75.44 388 ILE A O 1
ATOM 3003 N N . GLU A 1 389 ? -1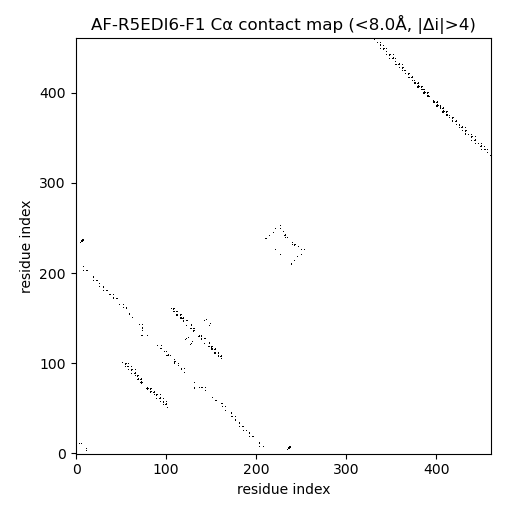09.813 -28.262 159.060 1.00 78.56 389 GLU A N 1
ATOM 3004 C CA . GLU A 1 389 ? -109.802 -29.099 160.266 1.00 78.56 389 GLU A CA 1
ATOM 3005 C C . GLU A 1 389 ? -109.538 -28.282 161.542 1.00 78.56 389 GLU A C 1
ATOM 3007 O O . GLU A 1 389 ? -110.114 -28.561 162.596 1.00 78.56 389 GLU A O 1
ATOM 3012 N N . ALA A 1 390 ? -108.755 -27.202 161.444 1.00 75.00 390 ALA A N 1
ATOM 3013 C CA . ALA A 1 390 ? -108.563 -26.249 162.533 1.00 75.00 390 ALA A CA 1
ATOM 3014 C C . ALA A 1 390 ? -109.857 -25.493 162.890 1.00 75.00 390 ALA A C 1
ATOM 3016 O O . ALA A 1 390 ? -110.146 -25.308 164.074 1.00 75.00 390 ALA A O 1
ATOM 3017 N N . ALA A 1 391 ? -110.681 -25.122 161.901 1.00 69.56 391 ALA A N 1
ATOM 3018 C CA . ALA A 1 391 ? -112.008 -24.547 162.141 1.00 69.56 391 ALA A CA 1
ATOM 3019 C C . ALA A 1 391 ? -112.954 -25.546 162.837 1.00 69.56 391 ALA A C 1
ATOM 3021 O O . ALA A 1 391 ? -113.789 -25.160 163.658 1.00 69.56 391 ALA A O 1
ATOM 3022 N N . ARG A 1 392 ? -112.785 -26.844 162.558 1.00 71.38 392 ARG A N 1
ATOM 3023 C CA . ARG A 1 392 ? -113.573 -27.940 163.139 1.00 71.38 392 ARG A CA 1
ATOM 3024 C C . ARG A 1 392 ? -113.270 -28.192 164.620 1.00 71.38 392 ARG A C 1
ATOM 3026 O O . ARG A 1 392 ? -114.168 -28.580 165.363 1.00 71.38 392 ARG A O 1
ATOM 3033 N N . ALA A 1 393 ? -112.037 -27.931 165.058 1.00 72.25 393 ALA A N 1
ATOM 3034 C CA . ALA A 1 393 ? -111.603 -28.051 166.454 1.00 72.25 393 ALA A CA 1
ATOM 3035 C C . ALA A 1 393 ? -112.082 -26.895 167.367 1.00 72.25 393 ALA A C 1
ATOM 3037 O O . ALA A 1 393 ? -111.814 -26.905 168.572 1.00 72.25 393 ALA A O 1
ATOM 3038 N N . GLY A 1 394 ? -112.802 -25.904 166.824 1.00 67.38 394 GLY A N 1
ATOM 3039 C CA . GLY A 1 394 ? -113.400 -24.811 167.595 1.00 67.38 394 GLY A CA 1
ATOM 3040 C C . GLY A 1 394 ? -112.364 -23.947 168.329 1.00 67.38 394 GLY A C 1
ATOM 3041 O O . GLY A 1 394 ? -111.311 -23.624 167.782 1.00 67.38 394 GLY A O 1
ATOM 3042 N N . GLU A 1 395 ? -112.648 -23.561 169.581 1.00 66.88 395 GLU A N 1
ATOM 3043 C CA . GLU A 1 395 ? -111.779 -22.678 170.389 1.00 66.88 395 GLU A CA 1
ATOM 3044 C C . GLU A 1 395 ? -110.336 -23.203 170.541 1.00 66.88 395 GLU A C 1
ATOM 3046 O O . GLU A 1 395 ? -109.405 -22.400 170.547 1.00 66.88 395 GLU A O 1
ATOM 3051 N N . ALA A 1 396 ? -110.124 -24.527 170.572 1.00 60.69 396 ALA A N 1
ATOM 3052 C CA . ALA A 1 396 ? -108.788 -25.127 170.673 1.00 60.69 396 ALA A CA 1
ATOM 3053 C C . ALA A 1 396 ? -107.958 -25.013 169.374 1.00 60.69 396 ALA A C 1
ATOM 3055 O O . ALA A 1 396 ? -106.731 -25.093 169.417 1.00 60.69 396 ALA A O 1
ATOM 3056 N N . GLY A 1 397 ? -108.608 -24.813 168.220 1.00 67.94 397 GLY A N 1
ATOM 3057 C CA . GLY A 1 397 ? -107.985 -24.798 166.890 1.00 67.94 397 GLY A CA 1
ATOM 3058 C C . GLY A 1 397 ? -107.635 -23.412 166.340 1.00 67.94 397 GLY A C 1
ATOM 3059 O O . GLY A 1 397 ? -106.960 -23.327 165.316 1.00 67.94 397 GLY A O 1
ATOM 3060 N N . LYS A 1 398 ? -108.034 -22.319 167.011 1.00 67.88 398 LYS A N 1
ATOM 3061 C CA . LYS A 1 398 ? -107.833 -20.932 166.530 1.00 67.88 398 LYS A CA 1
ATOM 3062 C C . LYS A 1 398 ? -106.382 -20.615 166.150 1.00 67.88 398 LYS A C 1
ATOM 3064 O O . LYS A 1 398 ? -106.153 -20.010 165.109 1.00 67.88 398 LYS A O 1
ATOM 3069 N N . GLY A 1 399 ? -105.407 -21.037 166.960 1.00 74.81 399 GLY A N 1
ATOM 3070 C CA . GLY A 1 399 ? -103.984 -20.816 166.665 1.00 74.81 399 GLY A CA 1
ATOM 3071 C C . GLY A 1 399 ? -103.513 -21.555 165.407 1.00 74.81 399 GLY A C 1
ATOM 3072 O O . GLY A 1 399 ? -102.774 -20.993 164.604 1.00 74.81 399 GLY A O 1
ATOM 3073 N N . PHE A 1 400 ? -103.995 -22.784 165.195 1.00 74.62 400 PHE A N 1
ATOM 3074 C CA . PHE A 1 400 ? -103.690 -23.578 164.001 1.00 74.62 400 PHE A CA 1
ATOM 3075 C C . PHE A 1 400 ? -104.376 -23.039 162.744 1.00 74.62 400 PHE A C 1
ATOM 3077 O O . PHE A 1 400 ? -103.764 -23.059 161.680 1.00 74.62 400 PHE A O 1
ATOM 3084 N N . ALA A 1 401 ? -105.601 -22.518 162.860 1.00 74.12 401 ALA A N 1
ATOM 3085 C CA . ALA A 1 401 ? -106.321 -21.921 161.736 1.00 74.12 401 ALA A CA 1
ATOM 3086 C C . ALA A 1 401 ? -105.572 -20.700 161.182 1.00 74.12 401 ALA A C 1
ATOM 3088 O O . ALA A 1 401 ? -105.390 -20.597 159.974 1.00 74.12 401 ALA A O 1
ATOM 3089 N N . VAL A 1 402 ? -105.046 -19.839 162.065 1.00 77.44 402 VAL A N 1
ATOM 3090 C CA . VAL A 1 402 ? -104.241 -18.672 161.661 1.00 77.44 402 VAL A CA 1
ATOM 3091 C C . VAL A 1 402 ? -102.970 -19.098 160.923 1.00 77.44 402 VAL A C 1
ATOM 3093 O O . VAL A 1 402 ? -102.646 -18.526 159.887 1.00 77.44 402 VAL A O 1
ATOM 3096 N N . VAL A 1 403 ? -102.263 -20.127 161.406 1.00 80.69 403 VAL A N 1
ATOM 3097 C CA . VAL A 1 403 ? -101.062 -20.635 160.718 1.00 80.69 403 VAL A CA 1
ATOM 3098 C C . VAL A 1 403 ? -101.421 -21.269 159.371 1.00 80.69 403 VAL A C 1
ATOM 3100 O O . VAL A 1 403 ? -100.716 -21.047 158.392 1.00 80.69 403 VAL A O 1
ATOM 3103 N N . ALA A 1 404 ? -102.512 -22.030 159.290 1.00 79.94 404 ALA A N 1
ATOM 3104 C CA . ALA A 1 404 ? -102.946 -22.653 158.043 1.00 79.94 404 ALA A CA 1
ATOM 3105 C C . ALA A 1 404 ? -103.364 -21.614 156.986 1.00 79.94 404 ALA A C 1
ATOM 3107 O O . ALA A 1 404 ? -102.971 -21.746 155.827 1.00 79.94 404 ALA A O 1
ATOM 3108 N N . ASP A 1 405 ? -104.079 -20.555 157.377 1.00 81.50 405 ASP A N 1
ATOM 3109 C CA . ASP A 1 405 ? -104.421 -19.447 156.479 1.00 81.50 405 ASP A CA 1
ATOM 3110 C C . ASP A 1 405 ? -103.177 -18.662 156.027 1.00 81.50 405 ASP A C 1
ATOM 3112 O O . ASP A 1 405 ? -103.089 -18.294 154.854 1.00 81.50 405 ASP A O 1
ATOM 3116 N N . GLU A 1 406 ? -102.175 -18.480 156.896 1.00 83.81 406 GLU A N 1
ATOM 3117 C CA . GLU A 1 406 ? -100.902 -17.841 156.530 1.00 83.81 406 GLU A CA 1
ATOM 3118 C C . GLU A 1 406 ? -100.090 -18.707 155.547 1.00 83.81 406 GLU A C 1
ATOM 3120 O O . GLU A 1 406 ? -99.566 -18.202 154.552 1.00 83.81 406 GLU A O 1
ATOM 3125 N N . VAL A 1 407 ? -100.044 -20.033 1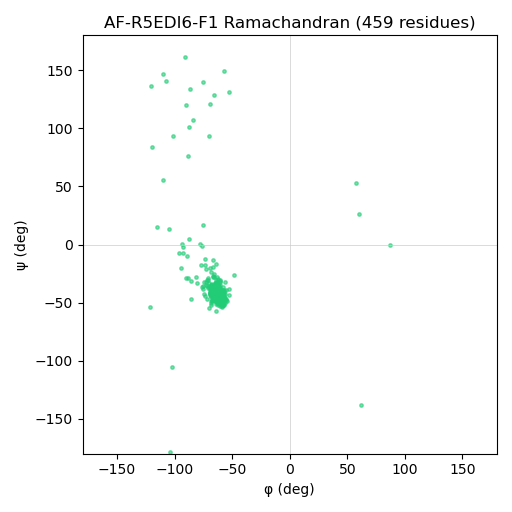55.747 1.00 84.62 407 VAL A N 1
ATOM 3126 C CA . VAL A 1 407 ? -99.416 -20.970 154.793 1.00 84.62 407 VAL A CA 1
ATOM 3127 C C . VAL A 1 407 ? -100.171 -20.973 153.462 1.00 84.62 407 VAL A C 1
ATOM 3129 O O . VAL A 1 407 ? -99.541 -21.008 152.404 1.00 84.62 407 VAL A O 1
ATOM 3132 N N . ARG A 1 408 ? -101.506 -20.878 153.482 1.00 81.25 408 ARG A N 1
ATOM 3133 C CA . ARG A 1 408 ? -102.334 -20.778 152.271 1.00 81.25 408 ARG A CA 1
ATOM 3134 C C . ARG A 1 408 ? -102.053 -19.484 151.507 1.00 81.25 408 ARG A C 1
ATOM 3136 O O . ARG A 1 408 ? -101.867 -19.509 150.290 1.00 81.25 408 ARG A O 1
ATOM 3143 N N . ALA A 1 409 ? -101.965 -18.359 152.214 1.00 81.06 409 ALA A N 1
ATOM 3144 C CA . ALA A 1 409 ? -101.602 -17.070 151.635 1.00 81.06 409 ALA A CA 1
ATOM 3145 C C . ALA A 1 409 ? -100.181 -17.088 151.045 1.00 81.06 409 ALA A C 1
ATOM 3147 O O . ALA A 1 409 ? -99.970 -16.575 149.942 1.00 81.06 409 ALA A O 1
ATOM 3148 N N . LEU A 1 410 ? -99.222 -17.728 151.725 1.00 84.38 410 LEU A N 1
ATOM 3149 C CA . LEU A 1 410 ? -97.854 -17.889 151.235 1.00 84.38 410 LEU A CA 1
ATOM 3150 C C . LEU A 1 410 ? -97.801 -18.783 149.990 1.00 84.38 410 LEU A C 1
ATOM 3152 O O . LEU A 1 410 ? -97.165 -18.412 149.012 1.00 84.38 410 LEU A O 1
ATOM 3156 N N . ALA A 1 411 ? -98.513 -19.911 149.983 1.00 82.81 411 ALA A N 1
ATOM 3157 C CA . ALA A 1 411 ? -98.593 -20.810 148.834 1.00 82.81 411 ALA A CA 1
ATOM 3158 C C . ALA A 1 411 ? -99.241 -20.137 147.609 1.00 82.81 411 ALA A C 1
ATOM 3160 O O . ALA A 1 411 ? -98.746 -20.282 146.493 1.00 82.81 411 ALA A O 1
ATOM 3161 N N . SER A 1 412 ? -100.291 -19.334 147.821 1.00 83.12 412 SER A N 1
ATOM 3162 C CA . SER A 1 412 ? -100.920 -18.513 146.777 1.00 83.12 412 SER A CA 1
ATOM 3163 C C . SER A 1 412 ? -99.962 -17.452 146.218 1.00 83.12 412 SER A C 1
ATOM 3165 O O . SER A 1 412 ? -99.823 -17.321 145.000 1.00 83.12 412 SER A O 1
ATOM 3167 N N . ARG A 1 413 ? -99.218 -16.745 147.087 1.00 83.62 413 ARG A N 1
ATOM 3168 C CA . ARG A 1 413 ? -98.157 -15.812 146.661 1.00 83.62 413 ARG A CA 1
ATOM 3169 C C . ARG A 1 413 ? -97.054 -16.524 145.882 1.00 83.62 413 ARG A C 1
ATOM 3171 O O . ARG A 1 413 ? -96.645 -16.013 144.845 1.00 83.62 413 ARG A O 1
ATOM 3178 N N . THR A 1 414 ? -96.610 -17.693 146.341 1.00 86.69 414 THR A N 1
ATOM 3179 C CA . THR A 1 414 ? -95.609 -18.503 145.640 1.00 86.69 414 THR A CA 1
ATOM 3180 C C . THR A 1 414 ? -96.115 -18.885 144.257 1.00 86.69 414 THR A C 1
ATOM 3182 O O . THR A 1 414 ? -95.432 -18.574 143.291 1.00 86.69 414 THR A O 1
ATOM 3185 N N . SER A 1 415 ? -97.318 -19.450 144.115 1.00 84.75 415 SER A N 1
ATOM 3186 C CA . SER A 1 415 ? -97.874 -19.797 142.795 1.00 84.75 415 SER A CA 1
ATOM 3187 C C . SER A 1 415 ? -97.981 -18.570 141.879 1.00 84.75 415 SER A C 1
ATOM 3189 O O . SER A 1 415 ? -97.516 -18.611 140.743 1.00 84.75 415 SER A O 1
ATOM 3191 N N . SER A 1 416 ? -98.446 -17.422 142.390 1.00 84.38 416 SER A N 1
ATOM 3192 C CA . SER A 1 416 ? -98.483 -16.173 141.613 1.00 84.38 416 SER A CA 1
ATOM 3193 C C . SER A 1 416 ? -97.095 -15.732 141.124 1.00 84.38 416 SER A C 1
ATOM 3195 O O . SER A 1 416 ? -96.950 -15.375 139.955 1.00 84.38 416 SER A O 1
ATOM 3197 N N . SER A 1 417 ? -96.064 -15.767 141.976 1.00 84.81 417 SER A N 1
ATOM 3198 C CA . SER A 1 417 ? -94.685 -15.455 141.565 1.00 84.81 417 SER A CA 1
ATOM 3199 C C . SER A 1 417 ? -94.119 -16.501 140.604 1.00 84.81 417 SER A C 1
ATOM 3201 O O . SER A 1 417 ? -93.371 -16.165 139.692 1.00 84.81 417 SER A O 1
ATOM 3203 N N . THR A 1 418 ? -94.501 -17.766 140.762 1.00 87.38 418 THR A N 1
ATOM 3204 C CA . THR A 1 418 ? -94.054 -18.854 139.887 1.00 87.38 418 THR A CA 1
ATOM 3205 C C . THR A 1 418 ? -94.677 -18.730 138.497 1.00 87.38 418 THR A C 1
ATOM 3207 O O . THR A 1 418 ? -93.989 -18.944 137.502 1.00 87.38 418 THR A O 1
ATOM 3210 N N . GLN A 1 419 ? -95.931 -18.282 138.393 1.00 84.69 419 GLN A N 1
ATOM 3211 C CA . GLN A 1 419 ? -96.575 -17.938 137.120 1.00 84.69 419 GLN A CA 1
ATOM 3212 C C . GLN A 1 419 ? -95.906 -16.741 136.430 1.00 84.69 419 GLN A C 1
ATOM 3214 O O . GLN A 1 419 ? -95.749 -16.743 135.209 1.00 84.69 419 GLN A O 1
ATOM 3219 N N . GLU A 1 420 ? -95.478 -15.731 137.189 1.00 84.88 420 GLU A N 1
ATOM 3220 C CA . GLU A 1 420 ? -94.726 -14.593 136.647 1.00 84.88 420 GLU A CA 1
ATOM 3221 C C . GLU A 1 420 ? -93.341 -15.022 136.132 1.00 84.88 420 GLU A C 1
ATOM 3223 O O . GLU A 1 420 ? -92.975 -14.698 135.001 1.00 84.88 420 GLU A O 1
ATOM 3228 N N . ILE A 1 421 ? -92.612 -15.844 136.899 1.00 87.44 421 ILE A N 1
ATOM 3229 C CA . ILE A 1 421 ? -91.347 -16.451 136.456 1.00 87.44 421 ILE A CA 1
ATOM 3230 C C . ILE A 1 421 ? -91.575 -17.348 135.240 1.00 87.44 421 ILE A C 1
ATOM 3232 O O . ILE A 1 421 ? -90.781 -17.300 134.308 1.00 87.44 421 ILE A O 1
ATOM 3236 N N . THR A 1 422 ? -92.666 -18.116 135.198 1.00 86.00 422 THR A N 1
ATOM 3237 C CA . THR A 1 422 ? -93.017 -18.951 134.041 1.00 86.00 422 THR A CA 1
ATOM 3238 C C . THR A 1 422 ? -93.142 -18.092 132.790 1.00 86.00 422 THR A C 1
ATOM 3240 O O . THR A 1 422 ? -92.510 -18.404 131.789 1.00 86.00 422 THR A O 1
ATOM 3243 N N . ARG A 1 423 ? -93.859 -16.959 132.851 1.00 86.56 423 ARG A N 1
ATOM 3244 C CA . ARG A 1 423 ? -93.953 -16.027 131.713 1.00 86.56 423 ARG A CA 1
ATOM 3245 C C . ARG A 1 423 ? -92.586 -15.495 131.282 1.00 86.56 423 ARG A C 1
ATOM 3247 O O . ARG A 1 423 ? -92.314 -15.465 130.086 1.00 86.56 423 ARG A O 1
ATOM 3254 N N . MET A 1 424 ? -91.727 -15.102 132.226 1.00 85.31 424 MET A N 1
ATOM 3255 C CA . MET A 1 424 ? -90.373 -14.628 131.908 1.00 85.31 424 MET A CA 1
ATOM 3256 C C . MET A 1 424 ? -89.508 -15.726 131.283 1.00 85.31 424 MET A C 1
ATOM 3258 O O . MET A 1 424 ? -88.830 -15.480 130.292 1.00 85.31 424 MET A O 1
ATOM 3262 N N . VAL A 1 425 ? -89.554 -16.944 131.822 1.00 88.25 425 VAL A N 1
ATOM 3263 C CA . VAL A 1 425 ? -88.793 -18.088 131.311 1.00 88.25 425 VAL A CA 1
ATOM 3264 C C . VAL A 1 425 ? -89.299 -18.507 129.937 1.00 88.25 425 VAL A C 1
ATOM 3266 O O . VAL A 1 425 ? -88.480 -18.770 129.068 1.00 88.25 425 VAL A O 1
ATOM 3269 N N . THR A 1 426 ? -90.611 -18.498 129.693 1.00 86.00 426 THR A N 1
ATOM 3270 C CA . THR A 1 426 ? -91.175 -18.716 128.353 1.00 86.00 426 THR A CA 1
ATOM 3271 C C . THR A 1 426 ? -90.737 -17.623 127.375 1.00 86.00 426 THR A C 1
ATOM 3273 O O . THR A 1 426 ? -90.415 -17.934 126.234 1.00 86.00 426 THR A O 1
ATOM 3276 N N . GLY A 1 427 ? -90.658 -16.362 127.817 1.00 88.00 427 GLY A N 1
ATOM 3277 C CA . GLY A 1 427 ? -90.071 -15.274 127.028 1.00 88.00 427 GLY A CA 1
ATOM 3278 C C . GLY A 1 427 ? -88.617 -15.562 126.646 1.00 88.00 427 GLY A C 1
ATOM 3279 O O . GLY A 1 427 ? -88.291 -15.591 125.468 1.00 88.00 427 GLY A O 1
ATOM 3280 N N . VAL A 1 428 ? -87.772 -15.897 127.626 1.00 88.00 428 VAL A N 1
ATOM 3281 C CA . VAL A 1 428 ? -86.357 -16.244 127.396 1.00 88.00 428 VAL A CA 1
ATOM 3282 C C . VAL A 1 428 ? -86.200 -17.497 126.527 1.00 88.00 428 VAL A C 1
ATOM 3284 O O . VAL A 1 428 ? -85.280 -17.562 125.722 1.00 88.00 428 VAL A O 1
ATOM 3287 N N . GLN A 1 429 ? -87.074 -18.496 126.666 1.00 85.38 429 GLN A N 1
ATOM 3288 C CA . GLN A 1 429 ? -87.077 -19.691 125.817 1.00 85.38 429 GLN A CA 1
ATOM 3289 C C . GLN A 1 429 ? -87.392 -19.347 124.360 1.00 85.38 429 GLN A C 1
ATOM 3291 O O . GLN A 1 429 ? -86.733 -19.873 123.466 1.00 85.38 429 GLN A O 1
ATOM 3296 N N . ASN A 1 430 ? -88.366 -18.464 124.123 1.00 87.88 430 ASN A N 1
ATOM 3297 C CA . ASN A 1 430 ? -88.688 -17.987 122.780 1.00 87.88 430 ASN A CA 1
ATOM 3298 C C . ASN A 1 430 ? -87.535 -17.153 122.202 1.00 87.88 430 ASN A C 1
ATOM 3300 O O . ASN A 1 430 ? -87.076 -17.457 121.109 1.00 87.88 430 ASN A O 1
ATOM 3304 N N . ASP A 1 431 ? -86.992 -16.198 122.962 1.00 87.69 431 ASP A N 1
ATOM 3305 C CA . ASP A 1 431 ? -85.865 -15.366 122.519 1.00 87.69 431 ASP A CA 1
ATOM 3306 C C . ASP A 1 431 ? -84.605 -16.206 122.236 1.00 87.69 431 ASP A C 1
ATOM 3308 O O . ASP A 1 431 ? -83.894 -15.972 121.260 1.00 87.69 431 ASP A O 1
ATOM 3312 N N . ALA A 1 432 ? -84.321 -17.213 123.071 1.00 88.75 432 ALA A N 1
ATOM 3313 C CA . ALA A 1 432 ? -83.200 -18.129 122.868 1.00 88.75 432 ALA A CA 1
ATOM 3314 C C . ALA A 1 432 ? -83.409 -19.032 121.646 1.00 88.75 432 ALA A C 1
ATOM 3316 O O . ALA A 1 432 ? -82.441 -19.341 120.957 1.00 88.75 432 ALA A O 1
ATOM 3317 N N . LYS A 1 433 ? -84.654 -19.433 121.363 1.00 87.06 433 LYS A N 1
ATOM 3318 C CA . LYS A 1 433 ? -85.000 -20.194 120.161 1.00 87.06 433 LYS A CA 1
ATOM 3319 C C . LYS A 1 433 ? -84.855 -19.349 118.897 1.00 87.06 433 LYS A C 1
ATOM 3321 O O . LYS A 1 433 ? -84.235 -19.807 117.946 1.00 87.06 433 LYS A O 1
ATOM 3326 N N . ASP A 1 434 ? -85.348 -18.115 118.908 1.00 88.31 434 ASP A N 1
ATOM 3327 C CA . ASP A 1 434 ? -85.196 -17.189 117.782 1.00 88.31 434 ASP A CA 1
ATOM 3328 C C . ASP A 1 434 ? -83.711 -16.874 117.522 1.00 88.31 434 ASP A C 1
ATOM 3330 O O . ASP A 1 434 ? -83.263 -16.823 116.374 1.00 88.31 434 ASP A O 1
ATOM 3334 N N . ALA A 1 435 ? -82.916 -16.713 118.587 1.00 88.88 435 ALA A N 1
ATOM 3335 C CA . ALA A 1 435 ? -81.469 -16.544 118.486 1.00 88.88 435 ALA A CA 1
ATOM 3336 C C . ALA A 1 435 ? -80.760 -17.802 117.950 1.00 88.88 435 ALA A C 1
ATOM 3338 O O . ALA A 1 435 ? -79.792 -17.672 117.198 1.00 88.88 435 ALA A O 1
ATOM 3339 N N . ASP A 1 436 ? -81.221 -19.001 118.319 1.00 89.06 436 ASP A N 1
ATOM 3340 C CA . ASP A 1 436 ? -80.678 -20.265 117.815 1.00 89.06 436 ASP A CA 1
ATOM 3341 C C . ASP A 1 436 ? -80.974 -20.434 116.321 1.00 89.06 436 ASP A C 1
ATOM 3343 O O . ASP A 1 436 ? -80.049 -20.650 115.539 1.00 89.06 436 ASP A O 1
ATOM 3347 N N . ASP A 1 437 ? -82.221 -20.211 115.899 1.00 88.25 437 ASP A N 1
ATOM 3348 C CA . ASP A 1 437 ? -82.622 -20.248 114.489 1.00 88.25 437 ASP A CA 1
ATOM 3349 C C . ASP A 1 437 ? -81.802 -19.236 113.660 1.00 88.25 437 ASP A C 1
ATOM 3351 O O . ASP A 1 437 ? -81.271 -19.568 112.593 1.00 88.25 437 ASP A O 1
ATOM 3355 N N . ALA A 1 438 ? -81.608 -18.014 114.173 1.00 88.44 438 ALA A N 1
ATOM 3356 C CA . ALA A 1 438 ? -80.759 -17.006 113.536 1.00 88.44 438 ALA A CA 1
ATOM 3357 C C . ALA A 1 438 ? -79.281 -17.438 113.453 1.00 88.44 438 ALA A C 1
ATOM 3359 O O . ALA A 1 438 ? -78.615 -17.191 112.441 1.00 88.44 438 ALA A O 1
ATOM 3360 N N . MET A 1 439 ? -78.756 -18.111 114.481 1.00 90.31 439 MET A N 1
ATOM 3361 C CA . MET A 1 439 ? -77.395 -18.652 114.473 1.00 90.31 439 MET A CA 1
ATOM 3362 C C . MET A 1 439 ? -77.228 -19.842 113.537 1.00 90.31 439 MET A C 1
ATOM 3364 O O . MET A 1 439 ? -76.213 -19.909 112.847 1.00 90.31 439 MET A O 1
ATOM 3368 N N . GLN A 1 440 ? -78.211 -20.732 113.422 1.00 86.62 440 GLN A N 1
ATOM 3369 C CA . GLN A 1 440 ? -78.179 -21.820 112.444 1.00 86.62 440 GLN A CA 1
ATOM 3370 C C . GLN A 1 440 ? -78.164 -21.281 111.009 1.00 86.62 440 GLN A C 1
ATOM 3372 O O . GLN A 1 440 ? -77.397 -21.764 110.172 1.00 86.62 440 GLN A O 1
ATOM 3377 N N . VAL A 1 441 ? -78.950 -20.236 110.726 1.00 89.00 441 VAL A N 1
ATOM 3378 C CA . VAL A 1 441 ? -78.898 -19.532 109.434 1.00 89.00 441 VAL A CA 1
ATOM 3379 C C . VAL A 1 441 ? -77.523 -18.898 109.214 1.00 89.00 441 VAL A C 1
ATOM 3381 O O . VAL A 1 441 ? -76.945 -19.069 108.141 1.00 89.00 441 VAL A O 1
ATOM 3384 N N . SER A 1 442 ? -76.969 -18.217 110.221 1.00 88.19 442 SER A N 1
ATOM 3385 C CA . SER A 1 442 ? -75.639 -17.600 110.141 1.00 88.19 442 SER A CA 1
ATOM 3386 C C . SER A 1 442 ? -74.540 -18.633 109.865 1.00 88.19 442 SER A C 1
ATOM 3388 O O . SER A 1 442 ? -73.739 -18.448 108.953 1.00 88.19 442 SER A O 1
ATOM 3390 N N . VAL A 1 443 ? -74.542 -19.766 110.577 1.00 89.12 443 VAL A N 1
ATOM 3391 C CA . VAL A 1 443 ? -73.597 -20.873 110.355 1.00 89.12 443 VAL A CA 1
ATOM 3392 C C . VAL A 1 443 ? -73.739 -21.434 108.944 1.00 89.12 443 VAL A C 1
ATOM 3394 O O . VAL A 1 443 ? -72.731 -21.616 108.273 1.00 89.12 443 VAL A O 1
ATOM 3397 N N . LYS A 1 444 ? -74.964 -21.625 108.445 1.00 88.25 444 LYS A N 1
ATOM 3398 C CA . LYS A 1 444 ? -75.195 -22.109 107.077 1.00 88.25 444 LYS A CA 1
ATOM 3399 C C . LYS A 1 444 ? -74.656 -21.147 106.011 1.00 88.25 444 LYS A C 1
ATOM 3401 O O . LYS A 1 444 ? -74.087 -21.593 105.019 1.00 88.25 444 LYS A O 1
ATOM 3406 N N . VAL A 1 445 ? -74.829 -19.838 106.205 1.00 88.56 445 VAL A N 1
ATOM 3407 C CA . VAL A 1 445 ? -74.270 -18.811 105.309 1.00 88.56 445 VAL A CA 1
ATOM 3408 C C . VAL A 1 445 ? -72.742 -18.810 105.377 1.00 88.56 445 VAL A C 1
ATOM 3410 O O . VAL A 1 445 ? -72.088 -18.759 104.339 1.00 88.56 445 VAL A O 1
ATOM 3413 N N . MET A 1 446 ? -72.171 -18.917 106.578 1.00 89.44 446 MET A N 1
ATOM 3414 C CA . MET A 1 446 ? -70.721 -18.981 106.779 1.00 89.44 446 MET A CA 1
ATOM 3415 C C . MET A 1 446 ? -70.105 -20.249 106.172 1.00 89.44 446 MET A C 1
ATOM 3417 O O . MET A 1 446 ? -69.063 -20.162 105.531 1.00 89.44 446 MET A O 1
ATOM 3421 N N . ASP A 1 447 ? -70.760 -21.403 106.291 1.00 85.25 447 ASP A N 1
ATOM 3422 C CA . ASP A 1 447 ? -70.317 -22.649 105.657 1.00 85.25 447 ASP A CA 1
ATOM 3423 C C . ASP A 1 447 ? -70.296 -22.517 104.122 1.00 85.25 447 ASP A C 1
ATOM 3425 O O . ASP A 1 447 ? -69.322 -22.923 103.489 1.00 85.25 447 ASP A O 1
ATOM 3429 N N . GLY A 1 448 ? -71.306 -21.867 103.527 1.00 86.88 448 GLY A N 1
ATOM 3430 C CA . GLY A 1 448 ? -71.314 -21.551 102.092 1.00 86.88 448 GLY A CA 1
ATOM 3431 C C . GLY A 1 448 ? -70.189 -20.592 101.677 1.00 86.88 448 GLY A C 1
ATOM 3432 O O . GLY A 1 448 ? -69.495 -20.837 100.693 1.00 86.88 448 GLY A O 1
ATOM 3433 N N . LEU A 1 449 ? -69.942 -19.540 102.466 1.00 86.31 449 LEU A N 1
ATOM 3434 C CA . LEU A 1 449 ? -68.814 -18.616 102.266 1.00 86.31 449 LEU A CA 1
ATOM 3435 C C . LEU A 1 449 ? -67.454 -19.322 102.367 1.00 86.31 449 LEU A C 1
ATOM 3437 O O . LEU A 1 449 ? -66.524 -18.971 101.640 1.00 86.31 449 LEU A O 1
ATOM 3441 N N . SER A 1 450 ? -67.324 -20.310 103.254 1.00 85.69 450 SER A N 1
ATOM 3442 C CA . SER A 1 450 ? -66.107 -21.113 103.397 1.00 85.69 450 SER A CA 1
ATOM 3443 C C . SER A 1 450 ? -65.853 -21.980 102.163 1.00 85.69 450 SER A C 1
ATOM 3445 O O . SER A 1 450 ? -64.710 -22.086 101.720 1.00 85.69 450 SER A O 1
ATOM 3447 N N . GLU A 1 451 ? -66.901 -22.573 101.589 1.00 84.75 451 GLU A N 1
ATOM 3448 C CA . GLU A 1 451 ? -66.809 -23.378 100.368 1.00 84.75 451 GLU A CA 1
ATOM 3449 C C . GLU A 1 451 ? -66.414 -22.519 99.154 1.00 84.75 451 GLU A C 1
ATOM 3451 O O . GLU A 1 451 ? -65.483 -22.865 98.423 1.00 84.75 451 GLU A O 1
ATOM 3456 N N . GLU A 1 452 ? -67.038 -21.347 98.992 1.00 84.75 452 GLU A N 1
ATOM 3457 C CA . GLU A 1 452 ? -66.654 -20.374 97.959 1.00 84.75 452 GLU A CA 1
ATOM 3458 C C . GLU A 1 452 ? -65.215 -19.869 98.143 1.00 84.75 452 GLU A C 1
ATOM 3460 O O . GLU A 1 452 ? -64.468 -19.745 97.171 1.00 84.75 452 GLU A O 1
ATOM 3465 N N . SER A 1 453 ? -64.785 -19.634 99.384 1.00 85.00 453 SER A N 1
ATOM 3466 C CA . SER A 1 453 ? -63.416 -19.191 99.681 1.00 85.00 453 SER A CA 1
ATOM 3467 C C . SER A 1 453 ? -62.373 -20.259 99.334 1.00 85.00 453 SER A C 1
ATOM 3469 O O . SER A 1 453 ? -61.329 -19.929 98.771 1.00 85.00 453 SER A O 1
ATOM 3471 N N . SER A 1 454 ? -62.669 -21.539 99.581 1.00 80.88 454 SER A N 1
ATOM 3472 C CA . SER A 1 454 ? -61.793 -22.660 99.208 1.00 80.88 454 SER A CA 1
ATOM 3473 C C . SER A 1 454 ? -61.650 -22.810 97.686 1.00 80.88 454 SER A C 1
ATOM 3475 O O . SER A 1 454 ? -60.569 -23.117 97.177 1.00 80.88 454 SER A O 1
ATOM 3477 N N . LEU A 1 455 ? -62.718 -22.533 96.930 1.00 82.81 455 LEU A N 1
ATOM 3478 C CA . LEU A 1 455 ? -62.659 -22.488 95.466 1.00 82.81 455 LEU A CA 1
ATOM 3479 C C . LEU A 1 455 ? -61.735 -21.368 94.971 1.00 82.81 455 LEU A C 1
ATOM 3481 O O . LEU A 1 455 ? -60.957 -21.594 94.045 1.00 82.81 455 LEU A O 1
ATOM 3485 N N . ILE A 1 456 ? -61.782 -20.188 95.598 1.00 82.44 456 ILE A N 1
ATOM 3486 C CA . ILE A 1 456 ? -60.894 -19.064 95.264 1.00 82.44 456 ILE A CA 1
ATOM 3487 C C . ILE A 1 456 ? -59.434 -19.400 95.599 1.00 82.44 456 ILE A C 1
ATOM 3489 O O . ILE A 1 456 ? -58.552 -19.146 94.781 1.00 82.44 456 ILE A O 1
ATOM 3493 N N . GLU A 1 457 ? -59.165 -20.021 96.749 1.00 79.19 457 GLU A N 1
ATOM 3494 C CA . GLU A 1 457 ? -57.814 -20.458 97.133 1.00 79.19 457 GLU A CA 1
ATOM 3495 C C . GLU A 1 457 ? -57.201 -21.430 96.114 1.00 79.19 457 GLU A C 1
ATOM 3497 O O . GLU A 1 457 ? -56.012 -21.357 95.806 1.00 79.19 457 GLU A O 1
ATOM 3502 N N . LYS A 1 458 ? -58.021 -22.309 95.534 1.00 79.44 458 LYS A N 1
ATOM 3503 C CA . LYS A 1 458 ? -57.600 -23.257 94.495 1.00 79.44 458 LYS A CA 1
ATOM 3504 C C . LYS A 1 458 ? -57.344 -22.611 93.127 1.00 79.44 458 LYS A C 1
ATOM 3506 O O . LYS A 1 458 ? -56.758 -23.248 92.264 1.00 79.44 458 LYS A O 1
ATOM 3511 N N . ILE A 1 459 ? -57.845 -21.398 92.900 1.00 78.44 459 ILE A N 1
ATOM 3512 C CA . ILE A 1 459 ? -57.577 -20.617 91.681 1.00 78.44 459 ILE A CA 1
ATOM 3513 C C . ILE A 1 459 ? -56.301 -19.777 91.851 1.00 78.44 459 ILE A C 1
ATOM 3515 O O . ILE A 1 459 ? -55.635 -19.468 90.866 1.00 78.44 459 ILE A O 1
ATOM 3519 N N . LEU A 1 460 ? -55.977 -19.386 93.087 1.00 73.06 460 LEU A N 1
ATOM 3520 C CA . LEU A 1 460 ? -54.792 -18.589 93.414 1.00 73.06 460 LEU A CA 1
ATOM 3521 C C . LEU A 1 460 ? -53.502 -19.416 93.523 1.00 73.06 460 LEU A C 1
ATOM 3523 O O . LEU A 1 460 ? -52.427 -18.861 93.297 1.00 73.06 460 LEU A O 1
ATOM 3527 N N . ASN A 1 461 ? -53.619 -20.699 93.877 1.00 63.03 461 ASN A N 1
ATOM 3528 C CA . ASN A 1 461 ? -52.531 -21.685 93.914 1.00 63.03 461 ASN A CA 1
ATOM 3529 C C . ASN A 1 461 ? -52.523 -22.545 92.651 1.00 63.03 461 ASN A C 1
ATOM 3531 O O . ASN A 1 461 ? -51.412 -22.897 92.193 1.00 63.03 461 ASN A O 1
#

Nearest PDB structures (foldseek):
  8c5v-assembly1_I  TM=4.530E-01  e=1.773E-09  Escherichia coli
  3ja6-assembly1_I  TM=8.773E-01  e=8.372E-04  Escherichia coli
  3ja6-assembly1_H  TM=6.880E-01  e=6.205E-03  Escherichia coli
  8auc-assembly3_B  TM=1.980E-01  e=3.567E-01  Corynebacterium glutamicum ATCC 13032

Mean predicted aligned error: 17.14 Å

Sequence (461 aa):
MFSFNNLTFRSKIIGSFSILILLTAVLVASSVYKISSTRESTVAQIEDMNVRYDRTRKALDSFYNLHFQVRKIVTDAENSESYISESEALIDKAKKAADDLQSTRYPKEMGTIKNNAKEYIDTLNNMLIPAIRRNDLNLARNLMLGSMDQNFLTICSNMAVVNGNQMRESKTAINSIKSHGTYITIFSCTAFELLVAIIFTYFIPENLAKRVREITGQAKKIASGDMRFEISNYRKDELSPLADCLEEIRKEWKKDIGAIVNVSNSLGKIIDGLSESSDKIGVTAEDNQNRAITVAAASDEMVSTTQDIASNCEHASATAEESTRTTTEGASKVQSIISKIEAQVDKSRADAKLVQKLADQAQKIGSIVQTIDEIASQTNLLALNAAIEAARAGEAGKGFAVVADEVRALASRTSSSTQEITRMVTGVQNDAKDADDAMQVSVKVMDGLSEESSLIEKILN

Radius of gyration: 109.6 Å; Cα contacts (8 Å, |Δi|>4): 277; chains: 1; bounding box: 203×51×281 Å

Foldseek 3Di:
DPDPLQDALVCLVVVLVVVLVVLVVVLVVVLVVVLVVLVVVLVVVLVVLVVLLVLLVQLLVLLVVLLVLLVCLLVPLVCNVVSVVVNVVSLVSNLVSLVPHDCPPVVVLNVLLNVLNVVLSCCVPVPQVVCSVVVVSVSNVCCSVPSNVVSSVSNNVSSVVVSVVSVVVSVVSVVCSVPCVSVVSSVVSVVVSVVSVVCSVPPSVVSVVVVVVVLVVLLVCVVVVNLPDAQDQPHDYPCSVVSVVSRVVSVVVVVVVVVVVVVVVVVVVVVVVVVVVVVVVVVVVVVVVVVVVVVVVVVVVVVVVVVVVVVVVVVVVVVVVVVVVVVVVVLVVLVVVLVVLVVVLVVLVVVLVVLVVQLVVLVVVLVVLVVQLVVLVVQLVVLVVQLVVLVVVPPVSVVSNVVSVVSNVVSVVSNVVSVVVNVVSVVSNVVSVVVNVVSVVVSVVSVVVNVVSVVVVVVSD

pLDDT: mean 87.79, std 7.16, range [37.06, 97.06]